Protein AF-0000000084272196 (afdb_homodimer)

Solvent-accessible surface area (backbone atoms only — not comparable to full-atom values): 36720 Å² total; per-residue (Å²): 88,77,44,85,45,53,55,100,91,38,63,22,42,35,35,32,88,46,53,64,65,66,55,50,67,72,52,80,64,87,84,36,38,35,39,37,38,25,25,45,67,52,43,74,71,39,43,71,60,48,50,60,57,58,35,90,78,45,56,69,47,79,44,74,41,64,87,42,75,72,42,20,20,54,70,48,47,51,55,51,42,62,59,55,63,73,52,61,48,75,48,52,30,38,35,34,17,36,25,53,48,13,35,40,13,40,42,31,34,44,58,63,24,34,75,49,46,61,46,41,34,37,32,28,58,42,54,62,16,38,51,46,50,69,63,19,43,8,43,32,23,52,96,90,32,79,43,35,34,42,81,34,66,38,52,28,36,40,40,33,72,81,77,38,74,89,51,88,64,48,58,61,58,33,47,47,59,56,49,45,42,11,49,43,62,25,44,68,57,34,50,50,46,51,70,69,46,59,32,40,68,45,49,72,69,52,77,63,70,84,52,45,62,61,50,52,52,50,42,51,71,44,38,64,64,49,65,51,56,20,42,60,53,23,53,15,36,75,70,25,72,58,28,82,77,47,52,73,65,46,33,48,52,50,9,35,51,50,47,50,51,42,16,33,69,74,57,62,44,94,68,67,57,69,61,52,50,50,45,42,46,51,49,62,53,80,79,74,78,62,82,76,40,51,66,69,54,38,49,50,34,33,52,52,42,34,72,38,70,39,63,48,71,30,38,55,37,71,19,32,70,48,61,66,42,78,88,48,73,67,61,49,51,50,41,54,50,49,52,52,50,51,54,52,32,51,75,71,74,96,89,78,42,85,45,54,56,98,92,40,63,24,43,35,36,32,87,46,52,60,66,65,56,49,67,71,51,83,63,85,84,36,38,35,40,37,35,27,25,44,67,52,43,74,70,40,43,70,60,48,50,60,58,57,35,92,77,44,56,70,45,80,45,73,41,63,86,42,71,72,42,19,21,53,70,50,47,53,53,50,42,63,58,54,62,73,53,62,48,75,49,53,32,38,36,34,17,37,25,53,47,13,35,40,14,38,42,32,35,43,57,64,22,37,75,48,47,60,45,41,33,35,32,28,59,42,54,62,16,38,52,46,50,69,64,20,42,7,43,32,21,50,95,89,32,81,44,36,33,42,82,35,68,40,53,28,36,39,39,32,72,81,78,39,75,92,51,86,66,48,60,60,57,34,48,46,59,56,49,44,42,10,50,43,62,26,44,68,56,35,50,50,46,50,70,68,44,59,31,41,68,44,51,72,69,52,77,64,69,86,52,45,64,60,51,53,52,50,42,52,72,44,37,64,63,49,65,51,56,21,41,61,53,23,53,15,36,74,70,25,71,59,26,83,76,46,51,74,65,46,33,47,51,50,8,34,52,50,46,49,52,43,15,34,71,73,57,62,44,91,69,66,59,67,62,52,51,51,46,40,47,51,48,63,53,81,78,72,77,62,83,75,40,52,66,69,54,38,49,51,33,32,51,52,42,35,73,37,71,40,65,47,72,29,39,53,35,70,19,31,69,47,60,66,43,79,87,48,70,67,62,50,51,50,41,56,50,48,51,53,50,51,54,52,32,51,74,72,72,96

Organism: NCBI:txid1834193

pLDDT: mean 91.61, std 6.77, range [55.56, 98.44]

Sequence (700 aa):
MEFVYEKDDHQSQVIYGETVASLLKNEPFGGRHVLLITNQRYYDLFSDKLIQLFNERQNLDWYICKNDVHCNNFSELEALLSFITTFPEKENYLLIGLGNEGVMHLSAFIDHTTILETELWLMPLSLQSLSESLAGTGLIELQHKTALSVTTLADRIIYDQTMIRKEGDRQLIDFLVFIQCGLVCSHDFLRDLYKNFNDQQRLNQQSFNGLMNPLLRYYQKDEELIRSFGRLFEQAFYRVDGGHLLSVYMKHLLGSLLQLLWSQQKMGFSFHIKNFLIWLIRLGYPIEFPDQIFVSDYVQELLNCAEEYGKAMVLQDIGVPGEAECFDAEELLQTVDEYKKMIENIKRGLMEFVYEKDDHQSQVIYGETVASLLKNEPFGGRHVLLITNQRYYDLFSDKLIQLFNERQNLDWYICKNDVHCNNFSELEALLSFITTFPEKENYLLIGLGNEGVMHLSAFIDHTTILETELWLMPLSLQSLSESLAGTGLIELQHKTALSVTTLADRIIYDQTMIRKEGDRQLIDFLVFIQCGLVCSHDFLRDLYKNFNDQQRLNQQSFNGLMNPLLRYYQKDEELIRSFGRLFEQAFYRVDGGHLLSVYMKHLLGSLLQLLWSQQKMGFSFHIKNFLIWLIRLGYPIEFPDQIFVSDYVQELLNCAEEYGKAMVLQDIGVPGEAECFDAEELLQTVDEYKKMIENIKRGL

Secondary structure (DSSP, 8-state):
-EEEEEETTEEEEEEESS-HHHHHHT---TTPEEEEEEEHHHHHHHHHHHHHHSTTTS-EEEEEE-S-TT--BHHHHHHHHHHHTTS-TTSE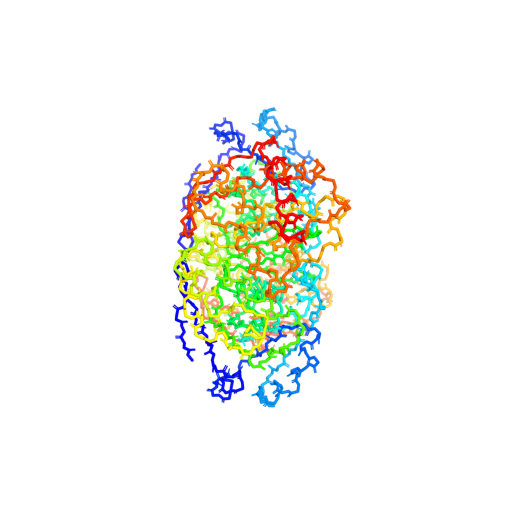EEEEEEESHHHHHHHHHHHHH-SSEEEEEEEESSHHHHHHHHHTEEEEEETTEEEEEEE---SEEEE-GGGS---TTHHHHHHHHHHHHHHHH-HHHHHHHHHH--SHHHHHHS-SHHHHHHHHHHHHHHHHHHHHTTHHHHHHHHHSTTGGGS-HHHHHHHHHHHHHHHHHHHH-----HHHHHHHHHHHT---PPPTTS-HHHHHHHHHHHHHHH--EEEEEETTEEEEEE---HHHHHHHHHHHHHHHHHHHTT-/-EEEEEETTEEEEEEESS-HHHHHHT---TTPEEEEEEEHHHHHHHHHHHHHHSTTTS-EEEEEE-S-TT--BHHHHHHHHHHHTTS-TTSEEEEEEEESHHHHHHHHHHHHH-SSEEEEEEEESSHHHHHHHHHTEEEEEETTEEEEEEE---SEEEE-GGGS---TTHHHHHHHHHHHHHHHH-HHHHHHHHHH--SHHHHHHS-SHHHHHHHHHHHHHHHHHHHHTTHHHHHHHHHSTTGGGS-HHHHHHHHHHHHHHHHHHHH-----HHHHHHHHHHHT---PPPTTS-HHHHHHHHHHHHHHH--EEEEEETTEEEEEE---HHHHHHHHHHHHHHHHHHHTT-

Foldseek 3Di:
DWDWFDDPRDTAIEAEPDDPLVVLQPDDCVAAAEEEEEEPVLCVVCVVVVPVSPPPPHNYDYDYFYPDLQSLAPVNLVVVCVVVVPDDQVGEYEYEQEYHLSSLQSSLVCCVPPSHHYAYEYEYQALNNVLSQSQQKRFYDDPNHTDDIDGHHHRYYYYYPVSHDLDDCRLVLRVVLQCLLQQAAHVVSNVVCCVQPQAQVSSSPDDCVVVVVVSSVSCSVPSPLSVQQLVLLLVLLVVFPPSVVDDSSLSSLQSNLLLQLLLCVVQVDDDDSLVVVVSSVRNPDPNADDPVTDQLRSLVSSLVSCVVVNFGWHANGGNRIHDTDHDDSVSSSVSVVVSNVSVVCVVVVD/DWDWFDDPHDTAIEAEPDDPLVVLQPDDCVAAAEEEEEEPVLCVVCVVVVPVSPPPPHNYDYDYFYPDLQSLAPVNLVVVCVVVVVDDQVGEYEYEQEYHLSSLQSSLVCCVPPSHHYAYEYEYQALNNVLSQSQQKRFYDDPNHTDDIDGGHHRYYYYYPVSHDLDDCRLVLRVVLQCLLQQAAHVVSNVVCCVQPQAQVSSSPDDCVVVVVVSSVSCSVPSPLSVQQLVLLLVLLVVFPPSVVDDSSLSSVQSNLLLQLLLCVVQVDDDDSLVVVVSSVRNPDPNADDPVTDQLRSLVSSLVSCVVVNFGWHANGGNRIHDTDHDDSVSSSVSVVVSNVSVVCVVVVD

Nearest PDB structures (foldseek):
  1xai-assembly2_B  TM=8.555E-01  e=6.212E-16  Staphylococcus aureus
  3okf-assembly1_B  TM=8.378E-01  e=2.612E-16  Vibrio cholerae O1 biovar El Tor str. N16961
  5eks-assembly3_B-2  TM=8.289E-01  e=1.647E-15  Acinetobacter baumannii
  3okf-assembly1_A  TM=8.272E-01  e=2.159E-15  Vibrio cholerae O1 biovar El Tor str. N16961
  3qbe-assembly1_A  TM=8.203E-01  e=1.437E-14  Mycobacterium tuberculosis H37Rv

Structure (mmCIF, N/CA/C/O backbone):
data_AF-0000000084272196-model_v1
#
loop_
_entity.id
_entity.type
_entity.pdbx_description
1 polymer '3-dehydroquinate synthase domain-containing protein'
#
loop_
_atom_site.group_PDB
_atom_site.id
_atom_site.type_symbol
_atom_site.label_atom_id
_atom_site.label_alt_id
_atom_site.label_comp_id
_atom_site.label_asym_id
_atom_site.label_entity_id
_atom_site.label_seq_id
_atom_site.pdbx_PDB_ins_code
_atom_site.Cartn_x
_atom_site.Cartn_y
_atom_site.Cartn_z
_atom_site.occupancy
_atom_site.B_iso_or_equiv
_atom_site.auth_seq_id
_atom_site.auth_comp_id
_atom_site.auth_asym_id
_atom_site.auth_atom_id
_atom_site.pdbx_PDB_model_num
ATOM 1 N N . MET A 1 1 ? 20.797 15.219 20.422 1 85.94 1 MET A N 1
ATOM 2 C CA . MET A 1 1 ? 19.734 14.711 21.297 1 85.94 1 MET A CA 1
ATOM 3 C C . MET A 1 1 ? 18.938 13.625 20.594 1 85.94 1 MET A C 1
ATOM 5 O O . MET A 1 1 ? 18.812 13.625 19.359 1 85.94 1 MET A O 1
ATOM 9 N N . GLU A 1 2 ? 18.578 12.664 21.406 1 90.56 2 GLU A N 1
ATOM 10 C CA . GLU A 1 2 ? 17.844 11.523 20.875 1 90.56 2 GLU A CA 1
ATOM 11 C C . GLU A 1 2 ? 16.578 11.266 21.672 1 90.56 2 GLU A C 1
ATOM 13 O O . GLU A 1 2 ? 16.531 11.477 22.891 1 90.56 2 GLU A O 1
ATOM 18 N N . PHE A 1 3 ? 15.531 11 20.922 1 94.25 3 PHE A N 1
ATOM 19 C CA . PHE A 1 3 ? 14.234 10.672 21.484 1 94.25 3 PHE A CA 1
ATOM 20 C C . PHE A 1 3 ? 13.695 9.375 20.906 1 94.25 3 PHE A C 1
ATOM 22 O O . PHE A 1 3 ? 13.609 9.227 19.672 1 94.25 3 PHE A O 1
ATOM 29 N N . VAL A 1 4 ? 13.391 8.367 21.797 1 95.94 4 VAL A N 1
ATOM 30 C CA . VAL A 1 4 ? 12.773 7.133 21.328 1 95.94 4 VAL A CA 1
ATOM 31 C C . VAL A 1 4 ? 11.266 7.32 21.203 1 95.94 4 VAL A C 1
ATOM 33 O O . VAL A 1 4 ? 10.555 7.383 22.203 1 95.94 4 VAL A O 1
ATOM 36 N N . TYR A 1 5 ? 10.82 7.441 20 1 96.06 5 TYR A N 1
ATOM 37 C CA . TYR A 1 5 ? 9.414 7.668 19.672 1 96.06 5 TYR A CA 1
ATOM 38 C C . TYR A 1 5 ? 8.672 6.348 19.5 1 96.06 5 TYR A C 1
ATOM 40 O O . TYR A 1 5 ? 9.07 5.508 18.688 1 96.06 5 TYR A O 1
ATOM 48 N N . GLU A 1 6 ? 7.625 6.164 20.266 1 94.12 6 GLU A N 1
ATOM 49 C CA . GLU A 1 6 ? 6.879 4.91 20.234 1 94.12 6 GLU A CA 1
ATOM 50 C C . GLU A 1 6 ? 5.453 5.137 19.734 1 94.12 6 GLU A C 1
ATOM 52 O O . GLU A 1 6 ? 4.789 6.086 20.141 1 94.12 6 GLU A O 1
ATOM 57 N N . LYS A 1 7 ? 5.047 4.324 18.734 1 90.25 7 LYS A N 1
ATOM 58 C CA . LYS A 1 7 ? 3.688 4.352 18.203 1 90.25 7 LYS A CA 1
ATOM 59 C C . LYS A 1 7 ? 3.211 2.947 17.844 1 90.25 7 LYS A C 1
ATOM 61 O O . LYS A 1 7 ? 3.846 2.256 17.047 1 90.25 7 LYS A O 1
ATOM 66 N N . ASP A 1 8 ? 1.979 2.443 18.25 1 82.75 8 ASP A N 1
ATOM 67 C CA . ASP A 1 8 ? 1.341 1.17 17.938 1 82.75 8 ASP A CA 1
ATOM 68 C C . ASP A 1 8 ? 2.344 0.021 18.016 1 82.75 8 ASP A C 1
ATOM 70 O O . ASP A 1 8 ? 2.457 -0.77 17.078 1 82.75 8 ASP A O 1
ATOM 74 N N . ASP A 1 9 ? 3.186 -0.051 18.812 1 84.06 9 ASP A N 1
ATOM 75 C CA . ASP A 1 9 ? 4.137 -1.12 19.094 1 84.06 9 ASP A CA 1
ATOM 76 C C . ASP A 1 9 ? 5.379 -1 18.219 1 84.06 9 ASP A C 1
ATOM 78 O O . ASP A 1 9 ? 6.129 -1.966 18.047 1 84.06 9 ASP A O 1
ATOM 82 N N . HIS A 1 10 ? 5.488 0.075 17.547 1 90.44 10 HIS A N 1
ATOM 83 C CA . HIS A 1 10 ? 6.688 0.367 16.781 1 90.44 10 HIS A CA 1
ATOM 84 C C . HIS A 1 10 ? 7.492 1.496 17.406 1 90.44 10 HIS A C 1
ATOM 86 O O . HIS A 1 10 ? 6.945 2.307 18.156 1 90.44 10 HIS A O 1
ATOM 92 N N . GLN A 1 11 ? 8.719 1.425 17.141 1 94.69 11 GLN A N 1
ATOM 93 C CA . GLN A 1 11 ? 9.602 2.439 17.719 1 94.69 11 GLN A CA 1
ATOM 94 C C . GLN A 1 11 ? 10.461 3.094 16.641 1 94.69 11 GLN A C 1
ATOM 96 O O . GLN A 1 11 ? 10.82 2.455 15.648 1 94.69 11 GLN A O 1
ATOM 101 N N . SER A 1 12 ? 10.703 4.305 16.766 1 96.5 12 SER A N 1
ATOM 102 C CA . SER A 1 12 ? 11.594 5.078 15.914 1 96.5 12 SER A CA 1
ATOM 103 C C . SER A 1 12 ? 12.586 5.891 16.734 1 96.5 12 SER A C 1
ATOM 105 O O . SER A 1 12 ? 12.242 6.398 17.812 1 96.5 12 SER A O 1
ATOM 107 N N . GLN A 1 13 ? 13.781 5.965 16.297 1 96.25 13 GLN A N 1
ATOM 108 C CA . GLN A 1 13 ? 14.766 6.852 16.906 1 96.25 13 GLN A CA 1
ATOM 109 C C . GLN A 1 13 ? 14.719 8.242 16.266 1 96.25 13 GLN A C 1
ATOM 111 O O . GLN A 1 13 ? 15.086 8.398 15.094 1 96.25 13 GLN A O 1
ATOM 116 N N . VAL A 1 14 ? 14.32 9.188 17.016 1 96 14 VAL A N 1
ATOM 117 C CA . VAL A 1 14 ? 14.273 10.562 16.516 1 96 14 VAL A CA 1
ATOM 118 C C . VAL A 1 14 ? 15.523 11.32 16.969 1 96 14 VAL A C 1
ATOM 120 O O . VAL A 1 14 ? 15.773 11.445 18.172 1 96 14 VAL A O 1
ATOM 123 N N . ILE A 1 15 ? 16.281 11.766 16.047 1 94.19 15 ILE A N 1
ATOM 124 C CA . ILE A 1 15 ? 17.516 12.5 16.328 1 94.19 15 ILE A CA 1
ATOM 125 C C . ILE A 1 15 ? 17.344 13.969 15.938 1 94.19 15 ILE A C 1
ATOM 127 O O . ILE A 1 15 ? 16.938 14.273 14.82 1 94.19 15 ILE A O 1
ATOM 131 N N . TYR A 1 16 ? 17.609 14.805 16.875 1 91 16 TYR A N 1
ATOM 132 C CA . TYR A 1 16 ? 17.531 16.234 16.609 1 91 16 TYR A CA 1
ATOM 133 C C . TYR A 1 16 ? 18.656 16.984 17.312 1 91 16 TYR A C 1
ATOM 135 O O . TYR A 1 16 ? 19.281 16.453 18.234 1 91 16 TYR A O 1
ATOM 143 N N . GLY A 1 17 ? 19.031 18.125 16.891 1 82.5 17 GLY A N 1
ATOM 144 C CA . GLY A 1 17 ? 20.078 18.922 17.516 1 82.5 17 GLY A CA 1
ATOM 145 C C . GLY A 1 17 ? 21.469 18.578 16.984 1 82.5 17 GLY A C 1
ATOM 146 O O . GLY A 1 17 ? 22.453 19.219 17.375 1 82.5 17 GLY A O 1
ATOM 147 N N . GLU A 1 18 ? 21.578 17.531 16.281 1 82.12 18 GLU A N 1
ATOM 148 C CA . GLU A 1 18 ? 22.828 17.172 15.617 1 82.12 18 GLU A CA 1
ATOM 149 C C . GLU A 1 18 ? 22.734 17.375 14.109 1 82.12 18 GLU A C 1
ATOM 151 O O . GLU A 1 18 ? 21.656 17.297 13.531 1 82.12 18 GLU A O 1
ATOM 156 N N . THR A 1 19 ? 23.859 17.656 13.633 1 84 19 THR A N 1
ATOM 157 C CA . THR A 1 19 ? 23.859 17.828 12.188 1 84 19 THR A CA 1
ATOM 158 C C . THR A 1 19 ? 23.844 16.484 11.469 1 84 19 THR A C 1
ATOM 160 O O . THR A 1 19 ? 24.422 15.508 11.961 1 84 19 THR A O 1
ATOM 163 N N . VAL A 1 20 ? 23.219 16.469 10.32 1 83.75 20 VAL A N 1
ATOM 164 C CA . VAL A 1 20 ? 23.172 15.273 9.492 1 83.75 20 VAL A CA 1
ATOM 165 C C . VAL A 1 20 ? 24.594 14.812 9.156 1 83.75 20 VAL A C 1
ATOM 167 O O . VAL A 1 20 ? 24.875 13.617 9.141 1 83.75 20 VAL A O 1
ATOM 170 N N . ALA A 1 21 ? 25.469 15.695 8.938 1 82.69 21 ALA A N 1
ATOM 171 C CA . ALA A 1 21 ? 26.859 15.391 8.609 1 82.69 21 ALA A CA 1
ATOM 172 C C . ALA A 1 21 ? 27.531 14.602 9.727 1 82.69 21 ALA A C 1
ATOM 174 O O . ALA A 1 21 ? 28.203 13.602 9.477 1 82.69 21 ALA A O 1
ATOM 175 N N . SER A 1 22 ? 27.328 15.07 10.844 1 83.81 22 SER A N 1
ATOM 176 C CA . SER A 1 22 ? 27.938 14.414 11.992 1 83.81 22 SER A CA 1
ATOM 177 C C . SER A 1 22 ? 27.375 13.008 12.188 1 83.81 22 SER A C 1
ATOM 179 O O . SER A 1 22 ? 28.109 12.086 12.539 1 83.81 22 SER A O 1
ATOM 181 N N . LEU A 1 23 ? 26.125 12.938 12.008 1 83.12 23 LEU A N 1
ATOM 182 C CA . LEU A 1 23 ? 25.453 11.656 12.188 1 83.12 23 LEU A CA 1
ATOM 183 C C . LEU A 1 23 ? 25.891 10.656 11.133 1 83.12 23 LEU A C 1
ATOM 185 O O . LEU A 1 23 ? 26.141 9.492 11.445 1 83.12 23 LEU A O 1
ATOM 189 N N . LEU A 1 24 ? 25.953 11.078 9.906 1 82.94 24 LEU A N 1
ATOM 190 C CA . LEU A 1 24 ? 26.266 10.195 8.789 1 82.94 24 LEU A CA 1
ATOM 191 C C . LEU A 1 24 ? 27.734 9.805 8.805 1 82.94 24 LEU A C 1
ATOM 193 O O . LEU A 1 24 ? 28.094 8.711 8.359 1 82.94 24 LEU A O 1
ATOM 197 N N . LYS A 1 25 ? 28.562 10.648 9.266 1 79.19 25 LYS A N 1
ATOM 198 C CA . LYS A 1 25 ? 30 10.383 9.312 1 79.19 25 LYS A CA 1
ATOM 199 C C . LYS A 1 25 ? 30.297 9.156 10.172 1 79.19 25 LYS A C 1
ATOM 201 O O . LYS A 1 25 ? 31.219 8.383 9.859 1 79.19 25 LYS A O 1
ATOM 206 N N . ASN A 1 26 ? 29.531 8.922 11.125 1 77.88 26 ASN A N 1
ATOM 207 C CA . ASN A 1 26 ? 29.812 7.848 12.078 1 77.88 26 ASN A CA 1
ATOM 208 C C . ASN A 1 26 ? 28.953 6.613 11.789 1 77.88 26 ASN A C 1
ATOM 210 O O . ASN A 1 26 ? 29.062 5.605 12.492 1 77.88 26 ASN A O 1
ATOM 214 N N . GLU A 1 27 ? 28.172 6.691 10.797 1 81 27 GLU A N 1
ATOM 215 C CA . GLU A 1 27 ? 27.25 5.594 10.523 1 81 27 GLU A CA 1
ATOM 216 C C . GLU A 1 27 ? 27.891 4.539 9.625 1 81 27 GLU A C 1
ATOM 218 O O . GLU A 1 27 ? 28.422 4.863 8.562 1 81 27 GLU A O 1
ATOM 223 N N . PRO A 1 28 ? 27.906 3.342 10.148 1 77.94 28 PRO A N 1
ATOM 224 C CA . PRO A 1 28 ? 28.359 2.266 9.266 1 77.94 28 PRO A CA 1
ATOM 225 C C . PRO A 1 28 ? 27.297 1.826 8.266 1 77.94 28 PRO A C 1
ATOM 227 O O . PRO A 1 28 ? 26.219 1.402 8.656 1 77.94 28 PRO A O 1
ATOM 230 N N . PHE A 1 29 ? 27.422 2.01 7.02 1 78.94 29 PHE A N 1
ATOM 231 C CA . PHE A 1 29 ? 26.422 1.644 6.016 1 78.94 29 PHE A CA 1
ATOM 232 C C . PHE A 1 29 ? 26.672 0.224 5.512 1 78.94 29 PHE A C 1
ATOM 234 O O . PHE A 1 29 ? 25.75 -0.413 4.98 1 78.94 29 PHE A O 1
ATOM 241 N N . GLY A 1 30 ? 27.641 -0.439 6.109 1 68 30 GLY A N 1
ATOM 242 C CA . GLY A 1 30 ? 27.938 -1.858 5.98 1 68 30 GLY A CA 1
ATOM 243 C C . GLY A 1 30 ? 27.562 -2.42 4.617 1 68 30 GLY A C 1
ATOM 244 O O . GLY A 1 30 ? 27.016 -3.523 4.523 1 68 30 GLY A O 1
ATOM 245 N N . GLY A 1 31 ? 27.781 -1.703 3.441 1 77.5 31 GLY A N 1
ATOM 246 C CA . GLY A 1 31 ? 27.547 -2.266 2.121 1 77.5 31 GLY A CA 1
ATOM 247 C C . GLY A 1 31 ? 26.094 -2.154 1.677 1 77.5 31 GLY A C 1
ATOM 248 O O . GLY A 1 31 ? 25.656 -2.893 0.794 1 77.5 31 GLY A O 1
ATOM 249 N N . ARG A 1 32 ? 25.406 -1.444 2.248 1 87.31 32 ARG A N 1
ATOM 250 C CA . ARG A 1 32 ? 24.016 -1.23 1.849 1 87.31 32 ARG A CA 1
ATOM 251 C C . ARG A 1 32 ? 23.922 -0.304 0.64 1 87.31 32 ARG A C 1
ATOM 253 O O . ARG A 1 32 ? 24.734 0.61 0.494 1 87.31 32 ARG A O 1
ATOM 260 N N . HIS A 1 33 ? 22.984 -0.621 -0.186 1 91.94 33 HIS A N 1
ATOM 261 C CA . HIS A 1 33 ? 22.625 0.262 -1.289 1 91.94 33 HIS A CA 1
ATOM 262 C C . HIS A 1 33 ? 21.688 1.371 -0.823 1 91.94 33 HIS A C 1
ATOM 264 O O . HIS A 1 33 ? 20.578 1.096 -0.342 1 91.94 33 HIS A O 1
ATOM 270 N N . VAL A 1 34 ? 22.156 2.666 -0.919 1 93.31 34 VAL A N 1
ATOM 271 C CA . VAL A 1 34 ? 21.391 3.795 -0.409 1 93.31 34 VAL A CA 1
ATOM 272 C C . VAL A 1 34 ? 20.5 4.352 -1.516 1 93.31 34 VAL A C 1
ATOM 274 O O . VAL A 1 34 ? 20.984 4.707 -2.594 1 93.31 34 VAL A O 1
ATOM 277 N N . LEU A 1 35 ? 19.266 4.316 -1.276 1 95.12 35 LEU A N 1
ATOM 278 C CA . LEU A 1 35 ? 18.281 4.965 -2.141 1 95.12 35 LEU A CA 1
ATOM 279 C C . LEU A 1 35 ? 17.75 6.246 -1.502 1 95.12 35 LEU A C 1
ATOM 281 O O . LEU A 1 35 ? 17.094 6.199 -0.457 1 95.12 35 LEU A O 1
ATOM 285 N N . LEU A 1 36 ? 18.016 7.387 -2.107 1 95.94 36 LEU A N 1
ATOM 286 C CA . LEU A 1 36 ? 17.625 8.672 -1.542 1 95.94 36 LEU A CA 1
ATOM 287 C C . LEU A 1 36 ? 16.516 9.312 -2.369 1 95.94 36 LEU A C 1
ATOM 289 O O . LEU A 1 36 ? 16.656 9.477 -3.582 1 95.94 36 LEU A O 1
ATOM 293 N N . ILE A 1 37 ? 15.398 9.578 -1.732 1 97.81 37 ILE A N 1
ATOM 294 C CA . ILE A 1 37 ? 14.266 10.266 -2.344 1 97.81 37 ILE A CA 1
ATOM 295 C C . ILE A 1 37 ? 14.219 11.711 -1.849 1 97.81 37 ILE A C 1
ATOM 297 O O . ILE A 1 37 ? 14.164 11.961 -0.641 1 97.81 37 ILE A O 1
ATOM 301 N N . THR A 1 38 ? 14.266 12.648 -2.725 1 97 38 THR A N 1
ATOM 302 C CA . THR A 1 38 ? 14.289 14.047 -2.316 1 97 38 THR A CA 1
ATOM 303 C C . THR A 1 38 ? 13.609 14.922 -3.359 1 97 38 THR A C 1
ATOM 305 O O . THR A 1 38 ? 13.258 14.453 -4.445 1 97 38 THR A O 1
ATOM 308 N N . ASN A 1 39 ? 13.25 16.203 -2.961 1 96.25 39 ASN A N 1
ATOM 309 C CA . ASN A 1 39 ? 12.758 17.188 -3.918 1 96.25 39 ASN A CA 1
ATOM 310 C C . ASN A 1 39 ? 13.898 17.812 -4.719 1 96.25 39 ASN A C 1
ATOM 312 O O . ASN A 1 39 ? 15.023 17.891 -4.238 1 96.25 39 ASN A O 1
ATOM 316 N N . GLN A 1 40 ? 13.562 18.219 -5.914 1 95.5 40 GLN A N 1
ATOM 317 C CA . GLN A 1 40 ? 14.547 18.844 -6.793 1 95.5 40 GLN A CA 1
ATOM 318 C C . GLN A 1 40 ? 15.281 19.984 -6.078 1 95.5 40 GLN A C 1
ATOM 320 O O . GLN A 1 40 ? 16.5 20.078 -6.16 1 95.5 40 GLN A O 1
ATOM 325 N N . ARG A 1 41 ? 14.594 20.781 -5.422 1 91.94 41 ARG A N 1
ATOM 326 C CA . ARG A 1 41 ? 15.164 21.906 -4.699 1 91.94 41 ARG A CA 1
ATOM 327 C C . ARG A 1 41 ? 16.25 21.453 -3.73 1 91.94 41 ARG A C 1
ATOM 329 O O . ARG A 1 41 ? 17.344 22.016 -3.697 1 91.94 41 ARG A O 1
ATOM 336 N N . TYR A 1 42 ? 15.984 20.484 -3.01 1 92.19 42 TYR A N 1
ATOM 337 C CA . TYR A 1 42 ? 16.906 20.047 -1.967 1 92.19 42 TYR A CA 1
ATOM 338 C C . TYR A 1 42 ? 18.047 19.25 -2.557 1 92.19 42 TYR A C 1
ATOM 340 O O . TYR A 1 42 ? 19.156 19.234 -2.018 1 92.19 42 TYR A O 1
ATOM 348 N N . TYR A 1 43 ? 17.75 18.531 -3.594 1 93.81 43 TYR A N 1
ATOM 349 C CA . TYR A 1 43 ? 18.859 17.906 -4.32 1 93.81 43 TYR A CA 1
ATOM 350 C C . TYR A 1 43 ? 19.891 18.953 -4.738 1 93.81 43 TYR A C 1
ATOM 352 O O . TYR A 1 43 ? 21.094 18.75 -4.551 1 93.81 43 TYR A O 1
ATOM 360 N N . ASP A 1 44 ? 19.406 20.016 -5.293 1 93.06 44 ASP A N 1
ATOM 361 C CA . ASP A 1 44 ? 20.297 21.078 -5.762 1 93.06 44 ASP A CA 1
ATOM 362 C C . ASP A 1 44 ? 21.094 21.672 -4.605 1 93.06 44 ASP A C 1
ATOM 364 O O . ASP A 1 44 ? 22.266 22.047 -4.773 1 93.06 44 ASP A O 1
ATOM 368 N N . LEU A 1 45 ? 20.562 21.672 -3.5 1 89.06 45 LEU A N 1
ATOM 369 C CA . LEU A 1 45 ? 21.172 22.328 -2.352 1 89.06 45 LEU A CA 1
ATOM 370 C C . LEU A 1 45 ? 22.141 21.391 -1.644 1 89.06 45 LEU A C 1
ATOM 372 O O . LEU A 1 45 ? 23.203 21.812 -1.168 1 89.06 45 LEU A O 1
ATOM 376 N N . PHE A 1 46 ? 21.719 20.109 -1.608 1 88.94 46 PHE A N 1
ATOM 377 C CA . PHE A 1 46 ? 22.422 19.281 -0.635 1 88.94 46 PHE A CA 1
ATOM 378 C C . PHE A 1 46 ? 23.141 18.125 -1.325 1 88.94 46 PHE A C 1
ATOM 380 O O . PHE A 1 46 ? 23.891 17.391 -0.688 1 88.94 46 PHE A O 1
ATOM 387 N N . SER A 1 47 ? 22.922 17.906 -2.572 1 88.94 47 SER A N 1
ATOM 388 C CA . SER A 1 47 ? 23.438 16.719 -3.242 1 88.94 47 SER A CA 1
ATOM 389 C C . SER A 1 47 ? 24.953 16.625 -3.094 1 88.94 47 SER A C 1
ATOM 391 O O . SER A 1 47 ? 25.484 15.562 -2.75 1 88.94 47 SER A O 1
ATOM 393 N N . ASP A 1 48 ? 25.688 17.688 -3.295 1 87.94 48 ASP A N 1
ATOM 394 C CA . ASP A 1 48 ? 27.141 17.672 -3.223 1 87.94 48 ASP A CA 1
ATOM 395 C C . ASP A 1 48 ? 27.625 17.281 -1.829 1 87.94 48 ASP A C 1
ATOM 397 O O . ASP A 1 48 ? 28.516 16.438 -1.69 1 87.94 48 ASP A O 1
ATOM 401 N N . LYS A 1 49 ? 27.047 17.875 -0.91 1 84.69 49 LYS A N 1
ATOM 402 C CA . LYS A 1 49 ? 27.422 17.594 0.473 1 84.69 49 LYS A CA 1
ATOM 403 C C . LYS A 1 49 ? 27.109 16.141 0.838 1 84.69 49 LYS A C 1
ATOM 405 O O . LYS A 1 49 ? 27.906 15.477 1.499 1 84.69 49 LYS A O 1
ATOM 410 N N . LEU A 1 50 ? 25.969 15.695 0.474 1 86.06 50 LEU A N 1
ATOM 411 C CA . LEU A 1 50 ? 25.531 14.344 0.826 1 86.06 50 LEU A CA 1
ATOM 412 C C . LEU A 1 50 ? 26.359 13.297 0.08 1 86.06 50 LEU A C 1
ATOM 414 O O . LEU A 1 50 ? 26.656 12.234 0.625 1 86.06 50 LEU A O 1
ATOM 418 N N . ILE A 1 51 ? 26.672 13.547 -1.136 1 86.19 51 ILE A N 1
ATOM 419 C CA . ILE A 1 51 ? 27.516 12.648 -1.905 1 86.19 51 ILE A CA 1
ATOM 420 C C . ILE A 1 51 ? 28.875 12.484 -1.21 1 86.19 51 ILE A C 1
ATOM 422 O O . ILE A 1 51 ? 29.406 11.383 -1.129 1 86.19 51 ILE A O 1
ATOM 426 N N . GLN A 1 52 ? 29.328 13.531 -0.705 1 83.69 52 GLN A N 1
ATOM 427 C CA . GLN A 1 52 ? 30.609 13.508 0.004 1 83.69 52 GLN A CA 1
ATOM 428 C C . GLN A 1 52 ? 30.5 12.711 1.303 1 83.69 52 GLN A C 1
ATOM 430 O O . GLN A 1 52 ? 31.422 12 1.681 1 83.69 52 GLN A O 1
ATOM 435 N N . LEU A 1 53 ? 29.422 12.945 1.906 1 82.31 53 LEU A N 1
ATOM 436 C CA . LEU A 1 53 ? 29.203 12.266 3.182 1 82.31 53 LEU A CA 1
ATOM 437 C C . LEU A 1 53 ? 29.031 10.766 2.98 1 82.31 53 LEU A C 1
ATOM 439 O O . LEU A 1 53 ? 29.484 9.969 3.799 1 82.31 53 LEU A O 1
ATOM 443 N N . PHE A 1 54 ? 28.141 10.375 1.937 1 80.56 54 PHE A N 1
ATOM 444 C CA . PHE A 1 54 ? 27.922 8.953 1.662 1 80.56 54 PHE A CA 1
ATOM 445 C C . PHE A 1 54 ? 29.125 8.359 0.953 1 80.56 54 PHE A C 1
ATOM 447 O O . PHE A 1 54 ? 29.297 7.137 0.918 1 80.56 54 PHE A O 1
ATOM 454 N N . ASN A 1 55 ? 30.141 8.836 1.269 1 66.62 55 ASN A N 1
ATOM 455 C CA . ASN A 1 55 ? 31.438 8.477 0.707 1 66.62 55 ASN A CA 1
ATOM 456 C C . ASN A 1 55 ? 31.297 7.816 -0.663 1 66.62 55 ASN A C 1
ATOM 458 O O . ASN A 1 55 ? 30.234 7.277 -0.987 1 66.62 55 ASN A O 1
ATOM 462 N N . GLU A 1 56 ? 32.25 7.973 -1.466 1 57.72 56 GLU A N 1
ATOM 463 C CA . GLU A 1 56 ? 32.438 7.523 -2.842 1 57.72 56 GLU A CA 1
ATOM 464 C C . GLU A 1 56 ? 32.219 6.016 -2.961 1 57.72 56 GLU A C 1
ATOM 466 O O . GLU A 1 56 ? 32.062 5.488 -4.062 1 57.72 56 GLU A O 1
ATOM 471 N N . ARG A 1 57 ? 32.031 5.508 -1.851 1 55.56 57 ARG A N 1
ATOM 472 C CA . ARG A 1 57 ? 32.125 4.059 -2.014 1 55.56 57 ARG A CA 1
ATOM 473 C C . ARG A 1 57 ? 30.75 3.422 -1.986 1 55.56 57 ARG A C 1
ATOM 475 O O . ARG A 1 57 ? 30.594 2.223 -2.23 1 55.56 57 ARG A O 1
ATOM 482 N N . GLN A 1 58 ? 29.828 4.242 -1.604 1 64.19 58 GLN A N 1
ATOM 483 C CA . GLN A 1 58 ? 28.531 3.576 -1.478 1 64.19 58 GLN A CA 1
ATOM 484 C C . GLN A 1 58 ? 27.703 3.758 -2.738 1 64.19 58 GLN A C 1
ATOM 486 O O . GLN A 1 58 ? 27.859 4.746 -3.461 1 64.19 58 GLN A O 1
ATOM 491 N N . ASN A 1 59 ? 27.156 2.592 -3.055 1 82.31 59 ASN A N 1
ATOM 492 C CA . ASN A 1 59 ? 26.172 2.664 -4.137 1 82.31 59 ASN A CA 1
ATOM 493 C C . ASN A 1 59 ? 24.984 3.551 -3.762 1 82.31 59 ASN A C 1
ATOM 495 O O . ASN A 1 59 ? 24.25 3.236 -2.834 1 82.31 59 ASN A O 1
ATOM 499 N N . LEU A 1 60 ? 25.078 4.848 -4.188 1 90.25 60 LEU A N 1
ATOM 500 C CA . LEU A 1 60 ? 24.047 5.836 -3.912 1 90.25 60 LEU A CA 1
ATOM 501 C C . LEU A 1 60 ? 23.266 6.172 -5.18 1 90.25 60 LEU A C 1
ATOM 503 O O . LEU A 1 60 ? 23.859 6.516 -6.203 1 90.25 60 LEU A O 1
ATOM 507 N N . ASP A 1 61 ? 21.984 5.906 -5.109 1 93.31 61 ASP A N 1
ATOM 508 C CA . ASP A 1 61 ? 21.109 6.301 -6.207 1 93.31 61 ASP A CA 1
ATOM 509 C C . ASP A 1 61 ? 20.047 7.297 -5.734 1 93.31 61 ASP A C 1
ATOM 511 O O . ASP A 1 61 ? 19.5 7.16 -4.637 1 93.31 61 ASP A O 1
ATOM 515 N N . TRP A 1 62 ? 19.828 8.312 -6.586 1 93.88 62 TRP A N 1
ATOM 516 C CA . TRP A 1 62 ? 18.922 9.391 -6.242 1 93.88 62 TRP A CA 1
ATOM 517 C C . TRP A 1 62 ? 17.641 9.297 -7.059 1 93.88 62 TRP A C 1
ATOM 519 O O . TRP A 1 62 ? 17.672 9.023 -8.258 1 93.88 62 TRP A O 1
ATOM 529 N N . TYR A 1 63 ? 16.562 9.391 -6.375 1 97.31 63 TYR A N 1
ATOM 530 C CA . TYR A 1 63 ? 15.312 9.719 -7.059 1 97.31 63 TYR A CA 1
ATOM 531 C C . TYR A 1 63 ? 14.852 11.133 -6.719 1 97.31 63 TYR A C 1
ATOM 533 O O . TYR A 1 63 ? 14.664 11.461 -5.543 1 97.31 63 TYR A O 1
ATOM 541 N N . ILE A 1 64 ? 14.664 11.938 -7.699 1 97.5 64 ILE A N 1
ATOM 542 C CA . ILE A 1 64 ? 14.367 13.344 -7.492 1 97.5 64 ILE A CA 1
ATOM 543 C C . ILE A 1 64 ? 12.906 13.617 -7.82 1 97.5 64 ILE A C 1
ATOM 545 O O . ILE A 1 64 ? 12.492 13.531 -8.984 1 97.5 64 ILE A O 1
ATOM 549 N N . CYS A 1 65 ? 12.148 13.953 -6.785 1 96.69 65 CYS A N 1
ATOM 550 C CA . CYS A 1 65 ? 10.742 14.312 -6.934 1 96.69 65 CYS A CA 1
ATOM 551 C C . CYS A 1 65 ? 10.594 15.766 -7.359 1 96.69 65 CYS A C 1
ATOM 553 O O . CYS A 1 65 ? 11.516 16.578 -7.176 1 96.69 65 CYS A O 1
ATOM 555 N N . LYS A 1 66 ? 9.445 16.141 -7.902 1 93.38 66 LYS A N 1
ATOM 556 C CA . LYS A 1 66 ? 9.094 17.531 -8.164 1 93.38 66 LYS A CA 1
ATOM 557 C C . LYS A 1 66 ? 8.977 18.312 -6.867 1 93.38 66 LYS A C 1
ATOM 559 O O . LYS A 1 66 ? 8.773 17.734 -5.797 1 93.38 66 LYS A O 1
ATOM 564 N N . ASN A 1 67 ? 9.086 19.656 -7.035 1 90 67 ASN A N 1
ATOM 565 C CA . ASN A 1 67 ? 8.953 20.531 -5.867 1 90 67 ASN A CA 1
ATOM 566 C C . ASN A 1 67 ? 7.488 20.766 -5.516 1 90 67 ASN A C 1
ATOM 568 O O . ASN A 1 67 ? 6.965 21.859 -5.73 1 90 67 ASN A O 1
ATOM 572 N N . ASP A 1 68 ? 6.707 19.828 -5.41 1 88 68 ASP A N 1
ATOM 573 C CA . ASP A 1 68 ? 5.285 19.906 -5.09 1 88 68 ASP A CA 1
ATOM 574 C C . ASP A 1 68 ? 5 19.312 -3.709 1 88 68 ASP A C 1
ATOM 576 O O . ASP A 1 68 ? 5.523 18.25 -3.361 1 88 68 ASP A O 1
ATOM 580 N N . VAL A 1 69 ? 4.258 20.125 -2.947 1 83.56 69 VAL A N 1
ATOM 581 C CA . VAL A 1 69 ? 3.896 19.641 -1.615 1 83.56 69 VAL A CA 1
ATOM 582 C C . VAL 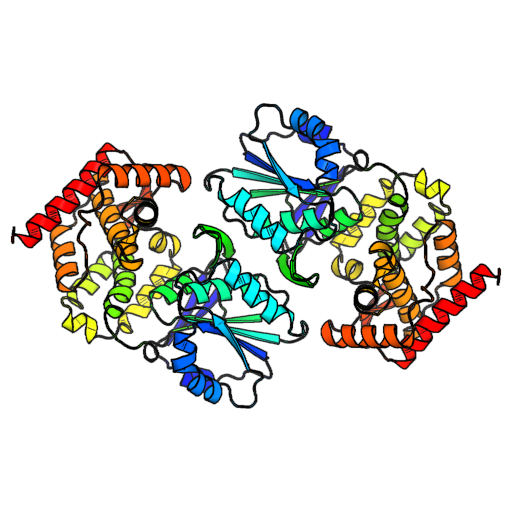A 1 69 ? 3.127 18.328 -1.723 1 83.56 69 VAL A C 1
ATOM 584 O O . VAL A 1 69 ? 3.242 17.469 -0.854 1 83.56 69 VAL A O 1
ATOM 587 N N . HIS A 1 70 ? 2.426 18.188 -2.818 1 86.25 70 HIS A N 1
ATOM 588 C CA . HIS A 1 70 ? 1.616 17 -3.051 1 86.25 70 HIS A CA 1
ATOM 589 C C . HIS A 1 70 ? 2.316 16.031 -4.004 1 86.25 70 HIS A C 1
ATOM 591 O O . HIS A 1 70 ? 1.681 15.461 -4.891 1 86.25 70 HIS A O 1
ATOM 597 N N . CYS A 1 71 ? 3.643 15.977 -3.77 1 94.25 71 CYS A N 1
ATOM 598 C CA . CYS A 1 71 ? 4.375 15.094 -4.672 1 94.25 71 CYS A CA 1
ATOM 599 C C . CYS A 1 71 ? 4.094 13.633 -4.348 1 94.25 71 CYS A C 1
ATOM 601 O O . CYS A 1 71 ? 4.465 12.742 -5.113 1 94.25 71 CYS A O 1
ATOM 603 N N . ASN A 1 72 ? 3.467 13.352 -3.23 1 96.5 72 ASN A N 1
ATOM 604 C CA . ASN A 1 72 ? 3.045 11.984 -2.916 1 96.5 72 ASN A CA 1
ATOM 605 C C . ASN A 1 72 ? 1.78 11.602 -3.676 1 96.5 72 ASN A C 1
ATOM 607 O O . ASN A 1 72 ? 0.815 11.117 -3.082 1 96.5 72 ASN A O 1
ATOM 611 N N . ASN A 1 73 ? 1.759 11.758 -4.93 1 94.81 73 ASN A N 1
ATOM 612 C CA . ASN A 1 73 ? 0.623 11.414 -5.777 1 94.81 73 ASN A CA 1
ATOM 613 C C . ASN A 1 73 ? 0.901 10.164 -6.602 1 94.81 73 ASN A C 1
ATOM 615 O O . ASN A 1 73 ? 2.035 9.68 -6.648 1 94.81 73 ASN A O 1
ATOM 619 N N . PHE A 1 74 ? -0.121 9.719 -7.258 1 94.5 74 PHE A N 1
ATOM 620 C CA . PHE A 1 74 ? -0.06 8.43 -7.938 1 94.5 74 PHE A CA 1
ATOM 621 C C . PHE A 1 74 ? 0.944 8.469 -9.086 1 94.5 74 PHE A C 1
ATOM 623 O O . PHE A 1 74 ? 1.651 7.492 -9.328 1 94.5 74 PHE A O 1
ATOM 630 N N . SER A 1 75 ? 0.973 9.57 -9.797 1 93.81 75 SER A N 1
ATOM 631 C CA . SER A 1 75 ? 1.905 9.703 -10.914 1 93.81 75 SER A CA 1
ATOM 632 C C . SER A 1 75 ? 3.352 9.625 -10.438 1 93.81 75 SER A C 1
ATOM 634 O O . SER A 1 75 ? 4.18 8.945 -11.047 1 93.81 75 SER A O 1
ATOM 636 N N . GLU A 1 76 ? 3.67 10.383 -9.383 1 96.38 76 GLU A N 1
ATOM 637 C CA . GLU A 1 76 ? 5.008 10.344 -8.805 1 96.38 76 GLU A CA 1
ATOM 638 C C . GLU A 1 76 ? 5.348 8.953 -8.289 1 96.38 76 GLU A C 1
ATOM 640 O O . GLU A 1 76 ? 6.484 8.492 -8.43 1 96.38 76 GLU A O 1
ATOM 645 N N . LEU A 1 77 ? 4.402 8.297 -7.723 1 97 77 LEU A N 1
ATOM 646 C CA . LEU A 1 77 ? 4.59 6.93 -7.238 1 97 77 LEU A CA 1
ATOM 647 C C . LEU A 1 77 ? 4.961 5.996 -8.391 1 97 77 LEU A C 1
ATOM 649 O O . LEU A 1 77 ? 5.863 5.168 -8.25 1 97 77 LEU A O 1
ATOM 653 N N . GLU A 1 78 ? 4.23 6.09 -9.461 1 95.19 78 GLU A N 1
ATOM 654 C CA . GLU A 1 78 ? 4.5 5.25 -10.625 1 95.19 78 GLU A CA 1
ATOM 655 C C . GLU A 1 78 ? 5.938 5.422 -11.102 1 95.19 78 GLU A C 1
ATOM 657 O O . GLU A 1 78 ? 6.621 4.441 -11.398 1 95.19 78 GLU A O 1
ATOM 662 N N . ALA A 1 79 ? 6.34 6.684 -11.227 1 95.62 79 ALA A N 1
ATOM 663 C CA . ALA A 1 79 ? 7.699 6.984 -11.672 1 95.62 79 ALA A CA 1
ATOM 664 C C . ALA A 1 79 ? 8.727 6.43 -10.688 1 95.62 79 ALA A C 1
ATOM 666 O O . ALA A 1 79 ? 9.75 5.871 -11.094 1 95.62 79 ALA A O 1
ATOM 667 N N . LEU A 1 80 ? 8.523 6.609 -9.461 1 96.81 80 LEU A N 1
ATOM 668 C CA . LEU A 1 80 ? 9.414 6.113 -8.422 1 96.81 80 LEU A CA 1
ATOM 669 C C . LEU A 1 80 ? 9.516 4.59 -8.469 1 96.81 80 LEU A C 1
ATOM 671 O O . LEU A 1 80 ? 10.602 4.027 -8.336 1 96.81 80 LEU A O 1
ATOM 675 N N . LEU A 1 81 ? 8.391 3.916 -8.672 1 95 81 LEU A N 1
ATOM 676 C CA . LEU A 1 81 ? 8.367 2.459 -8.742 1 95 81 LEU A CA 1
ATOM 677 C C . LEU A 1 81 ? 9.133 1.96 -9.961 1 95 81 LEU A C 1
ATOM 679 O O . LEU A 1 81 ? 9.828 0.943 -9.891 1 95 81 LEU A O 1
ATOM 683 N N . SER A 1 82 ? 8.953 2.67 -11.078 1 93.19 82 SER A N 1
ATOM 684 C CA . SER A 1 82 ? 9.719 2.322 -12.273 1 93.19 82 SER A CA 1
ATOM 685 C C . SER A 1 82 ? 11.219 2.393 -12.008 1 93.19 82 SER A C 1
ATOM 687 O O . SER A 1 82 ? 11.992 1.619 -12.57 1 93.19 82 SER A O 1
ATOM 689 N N . PHE A 1 83 ? 11.594 3.342 -11.195 1 94.06 83 PHE A N 1
ATOM 690 C CA . PHE A 1 83 ? 12.977 3.523 -10.789 1 94.06 83 PHE A CA 1
ATOM 691 C C . PHE A 1 83 ? 13.422 2.395 -9.859 1 94.06 83 PHE A C 1
ATOM 693 O O . PHE A 1 83 ? 14.461 1.769 -10.094 1 94.06 83 PHE A O 1
ATOM 700 N N . ILE A 1 84 ? 12.641 1.998 -8.883 1 92.19 84 ILE A N 1
ATOM 701 C CA . ILE A 1 84 ? 12.984 1.066 -7.816 1 92.19 84 ILE A CA 1
ATOM 702 C C . ILE A 1 84 ? 12.992 -0.361 -8.359 1 92.19 84 ILE A C 1
ATOM 704 O O . ILE A 1 84 ? 13.812 -1.186 -7.949 1 92.19 84 ILE A O 1
ATOM 708 N N . THR A 1 85 ? 12.094 -0.672 -9.266 1 86.56 85 THR A N 1
ATOM 709 C CA . THR A 1 85 ? 11.922 -2.033 -9.758 1 86.56 85 THR A CA 1
ATOM 710 C C . THR A 1 85 ? 13.141 -2.471 -10.562 1 86.56 85 THR A C 1
ATOM 712 O O . THR A 1 85 ? 13.305 -3.654 -10.867 1 86.56 85 THR A O 1
ATOM 715 N N . THR A 1 86 ? 14.023 -1.532 -10.93 1 84.88 86 THR A N 1
ATOM 716 C CA . THR A 1 86 ? 15.227 -1.846 -11.688 1 84.88 86 THR A CA 1
ATOM 717 C C . THR A 1 86 ? 16.328 -2.398 -10.781 1 84.88 86 THR A C 1
ATOM 719 O O . THR A 1 86 ? 17.312 -2.955 -11.25 1 84.88 86 THR A O 1
ATOM 722 N N . PHE A 1 87 ? 16.188 -2.316 -9.5 1 88.62 87 PHE A N 1
ATOM 723 C CA . PHE A 1 87 ? 17.234 -2.721 -8.562 1 88.62 87 PHE A CA 1
ATOM 724 C C . PHE A 1 87 ? 17.031 -4.164 -8.117 1 88.62 87 PHE A C 1
ATOM 726 O O . PHE A 1 87 ? 15.906 -4.641 -8.023 1 88.62 87 PHE A O 1
ATOM 733 N N . PRO A 1 88 ? 18.125 -4.871 -7.879 1 84.75 88 PRO A N 1
ATOM 734 C CA . PRO A 1 88 ? 18.031 -6.266 -7.445 1 84.75 88 PRO A CA 1
ATOM 735 C C . PRO A 1 88 ? 17.312 -6.418 -6.105 1 84.75 88 PRO A C 1
ATOM 737 O O . PRO A 1 88 ? 17.531 -5.621 -5.188 1 84.75 88 PRO A O 1
ATOM 740 N N . GLU A 1 89 ? 16.516 -7.469 -5.969 1 85.12 89 GLU A N 1
ATOM 741 C CA . GLU A 1 89 ? 15.703 -7.703 -4.773 1 85.12 89 GLU A CA 1
ATOM 742 C C . GLU A 1 89 ? 16.547 -8.266 -3.637 1 85.12 89 GLU A C 1
ATOM 744 O O . GLU A 1 89 ? 16.203 -8.109 -2.463 1 85.12 89 GLU A O 1
ATOM 749 N N . LYS A 1 90 ? 17.547 -8.867 -3.877 1 80.44 90 LYS A N 1
ATOM 750 C CA . LYS A 1 90 ? 18.312 -9.617 -2.889 1 80.44 90 LYS A CA 1
ATOM 751 C C . LYS A 1 90 ? 19.219 -8.688 -2.082 1 80.44 90 LYS A C 1
ATOM 753 O O . LYS A 1 90 ? 19.797 -9.102 -1.071 1 80.44 90 LYS A O 1
ATOM 758 N N . GLU A 1 91 ? 19.312 -7.438 -2.422 1 85.31 91 GLU A N 1
ATOM 759 C CA . GLU A 1 91 ? 20.188 -6.492 -1.726 1 85.31 91 GLU A CA 1
ATOM 760 C C . GLU A 1 91 ? 19.453 -5.812 -0.575 1 85.31 91 GLU A C 1
ATOM 762 O O . GLU A 1 91 ? 18.219 -5.824 -0.527 1 85.31 91 GLU A O 1
ATOM 767 N N . ASN A 1 92 ? 20.281 -5.414 0.327 1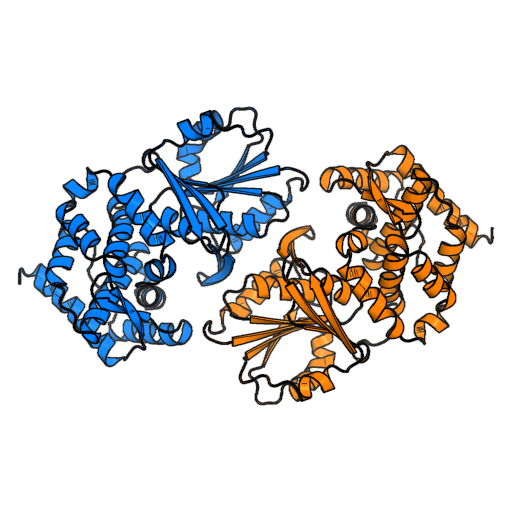 89.06 92 ASN A N 1
ATOM 768 C CA . ASN A 1 92 ? 19.75 -4.609 1.421 1 89.06 92 ASN A CA 1
ATOM 769 C C . ASN A 1 92 ? 19.797 -3.119 1.097 1 89.06 92 ASN A C 1
ATOM 771 O O . ASN A 1 92 ? 20.828 -2.613 0.64 1 89.06 92 ASN A O 1
ATOM 775 N N . TYR A 1 93 ? 18.719 -2.49 1.308 1 93.94 93 TYR A N 1
ATOM 776 C CA . TYR A 1 93 ? 18.625 -1.09 0.906 1 93.94 93 TYR A CA 1
ATOM 777 C C . TYR A 1 93 ? 18.375 -0.191 2.111 1 93.94 93 TYR A C 1
ATOM 779 O O . TYR A 1 93 ? 17.656 -0.564 3.031 1 93.94 93 TYR A O 1
ATOM 787 N N . LEU A 1 94 ? 19.062 0.89 2.197 1 95.19 94 LEU A N 1
ATOM 788 C CA . LEU A 1 94 ? 18.703 2.002 3.074 1 95.19 94 LEU A CA 1
ATOM 789 C C . LEU A 1 94 ? 17.922 3.062 2.314 1 95.19 94 LEU A C 1
ATOM 791 O O . LEU A 1 94 ? 18.453 3.715 1.416 1 95.19 94 LEU A O 1
ATOM 795 N N . LEU A 1 95 ? 16.688 3.146 2.641 1 97 95 LEU A N 1
ATOM 796 C CA . LEU A 1 95 ? 15.82 4.141 2.02 1 97 95 LEU A CA 1
ATOM 797 C C . LEU A 1 95 ? 15.805 5.43 2.832 1 97 95 LEU A C 1
ATOM 799 O O . LEU A 1 95 ? 15.453 5.422 4.012 1 97 95 LEU A O 1
ATOM 803 N N . ILE A 1 96 ? 16.203 6.535 2.232 1 96.38 96 ILE A N 1
ATOM 804 C CA . ILE A 1 96 ? 16.25 7.816 2.924 1 96.38 96 ILE A CA 1
ATOM 805 C C . ILE A 1 96 ? 15.297 8.805 2.244 1 96.38 96 ILE A C 1
ATOM 807 O O . ILE A 1 96 ? 15.453 9.109 1.061 1 96.38 96 ILE A O 1
ATOM 811 N N . GLY A 1 97 ? 14.281 9.203 2.939 1 97.62 97 GLY A N 1
ATOM 812 C CA . GLY A 1 97 ? 13.453 10.305 2.482 1 97.62 97 GLY A CA 1
ATOM 813 C C . GLY A 1 97 ? 13.898 11.648 3.031 1 97.62 97 GLY A C 1
ATOM 814 O O . GLY A 1 97 ? 13.898 11.859 4.246 1 97.62 97 GLY A O 1
ATOM 815 N N . LEU A 1 98 ? 14.312 12.531 2.182 1 96.44 98 LEU A N 1
ATOM 816 C CA . LEU A 1 98 ? 14.789 13.859 2.561 1 96.44 98 LEU A CA 1
ATOM 817 C C . LEU A 1 98 ? 13.992 14.945 1.844 1 96.44 98 LEU A C 1
ATOM 819 O O . LEU A 1 98 ? 14.102 15.102 0.626 1 96.44 98 LEU A O 1
ATOM 823 N N . GLY A 1 99 ? 13.172 15.594 2.559 1 94.81 99 GLY A N 1
ATOM 824 C CA . GLY A 1 99 ? 12.438 16.641 1.85 1 94.81 99 GLY A CA 1
ATOM 825 C C . GLY A 1 99 ? 11.172 17.062 2.561 1 94.81 99 GLY A C 1
ATOM 826 O O . GLY A 1 99 ? 11.148 17.188 3.787 1 94.81 99 GLY A O 1
ATOM 827 N N . ASN A 1 100 ? 10.203 17.469 1.765 1 93.44 100 ASN A N 1
ATOM 828 C CA . ASN A 1 100 ? 8.961 18.016 2.287 1 93.44 100 ASN A CA 1
ATOM 829 C C . ASN A 1 100 ? 8 16.906 2.717 1 93.44 100 ASN A C 1
ATOM 831 O O . ASN A 1 100 ? 8.398 15.75 2.844 1 93.44 100 ASN A O 1
ATOM 835 N N . GLU A 1 101 ? 6.773 17.266 3.012 1 94 101 GLU A N 1
ATOM 836 C CA . GLU A 1 101 ? 5.766 16.344 3.506 1 94 101 GLU A CA 1
ATOM 837 C C . GLU A 1 101 ? 5.5 15.227 2.496 1 94 101 GLU A C 1
ATOM 839 O O . GLU A 1 101 ? 5.395 14.055 2.867 1 94 101 GLU A O 1
ATOM 844 N N . GLY A 1 102 ? 5.414 15.641 1.281 1 96 102 GLY A N 1
ATOM 845 C CA . GLY A 1 102 ? 5.16 14.664 0.237 1 96 102 GLY A CA 1
ATOM 846 C C . GLY A 1 102 ? 6.227 13.586 0.16 1 96 102 GLY A C 1
ATOM 847 O O . GLY A 1 102 ? 5.91 12.406 0.002 1 96 102 GLY A O 1
ATOM 848 N N . VAL A 1 103 ? 7.43 13.969 0.285 1 97.81 103 VAL A N 1
ATOM 849 C CA . VAL A 1 103 ? 8.547 13.031 0.226 1 97.81 103 VAL A CA 1
ATOM 850 C C . VAL A 1 103 ? 8.492 12.086 1.427 1 97.81 103 VAL A C 1
ATOM 852 O O . VAL A 1 103 ? 8.797 10.898 1.306 1 97.81 103 VAL A O 1
ATOM 855 N N . MET A 1 104 ? 8.094 12.602 2.58 1 98.19 104 MET A N 1
ATOM 856 C CA . MET A 1 104 ? 7.957 11.758 3.764 1 98.19 104 MET A CA 1
ATOM 857 C C . MET A 1 104 ? 6.926 10.656 3.531 1 98.19 104 MET A C 1
ATOM 859 O O . MET A 1 104 ? 7.184 9.492 3.816 1 98.19 104 MET A O 1
ATOM 863 N N . HIS A 1 105 ? 5.824 11.062 2.977 1 97.81 105 HIS A N 1
ATOM 864 C CA . HIS A 1 105 ? 4.754 10.109 2.715 1 97.81 105 HIS A CA 1
ATOM 865 C C . HIS A 1 105 ? 5.168 9.086 1.658 1 97.81 105 HIS A C 1
ATOM 867 O O . HIS A 1 105 ? 4.969 7.883 1.837 1 97.81 105 HIS A O 1
ATOM 873 N N . LEU A 1 106 ? 5.734 9.555 0.605 1 98.06 106 LEU A N 1
ATOM 874 C CA . LEU A 1 106 ? 6.156 8.68 -0.48 1 98.06 106 LEU A CA 1
ATOM 875 C C . LEU A 1 106 ? 7.164 7.648 0.018 1 98.06 106 LEU A C 1
ATOM 877 O O . LEU A 1 106 ? 7.043 6.461 -0.291 1 98.06 106 LEU A O 1
ATOM 881 N N . SER A 1 107 ? 8.141 8.125 0.762 1 98.44 107 SER A N 1
ATOM 882 C CA . SER A 1 107 ? 9.188 7.238 1.275 1 98.44 107 SER A CA 1
ATOM 883 C C . SER A 1 107 ? 8.609 6.203 2.232 1 98.44 107 SER A C 1
ATOM 885 O O . SER A 1 107 ? 8.977 5.027 2.182 1 98.44 107 SER A O 1
ATOM 887 N N . ALA A 1 108 ? 7.746 6.656 3.082 1 98.19 108 ALA A N 1
ATOM 888 C CA . ALA A 1 108 ? 7.113 5.746 4.035 1 98.19 108 ALA A CA 1
ATOM 889 C C . ALA A 1 108 ? 6.273 4.695 3.316 1 98.19 108 ALA A C 1
ATOM 891 O O . ALA A 1 108 ? 6.305 3.516 3.674 1 98.19 108 ALA A O 1
ATOM 892 N N . PHE A 1 109 ? 5.492 5.16 2.316 1 98.31 109 PHE A N 1
ATOM 893 C CA . PHE A 1 109 ? 4.652 4.242 1.559 1 98.31 109 PHE A CA 1
ATOM 894 C C . PHE A 1 109 ? 5.496 3.186 0.855 1 98.31 109 PHE A C 1
ATOM 896 O O . PHE A 1 109 ? 5.16 2 0.876 1 98.31 109 PHE A O 1
ATOM 903 N N . ILE A 1 110 ? 6.566 3.6 0.217 1 97.81 110 ILE A N 1
ATOM 904 C CA . ILE A 1 110 ? 7.453 2.697 -0.51 1 97.81 110 ILE A CA 1
ATOM 905 C C . ILE A 1 110 ? 8.102 1.713 0.462 1 97.81 110 ILE A C 1
ATOM 907 O O . ILE A 1 110 ? 8.18 0.515 0.18 1 97.81 110 ILE A O 1
ATOM 911 N N . ASP A 1 111 ? 8.562 2.166 1.538 1 97.44 111 ASP A N 1
ATOM 912 C CA . ASP A 1 111 ? 9.188 1.301 2.537 1 97.44 111 ASP A CA 1
ATOM 913 C C . ASP A 1 111 ? 8.258 0.157 2.93 1 97.44 111 ASP A C 1
ATOM 915 O O . ASP A 1 111 ? 8.695 -0.984 3.086 1 97.44 111 ASP A O 1
ATOM 919 N N . HIS A 1 112 ? 7.012 0.523 3.113 1 97.19 112 HIS A N 1
ATOM 920 C CA . HIS A 1 112 ? 6.027 -0.436 3.6 1 97.19 112 HIS A CA 1
ATOM 921 C C . HIS A 1 112 ? 5.602 -1.399 2.496 1 97.19 112 HIS A C 1
ATOM 923 O O . HIS A 1 112 ? 5.242 -2.547 2.771 1 97.19 112 HIS A O 1
ATOM 929 N N . THR A 1 113 ? 5.652 -0.986 1.228 1 97.12 113 THR A N 1
ATOM 930 C CA . THR A 1 113 ? 4.961 -1.744 0.191 1 97.12 113 THR A CA 1
ATOM 931 C C . THR A 1 113 ? 5.949 -2.27 -0.846 1 97.12 113 THR A C 1
ATOM 933 O O . THR A 1 113 ? 5.59 -3.09 -1.693 1 97.12 113 THR A O 1
ATOM 936 N N . THR A 1 114 ? 7.18 -1.805 -0.869 1 93.62 114 THR A N 1
ATOM 937 C CA . THR A 1 114 ? 8.148 -2.26 -1.857 1 93.62 114 THR A CA 1
ATOM 938 C C . THR A 1 114 ? 8.508 -3.725 -1.628 1 93.62 114 THR A C 1
ATOM 940 O O . THR A 1 114 ? 8.336 -4.246 -0.525 1 93.62 114 THR A O 1
ATOM 943 N N . ILE A 1 115 ? 8.938 -4.375 -2.689 1 89.62 115 ILE A N 1
ATOM 944 C CA . ILE A 1 115 ? 9.367 -5.766 -2.602 1 89.62 115 ILE A CA 1
ATOM 945 C C . ILE A 1 115 ? 10.789 -5.832 -2.055 1 89.62 115 ILE A C 1
ATOM 947 O O . ILE A 1 115 ? 11.266 -6.902 -1.671 1 89.62 115 ILE A O 1
ATOM 951 N N . LEU A 1 116 ? 11.469 -4.668 -2.035 1 92.38 116 LEU A N 1
ATOM 952 C CA . LEU A 1 116 ? 12.844 -4.602 -1.555 1 92.38 116 LEU A CA 1
ATOM 953 C C . LEU A 1 116 ? 12.891 -4.629 -0.031 1 92.38 116 LEU A C 1
ATOM 955 O O . LEU A 1 116 ? 11.961 -4.164 0.63 1 92.38 116 LEU A O 1
ATOM 959 N N . GLU A 1 117 ? 13.906 -5.246 0.392 1 92.19 117 GLU A N 1
ATOM 960 C CA . GLU A 1 117 ? 14.164 -5.145 1.824 1 92.19 117 GLU A CA 1
ATOM 961 C C . GLU A 1 117 ? 14.789 -3.795 2.176 1 92.19 117 GLU A C 1
ATOM 963 O O . GLU A 1 117 ? 15.922 -3.514 1.79 1 92.19 117 GLU A O 1
ATOM 968 N N . THR A 1 118 ? 14.023 -3.039 2.984 1 95.19 118 THR A N 1
ATOM 969 C CA . THR A 1 118 ? 14.5 -1.681 3.207 1 95.19 118 THR A CA 1
ATOM 970 C C . THR A 1 118 ? 14.516 -1.348 4.695 1 95.19 118 THR A C 1
ATOM 972 O O . THR A 1 118 ? 13.742 -1.914 5.469 1 95.19 118 THR A O 1
ATOM 975 N N . GLU A 1 119 ? 15.5 -0.563 5.074 1 96.19 119 GLU A N 1
ATOM 976 C CA . GLU A 1 119 ? 15.477 0.225 6.305 1 96.19 119 GLU A CA 1
ATOM 977 C C . GLU A 1 119 ? 15.148 1.687 6.016 1 96.19 119 GLU A C 1
ATOM 979 O O . GLU A 1 119 ? 15.75 2.307 5.141 1 96.19 119 GLU A O 1
ATOM 984 N N . LEU A 1 120 ? 14.234 2.297 6.758 1 97.94 120 LEU A N 1
ATOM 985 C CA . LEU A 1 120 ? 13.711 3.611 6.398 1 97.94 120 LEU A CA 1
ATOM 986 C C . LEU A 1 120 ? 14.266 4.688 7.324 1 97.94 120 LEU A C 1
ATOM 988 O O . LEU A 1 120 ? 14.133 4.586 8.547 1 97.94 120 LEU A O 1
ATOM 992 N N . TRP A 1 121 ? 14.906 5.664 6.75 1 97.06 121 TRP A N 1
ATOM 993 C CA . TRP A 1 121 ? 15.273 6.91 7.414 1 97.06 121 TRP A CA 1
ATOM 994 C C . TRP A 1 121 ? 14.508 8.086 6.824 1 97.06 121 TRP A C 1
ATOM 996 O O . TRP A 1 121 ? 14.445 8.25 5.602 1 97.06 121 TRP A O 1
ATOM 1006 N N . LEU A 1 122 ? 13.93 8.859 7.676 1 98.06 122 LEU A N 1
ATOM 1007 C CA . LEU A 1 122 ? 13.297 10.086 7.219 1 98.06 122 LEU A CA 1
ATOM 1008 C C . LEU A 1 122 ? 14.047 11.312 7.734 1 98.06 122 LEU A C 1
ATOM 1010 O O . LEU A 1 122 ? 14.445 11.352 8.898 1 98.06 122 LEU A O 1
ATOM 1014 N N . MET A 1 123 ? 14.297 12.211 6.848 1 96 123 MET A N 1
ATOM 1015 C CA . MET A 1 123 ? 14.969 13.469 7.168 1 96 123 MET A CA 1
ATOM 1016 C C . MET A 1 123 ? 14.094 14.656 6.785 1 96 123 MET A C 1
ATOM 1018 O O . MET A 1 123 ? 14.359 15.336 5.789 1 96 123 MET A O 1
ATOM 1022 N N . PRO A 1 124 ? 13.164 14.961 7.652 1 95.69 124 PRO A N 1
ATOM 1023 C CA . PRO A 1 124 ? 12.289 16.109 7.375 1 95.69 124 PRO A CA 1
ATOM 1024 C C . PRO A 1 124 ? 13.031 17.438 7.414 1 95.69 124 PRO A C 1
ATOM 1026 O O . PRO A 1 124 ? 13.898 17.641 8.273 1 95.69 124 PRO A O 1
ATOM 1029 N N . LEU A 1 125 ? 12.656 18.312 6.52 1 91.94 125 LEU A N 1
ATOM 1030 C CA . LEU A 1 125 ? 13.344 19.594 6.418 1 91.94 125 LEU A CA 1
ATOM 1031 C C . LEU A 1 125 ? 12.453 20.734 6.898 1 91.94 125 LEU A C 1
ATOM 1033 O O . LEU A 1 125 ? 12.75 21.906 6.641 1 91.94 125 LEU A O 1
ATOM 1037 N N . SER A 1 126 ? 11.422 20.484 7.516 1 90.38 126 SER A N 1
ATOM 1038 C CA . SER A 1 126 ? 10.516 21.422 8.188 1 90.38 126 SER A CA 1
ATOM 1039 C C . SER A 1 126 ? 9.789 20.734 9.344 1 90.38 126 SER A C 1
ATOM 1041 O O . SER A 1 126 ? 9.781 19.5 9.445 1 90.38 126 SER A O 1
ATOM 1043 N N . LEU A 1 127 ? 9.266 21.531 10.203 1 92.19 127 LEU A N 1
ATOM 1044 C CA . LEU A 1 127 ? 8.508 20.953 11.312 1 92.19 127 LEU A CA 1
ATOM 1045 C C . LEU A 1 127 ? 7.223 20.297 10.805 1 92.19 127 LEU A C 1
ATOM 1047 O O . LEU A 1 127 ? 6.75 19.328 11.383 1 92.19 127 LEU A O 1
ATOM 1051 N N . GLN A 1 128 ? 6.715 20.844 9.719 1 90.12 128 GLN A N 1
ATOM 1052 C CA . GLN A 1 128 ? 5.559 20.219 9.094 1 90.12 128 GLN A CA 1
ATOM 1053 C C . GLN A 1 128 ? 5.895 18.812 8.602 1 90.12 128 GLN A C 1
ATOM 1055 O O . GLN A 1 128 ? 5.133 17.875 8.836 1 90.12 128 GLN A O 1
ATOM 1060 N N . SER A 1 129 ? 6.996 18.766 7.941 1 93.31 129 SER A N 1
ATOM 1061 C CA . SER A 1 129 ? 7.445 17.453 7.453 1 93.31 129 SER A CA 1
ATOM 1062 C C . SER A 1 129 ? 7.762 16.516 8.609 1 93.31 129 SER A C 1
ATOM 1064 O O . SER A 1 129 ? 7.535 15.305 8.516 1 93.31 129 SER A O 1
ATOM 1066 N N . LEU A 1 130 ? 8.32 17.109 9.656 1 95.25 130 LEU A N 1
ATOM 1067 C CA . LEU A 1 130 ? 8.586 16.312 10.844 1 95.25 130 LEU A CA 1
ATOM 1068 C C . LEU A 1 130 ? 7.285 15.758 11.43 1 95.25 130 LEU A C 1
ATOM 1070 O O . LEU A 1 130 ? 7.215 14.586 11.797 1 95.25 130 LEU A O 1
ATOM 1074 N N . SER A 1 131 ? 6.336 16.609 11.523 1 93.69 131 SER A N 1
ATOM 1075 C CA . SER A 1 131 ? 5.031 16.188 12.031 1 93.69 131 SER A CA 1
ATOM 1076 C C . SER A 1 131 ? 4.477 15.016 11.234 1 93.69 131 SER A C 1
ATOM 1078 O O . SER A 1 131 ? 3.936 14.07 11.82 1 93.69 131 SER A O 1
ATOM 1080 N N . GLU A 1 132 ? 4.602 15.07 9.953 1 93.5 132 GLU A N 1
ATOM 1081 C CA . GLU A 1 132 ? 4.117 13.992 9.094 1 93.5 132 GLU A CA 1
ATOM 1082 C C . GLU A 1 132 ? 4.902 12.703 9.328 1 93.5 132 GLU A C 1
ATOM 1084 O O . GLU A 1 132 ? 4.34 11.609 9.297 1 93.5 132 GLU A O 1
ATOM 1089 N N . SER A 1 133 ? 6.148 12.852 9.5 1 96.81 133 SER A N 1
ATOM 1090 C CA . SER A 1 133 ? 6.996 11.695 9.758 1 96.81 133 SER A CA 1
ATOM 1091 C C . SER A 1 133 ? 6.605 11 11.062 1 96.81 133 SER A C 1
ATOM 1093 O O . SER A 1 133 ? 6.621 9.773 11.141 1 96.81 133 SER A O 1
ATOM 1095 N N . LEU A 1 134 ? 6.246 11.812 12 1 96.25 134 LEU A N 1
ATOM 1096 C CA . LEU A 1 134 ? 5.891 11.289 13.312 1 96.25 134 LEU A CA 1
ATOM 1097 C C . LEU A 1 134 ? 4.527 10.609 13.273 1 96.25 134 LEU A C 1
ATOM 1099 O O . LEU A 1 134 ? 4.234 9.742 14.102 1 96.25 134 LEU A O 1
ATOM 1103 N N . ALA A 1 135 ? 3.678 11.07 12.391 1 93.81 135 ALA A N 1
ATOM 1104 C CA . ALA A 1 135 ? 2.359 10.461 12.242 1 93.81 135 ALA A CA 1
ATOM 1105 C C . ALA A 1 135 ? 2.477 8.992 11.867 1 93.81 135 ALA A C 1
ATOM 1107 O O . ALA A 1 135 ? 1.577 8.195 12.156 1 93.81 135 ALA A O 1
ATOM 1108 N N . GLY A 1 136 ? 3.549 8.586 11.234 1 94.31 136 GLY A N 1
ATOM 1109 C CA . GLY A 1 136 ? 3.789 7.191 10.898 1 94.31 136 GLY A CA 1
ATOM 1110 C C . GLY A 1 136 ? 2.842 6.668 9.836 1 94.31 136 GLY A C 1
ATOM 1111 O O . GLY A 1 136 ? 2.287 5.574 9.969 1 94.31 136 GLY A O 1
ATOM 1112 N N . THR A 1 137 ? 2.551 7.469 8.891 1 94.5 137 THR A N 1
ATOM 1113 C CA . THR A 1 137 ? 1.661 7.062 7.805 1 94.5 137 THR A CA 1
ATOM 1114 C C . THR A 1 137 ? 2.266 7.418 6.449 1 94.5 137 THR A C 1
ATOM 1116 O O . THR A 1 137 ? 2.967 8.422 6.32 1 94.5 137 THR A O 1
ATOM 1119 N N . GLY A 1 138 ? 2.219 6.547 5.535 1 96.81 138 GLY A N 1
ATOM 1120 C CA . GLY A 1 138 ? 2.467 6.824 4.129 1 96.81 138 GLY A CA 1
ATOM 1121 C C . GLY A 1 138 ? 1.195 6.98 3.318 1 96.81 138 GLY A C 1
ATOM 1122 O O . GLY A 1 138 ? 0.376 6.062 3.254 1 96.81 138 GLY A O 1
ATOM 1123 N N . LEU A 1 139 ? 1.047 8.188 2.73 1 96.69 139 LEU A N 1
ATOM 1124 C CA . LEU A 1 139 ? -0.168 8.492 1.982 1 96.69 139 LEU A CA 1
ATOM 1125 C C . LEU A 1 139 ? 0.145 8.727 0.508 1 96.69 139 LEU A C 1
ATOM 1127 O O . LEU A 1 139 ? 1.164 9.336 0.174 1 96.69 139 LEU A O 1
ATOM 1131 N N . ILE A 1 140 ? -0.685 8.219 -0.347 1 97.44 140 ILE A N 1
ATOM 1132 C CA . ILE A 1 140 ? -0.632 8.5 -1.776 1 97.44 140 ILE A CA 1
ATOM 1133 C C . ILE A 1 140 ? -1.935 9.164 -2.221 1 97.44 140 ILE A C 1
ATOM 1135 O O . ILE A 1 140 ? -3.023 8.688 -1.884 1 97.44 140 ILE A O 1
ATOM 1139 N N . GLU A 1 141 ? -1.762 10.227 -2.93 1 93.12 141 GLU A N 1
ATOM 1140 C CA . GLU A 1 141 ? -2.934 10.977 -3.365 1 93.12 141 GLU A CA 1
ATOM 1141 C C . GLU A 1 141 ? -3.266 10.688 -4.828 1 93.12 141 GLU A C 1
ATOM 1143 O O . GLU A 1 141 ? -2.377 10.367 -5.621 1 93.12 141 GLU A O 1
ATOM 1148 N N . LEU A 1 142 ? -4.508 10.641 -5.105 1 90.94 142 LEU A N 1
ATOM 1149 C CA . LEU A 1 142 ? -5.047 10.617 -6.465 1 90.94 142 LEU A CA 1
ATOM 1150 C C . LEU A 1 142 ? -6.031 11.758 -6.68 1 90.94 142 LEU A C 1
ATOM 1152 O O . LEU A 1 142 ? -7.02 11.883 -5.957 1 90.94 142 LEU A O 1
ATOM 1156 N N . GLN A 1 143 ? -5.812 12.68 -7.578 1 80.75 143 GLN A N 1
ATOM 1157 C CA . GLN A 1 143 ? -6.637 13.859 -7.832 1 80.75 143 GLN A CA 1
ATOM 1158 C C . GLN A 1 143 ? -6.832 14.68 -6.562 1 80.75 143 GLN A C 1
ATOM 1160 O O . GLN A 1 143 ? -7.961 15.016 -6.199 1 80.75 143 GLN A O 1
ATOM 1165 N N . HIS A 1 144 ? -5.707 14.789 -5.816 1 76.62 144 HIS A N 1
ATOM 1166 C CA . HIS A 1 144 ? -5.609 15.648 -4.641 1 76.62 144 HIS A CA 1
ATOM 1167 C C . HIS A 1 144 ? -6.418 15.078 -3.477 1 76.62 144 HIS A C 1
ATOM 1169 O O . HIS A 1 144 ? -6.758 15.797 -2.537 1 76.62 144 HIS A O 1
ATOM 1175 N N . LYS A 1 145 ? -6.785 13.859 -3.586 1 83.06 145 LYS A N 1
ATOM 1176 C CA . LYS A 1 145 ? -7.426 13.133 -2.49 1 83.06 145 LYS A CA 1
ATOM 1177 C C . LYS A 1 145 ? -6.598 11.922 -2.072 1 83.06 145 LYS A C 1
ATOM 1179 O O . LYS A 1 145 ? -6 11.25 -2.916 1 83.06 145 LYS A O 1
ATOM 1184 N N . THR A 1 146 ? -6.629 11.766 -0.781 1 89.81 146 THR A N 1
ATOM 1185 C CA . THR A 1 146 ? -5.922 10.586 -0.305 1 89.81 146 THR A CA 1
ATOM 1186 C C . THR A 1 146 ? -6.539 9.312 -0.881 1 89.81 146 THR A C 1
ATOM 1188 O O . THR A 1 146 ? -7.75 9.094 -0.762 1 89.81 146 THR A O 1
ATOM 1191 N N . ALA A 1 147 ? -5.762 8.516 -1.501 1 93.38 147 ALA A N 1
ATOM 1192 C CA . ALA A 1 147 ? -6.258 7.309 -2.16 1 93.38 147 ALA A CA 1
ATOM 1193 C C . ALA A 1 147 ? -5.715 6.051 -1.487 1 93.38 147 ALA A C 1
ATOM 1195 O O . ALA A 1 147 ? -6.414 5.039 -1.391 1 93.38 147 ALA A O 1
ATOM 1196 N N . LEU A 1 148 ? -4.496 6.039 -1.136 1 96.81 148 LEU A N 1
ATOM 1197 C CA . LEU A 1 148 ? -3.844 4.922 -0.456 1 96.81 148 LEU A CA 1
ATOM 1198 C C . LEU A 1 148 ? -3.236 5.371 0.868 1 96.81 148 LEU A C 1
ATOM 1200 O O . LEU A 1 148 ? -2.756 6.504 0.983 1 96.81 148 LEU A O 1
ATOM 1204 N N . SER A 1 149 ? -3.244 4.566 1.819 1 96.25 149 SER A N 1
ATOM 1205 C CA . SER A 1 149 ? -2.689 4.867 3.137 1 96.25 149 SER A CA 1
ATOM 1206 C C . SER A 1 149 ? -2.092 3.619 3.779 1 96.25 149 SER A C 1
ATOM 1208 O O . SER A 1 149 ? -2.686 2.541 3.727 1 96.25 149 SER A O 1
ATOM 1210 N N . VAL A 1 150 ? -0.934 3.684 4.293 1 96.56 150 VAL A N 1
ATOM 1211 C CA . VAL A 1 150 ? -0.302 2.602 5.039 1 96.56 150 VAL A CA 1
ATOM 1212 C C . VAL A 1 150 ? 0.258 3.139 6.355 1 96.56 150 VAL A C 1
ATOM 1214 O O . VAL A 1 150 ? 0.576 4.324 6.465 1 96.56 150 VAL A O 1
ATOM 1217 N N . THR A 1 151 ? 0.325 2.336 7.34 1 94.19 151 THR A N 1
ATOM 1218 C CA . THR A 1 151 ? 0.94 2.693 8.617 1 94.19 151 THR A CA 1
ATOM 1219 C C . THR A 1 151 ? 2.369 2.162 8.695 1 94.19 151 THR A C 1
ATOM 1221 O O . THR A 1 151 ? 2.594 0.954 8.609 1 94.19 151 THR A O 1
ATOM 1224 N N . THR A 1 152 ? 3.283 3.074 8.727 1 93.69 152 THR A N 1
ATOM 1225 C CA . THR A 1 152 ? 4.695 2.709 8.781 1 93.69 152 THR A CA 1
ATOM 1226 C C . THR A 1 152 ? 5.5 3.771 9.523 1 93.69 152 THR A C 1
ATOM 1228 O O . THR A 1 152 ? 5.414 4.957 9.203 1 93.69 152 THR A O 1
ATOM 1231 N N . LEU A 1 153 ? 6.238 3.387 10.539 1 96 153 LEU A N 1
ATOM 1232 C CA . LEU A 1 153 ? 7.117 4.293 11.266 1 96 153 LEU A CA 1
ATOM 1233 C C . LEU A 1 153 ? 8.57 4.086 10.852 1 96 153 LEU A C 1
ATOM 1235 O O . LEU A 1 153 ? 9.047 2.951 10.781 1 96 153 LEU A O 1
ATOM 1239 N N . ALA A 1 154 ? 9.266 5.172 10.547 1 97.69 154 ALA A N 1
ATOM 1240 C CA . ALA A 1 154 ? 10.664 5.086 10.117 1 97.69 154 ALA A CA 1
ATOM 1241 C C . ALA A 1 154 ? 11.539 4.551 11.242 1 97.69 154 ALA A C 1
ATOM 1243 O O . ALA A 1 154 ? 11.234 4.734 12.422 1 97.69 154 ALA A O 1
ATOM 1244 N N . ASP A 1 155 ? 12.602 3.883 10.852 1 96.75 155 ASP A N 1
ATOM 1245 C CA . ASP A 1 155 ? 13.562 3.408 11.836 1 96.75 155 ASP A CA 1
ATOM 1246 C C . ASP A 1 155 ? 14.258 4.574 12.531 1 96.75 155 ASP A C 1
ATOM 1248 O O . ASP A 1 155 ? 14.516 4.527 13.734 1 96.75 155 ASP A O 1
ATOM 1252 N N . ARG A 1 156 ? 14.531 5.578 11.734 1 96.19 156 ARG A N 1
ATOM 1253 C CA . ARG A 1 156 ? 15.156 6.801 12.242 1 96.19 156 ARG A CA 1
ATOM 1254 C C . ARG A 1 156 ? 14.539 8.039 11.602 1 96.19 156 ARG A C 1
ATOM 1256 O O . ARG A 1 156 ? 14.242 8.039 10.406 1 96.19 156 ARG A O 1
ATOM 1263 N N . ILE A 1 157 ? 14.305 8.969 12.383 1 97.19 157 ILE A N 1
ATOM 1264 C CA . ILE A 1 157 ? 13.883 10.289 11.93 1 97.19 157 ILE A CA 1
ATOM 1265 C C . ILE A 1 157 ? 14.914 11.336 12.352 1 97.19 157 ILE A C 1
ATOM 1267 O O . ILE A 1 157 ? 15.141 11.539 13.539 1 97.19 157 ILE A O 1
ATOM 1271 N N . ILE A 1 158 ? 15.508 11.922 11.383 1 95.19 158 ILE A N 1
ATOM 1272 C CA . ILE A 1 158 ? 16.578 12.867 11.648 1 95.19 158 ILE A CA 1
ATOM 1273 C C . ILE A 1 158 ? 16.125 14.281 11.289 1 95.19 158 ILE A C 1
ATOM 1275 O O . ILE A 1 158 ? 15.836 14.57 10.125 1 95.19 158 ILE A O 1
ATOM 1279 N N . TYR A 1 159 ? 16.062 15.086 12.219 1 94.12 159 TYR A N 1
ATOM 1280 C CA . TYR A 1 159 ? 15.664 16.484 12.008 1 94.12 159 TYR A CA 1
ATOM 1281 C C . TYR A 1 159 ? 16.812 17.422 12.305 1 94.12 159 TYR A C 1
ATOM 1283 O O . TYR A 1 159 ? 17.141 17.672 13.469 1 94.12 159 TYR A O 1
ATOM 1291 N N . ASP A 1 160 ? 17.391 17.891 11.25 1 88.75 160 ASP A N 1
ATOM 1292 C CA . ASP A 1 160 ? 18.516 18.828 11.336 1 88.75 160 ASP A CA 1
ATOM 1293 C C . ASP A 1 160 ? 18.047 20.25 11.031 1 88.75 160 ASP A C 1
ATOM 1295 O O . ASP A 1 160 ? 17.891 20.609 9.867 1 88.75 160 ASP A O 1
ATOM 1299 N N . GLN A 1 161 ? 18 21.109 11.977 1 80.56 161 GLN A N 1
ATOM 1300 C CA . GLN A 1 161 ? 17.5 22.469 11.852 1 80.56 161 GLN A CA 1
ATOM 1301 C C . GLN A 1 161 ? 18.469 23.344 11.07 1 80.56 161 GLN A C 1
ATOM 1303 O O . GLN A 1 161 ? 18.078 24.391 10.547 1 80.56 161 GLN A O 1
ATOM 1308 N N . THR A 1 162 ? 19.656 22.859 10.992 1 78.5 162 THR A N 1
ATOM 1309 C CA . THR A 1 162 ? 20.656 23.672 10.328 1 78.5 162 THR A CA 1
ATOM 1310 C C . THR A 1 162 ? 20.531 23.578 8.812 1 78.5 162 THR A C 1
ATOM 1312 O O . THR A 1 162 ? 21.031 24.422 8.078 1 78.5 162 THR A O 1
ATOM 1315 N N . MET A 1 163 ? 19.922 22.531 8.398 1 78.38 163 MET A N 1
ATOM 1316 C CA . MET A 1 163 ? 19.75 22.312 6.961 1 78.38 163 MET A CA 1
ATOM 1317 C C . MET A 1 163 ? 18.672 23.25 6.398 1 78.38 163 MET A C 1
ATOM 1319 O O . MET A 1 163 ? 18.578 23.422 5.184 1 78.38 163 MET A O 1
ATOM 1323 N N . ILE A 1 164 ? 17.875 23.75 7.23 1 70.31 164 ILE A N 1
ATOM 1324 C CA . ILE A 1 164 ? 16.703 24.547 6.875 1 70.31 164 ILE A CA 1
ATOM 1325 C C . ILE A 1 164 ? 17.062 26.031 6.871 1 70.31 164 ILE A C 1
ATOM 1327 O O . ILE A 1 164 ? 17.594 26.547 7.852 1 70.31 164 ILE A O 1
ATOM 1331 N N . ARG A 1 165 ? 17.109 26.688 5.719 1 66.94 165 ARG A N 1
ATOM 1332 C CA . ARG A 1 165 ? 17.344 28.125 5.742 1 66.94 165 ARG A CA 1
ATOM 1333 C C . ARG A 1 165 ? 16.172 28.859 6.375 1 66.94 165 ARG A C 1
ATOM 1335 O O . ARG A 1 165 ? 15.016 28.547 6.102 1 66.94 165 ARG A O 1
ATOM 1342 N N . LYS A 1 166 ? 16.578 29.641 7.258 1 66.12 166 LYS A N 1
ATOM 1343 C CA . LYS A 1 166 ? 15.594 30.5 7.891 1 66.12 166 LYS A CA 1
ATOM 1344 C C . LYS A 1 166 ? 15.156 31.625 6.953 1 66.12 166 LYS A C 1
ATOM 1346 O O . LYS A 1 166 ? 15.758 32.688 6.945 1 66.12 166 LYS A O 1
ATOM 1351 N N . GLU A 1 167 ? 14.57 31.234 5.898 1 65.62 167 GLU A N 1
ATOM 1352 C CA . GLU A 1 167 ? 14.141 32.281 4.969 1 65.62 167 GLU A CA 1
ATOM 1353 C C . GLU A 1 167 ? 12.625 32.406 4.934 1 65.62 167 GLU A C 1
ATOM 1355 O O . GLU A 1 167 ? 11.914 31.391 4.961 1 65.62 167 GLU A O 1
ATOM 1360 N N . GLY A 1 168 ? 12.242 33.719 4.922 1 68.06 168 GLY A N 1
ATOM 1361 C CA . GLY A 1 168 ? 10.852 34.031 4.645 1 68.06 168 GLY A CA 1
ATOM 1362 C C . GLY A 1 168 ? 9.906 33.594 5.738 1 68.06 168 GLY A C 1
ATOM 1363 O O . GLY A 1 168 ? 10.148 33.844 6.922 1 68.06 168 GLY A O 1
ATOM 1364 N N . ASP A 1 169 ? 8.766 32.969 5.316 1 80.06 169 ASP A N 1
ATOM 1365 C CA . ASP A 1 169 ? 7.652 32.594 6.18 1 80.06 169 ASP A CA 1
ATOM 1366 C C . ASP A 1 169 ? 7.848 31.203 6.766 1 80.06 169 ASP A C 1
ATOM 1368 O O . ASP A 1 169 ? 6.969 30.672 7.453 1 80.06 169 ASP A O 1
ATOM 1372 N N . ARG A 1 170 ? 8.977 30.672 6.684 1 82.94 170 ARG A N 1
ATOM 1373 C CA . ARG A 1 170 ? 9.203 29.281 7.098 1 82.94 170 ARG A CA 1
ATOM 1374 C C . ARG A 1 170 ? 9.125 29.156 8.617 1 82.94 170 ARG A C 1
ATOM 1376 O O . ARG A 1 170 ? 8.539 28.203 9.133 1 82.94 170 ARG A O 1
ATOM 1383 N N . GLN A 1 171 ? 9.727 30.125 9.258 1 86 171 GLN A N 1
ATOM 1384 C CA . GLN A 1 171 ? 9.703 30.078 10.711 1 86 171 GLN A CA 1
ATOM 1385 C C . GLN A 1 171 ? 8.281 30.188 11.242 1 86 171 GLN A C 1
ATOM 1387 O O . GLN A 1 171 ? 7.922 29.531 12.219 1 86 171 GLN A O 1
ATOM 1392 N N . LEU A 1 172 ? 7.594 31.016 10.516 1 89.12 172 LEU A N 1
ATOM 1393 C CA . LEU A 1 172 ? 6.199 31.203 10.898 1 89.12 172 LEU A CA 1
ATOM 1394 C C . LEU A 1 172 ? 5.406 29.922 10.727 1 89.12 172 LEU A C 1
ATOM 1396 O O . LEU A 1 172 ? 4.625 29.531 11.602 1 89.12 172 LEU A O 1
ATOM 1400 N N . ILE A 1 173 ? 5.633 29.297 9.688 1 89.56 173 ILE A N 1
ATOM 1401 C CA . ILE A 1 173 ? 4.918 28.078 9.344 1 89.56 173 ILE A CA 1
ATOM 1402 C C . ILE A 1 173 ? 5.297 26.969 10.32 1 89.56 173 ILE A C 1
ATOM 1404 O O . ILE A 1 173 ? 4.426 26.25 10.82 1 89.56 173 ILE A O 1
ATOM 1408 N N . ASP A 1 174 ? 6.496 26.859 10.602 1 90.69 174 ASP A N 1
ATOM 1409 C CA . ASP A 1 174 ? 6.973 25.828 11.531 1 90.69 174 ASP A CA 1
ATOM 1410 C C . ASP A 1 174 ? 6.438 26.078 12.945 1 90.69 174 ASP A C 1
ATOM 1412 O O . ASP A 1 174 ? 6.09 25.125 13.648 1 90.69 174 ASP A O 1
ATOM 1416 N N . PHE A 1 175 ? 6.414 27.344 13.273 1 93.62 175 PHE A N 1
ATOM 1417 C CA . PHE A 1 175 ? 5.98 27.703 14.617 1 93.62 175 PHE A CA 1
ATOM 1418 C C . PHE A 1 175 ? 4.52 27.328 14.836 1 93.62 175 PHE A C 1
ATOM 1420 O O . PHE A 1 175 ? 4.102 27.047 15.953 1 93.62 175 PHE A O 1
ATOM 1427 N N . LEU A 1 176 ? 3.775 27.281 13.789 1 94.12 176 LEU A N 1
ATOM 1428 C CA . LEU A 1 176 ? 2.365 26.922 13.867 1 94.12 176 LEU A CA 1
ATOM 1429 C C . LEU A 1 176 ? 2.193 25.516 14.438 1 94.12 176 LEU A C 1
ATOM 1431 O O . LEU A 1 176 ? 1.22 25.25 15.148 1 94.12 176 LEU A O 1
ATOM 1435 N N . VAL A 1 177 ? 3.121 24.641 14.195 1 94.69 177 VAL A N 1
ATOM 1436 C CA . VAL A 1 177 ? 3.068 23.266 14.688 1 94.69 177 VAL A CA 1
ATOM 1437 C C . VAL A 1 177 ? 3.068 23.266 16.219 1 94.69 177 VAL A C 1
ATOM 1439 O O . VAL A 1 177 ? 2.318 22.516 16.844 1 94.69 177 VAL A O 1
ATOM 1442 N N . PHE A 1 178 ? 3.875 24.141 16.797 1 96.19 178 PHE A N 1
ATOM 1443 C CA . PHE A 1 178 ? 3.932 24.25 18.25 1 96.19 178 PHE A CA 1
ATOM 1444 C C . PHE A 1 178 ? 2.635 24.828 18.797 1 96.19 178 PHE A C 1
ATOM 1446 O O . PHE A 1 178 ? 2.143 24.391 19.828 1 96.19 178 PHE A O 1
ATOM 1453 N N . ILE A 1 179 ? 2.15 25.797 18.078 1 96.38 179 ILE A N 1
ATOM 1454 C CA . ILE A 1 179 ? 0.907 26.438 18.5 1 96.38 179 ILE A CA 1
ATOM 1455 C C . ILE A 1 179 ? -0.214 25.391 18.531 1 96.38 179 ILE A C 1
ATOM 1457 O O . ILE A 1 179 ? -1.007 25.359 19.469 1 96.38 179 ILE A O 1
ATOM 1461 N N . GLN A 1 180 ? -0.256 24.594 17.547 1 95.94 180 GLN A N 1
ATOM 1462 C CA . GLN A 1 180 ? -1.274 23.562 17.469 1 95.94 180 GLN A CA 1
ATOM 1463 C C . GLN A 1 180 ? -1.165 22.594 18.641 1 95.94 180 GLN A C 1
ATOM 1465 O O . GLN A 1 180 ? -2.18 22.172 19.203 1 95.94 180 GLN A O 1
ATOM 1470 N N . CYS A 1 181 ? 0.008 22.25 18.984 1 96.38 181 CYS A N 1
ATOM 1471 C CA . CYS A 1 181 ? 0.225 21.406 20.156 1 96.38 181 CYS A CA 1
ATOM 1472 C C . CYS A 1 181 ? -0.31 22.078 21.422 1 96.38 181 CYS A C 1
ATOM 1474 O O . CYS A 1 181 ? -0.948 21.438 22.25 1 96.38 181 CYS A O 1
ATOM 1476 N N . GLY A 1 182 ? -0.006 23.328 21.531 1 96.81 182 GLY A N 1
ATOM 1477 C CA . GLY A 1 182 ? -0.486 24.078 22.688 1 96.81 182 GLY A CA 1
ATOM 1478 C C . GLY A 1 182 ? -1.999 24.141 22.766 1 96.81 182 GLY A C 1
ATOM 1479 O O . GLY A 1 182 ? -2.576 23.938 23.844 1 96.81 182 GLY A O 1
ATOM 1480 N N . LEU A 1 183 ? -2.615 24.375 21.641 1 96.88 183 LEU A N 1
ATOM 1481 C CA . LEU A 1 183 ? -4.066 24.5 21.578 1 96.88 183 LEU A CA 1
ATOM 1482 C C . LEU A 1 183 ? -4.742 23.188 21.969 1 96.88 183 LEU A C 1
ATOM 1484 O O . LEU A 1 183 ? -5.742 23.188 22.688 1 96.88 183 LEU A O 1
ATOM 1488 N N . VAL A 1 184 ? -4.172 22.078 21.547 1 96.88 184 VAL A N 1
ATOM 1489 C CA . VAL A 1 184 ? -4.863 20.797 21.641 1 96.88 184 VAL A CA 1
ATOM 1490 C C . VAL A 1 184 ? -4.406 20.047 22.891 1 96.88 184 VAL A C 1
ATOM 1492 O O . VAL A 1 184 ? -5.203 19.344 23.531 1 96.88 184 VAL A O 1
ATOM 1495 N N . CYS A 1 185 ? -3.152 20.25 23.328 1 96.5 185 CYS A N 1
ATOM 1496 C CA . CYS A 1 185 ? -2.602 19.328 24.297 1 96.5 185 CYS A CA 1
ATOM 1497 C C . CYS A 1 185 ? -2.32 20.031 25.625 1 96.5 185 CYS A C 1
ATOM 1499 O O . CYS A 1 185 ? -2.271 19.375 26.672 1 96.5 185 CYS A O 1
ATOM 1501 N N . SER A 1 186 ? -1.97 21.312 25.578 1 96.56 186 SER A N 1
ATOM 1502 C CA . SER A 1 186 ? -1.511 21.922 26.828 1 96.56 186 SER A CA 1
ATOM 1503 C C . SER A 1 186 ? -1.636 23.438 26.797 1 96.56 186 SER A C 1
ATOM 1505 O O . SER A 1 186 ? -0.896 24.109 26.078 1 96.56 186 SER A O 1
ATOM 1507 N N . HIS A 1 187 ? -2.406 23.938 27.609 1 96.5 187 HIS A N 1
ATOM 1508 C CA . HIS A 1 187 ? -2.523 25.375 27.766 1 96.5 187 HIS A CA 1
ATOM 1509 C C . HIS A 1 187 ? -1.226 25.984 28.281 1 96.5 187 HIS A C 1
ATOM 1511 O O . HIS A 1 187 ? -0.832 27.078 27.859 1 96.5 187 HIS A O 1
ATOM 1517 N N . ASP A 1 188 ? -0.613 25.266 29.219 1 96.81 188 ASP A N 1
ATOM 1518 C CA . ASP A 1 188 ? 0.646 25.734 29.781 1 96.81 188 ASP A CA 1
ATOM 1519 C C . ASP A 1 188 ? 1.71 25.891 28.688 1 96.81 188 ASP A C 1
ATOM 1521 O O . ASP A 1 188 ? 2.473 26.859 28.688 1 96.81 188 ASP A O 1
ATOM 1525 N N . PHE A 1 189 ? 1.737 24.922 27.875 1 97.25 189 PHE A N 1
ATOM 1526 C CA . PHE A 1 189 ? 2.689 24.984 26.781 1 97.25 189 PHE A CA 1
ATOM 1527 C C . PHE A 1 189 ? 2.408 26.188 25.891 1 97.25 189 PHE A C 1
ATOM 1529 O O . PHE A 1 189 ? 3.334 26.891 25.484 1 97.25 189 PHE A O 1
ATOM 1536 N N . LEU A 1 190 ? 1.191 26.469 25.578 1 97.25 190 LEU A N 1
ATOM 1537 C CA . LEU A 1 190 ? 0.799 27.609 24.75 1 97.25 190 LEU A CA 1
ATOM 1538 C C . LEU A 1 190 ? 1.205 28.922 25.422 1 97.25 190 LEU A C 1
ATOM 1540 O O . LEU A 1 190 ? 1.678 29.844 24.75 1 97.25 190 LEU A O 1
ATOM 1544 N N . ARG A 1 191 ? 0.97 28.953 26.625 1 96.25 191 ARG A N 1
ATOM 1545 C CA . ARG A 1 191 ? 1.354 30.141 27.391 1 96.25 191 ARG A CA 1
ATOM 1546 C C . ARG A 1 191 ? 2.859 30.375 27.312 1 96.25 191 ARG A C 1
ATOM 1548 O O . ARG A 1 191 ? 3.305 31.516 27.172 1 96.25 191 ARG A O 1
ATOM 1555 N N . ASP A 1 192 ? 3.539 29.312 27.453 1 96.19 192 ASP A N 1
ATOM 1556 C CA . ASP A 1 192 ? 4.992 29.406 27.359 1 96.19 192 ASP A CA 1
ATOM 1557 C C . ASP A 1 192 ? 5.414 29.938 25.984 1 96.19 192 ASP A C 1
ATOM 1559 O O . ASP A 1 192 ? 6.363 30.719 25.875 1 96.19 192 ASP A O 1
ATOM 1563 N N . LEU A 1 193 ? 4.793 29.453 24.953 1 96.88 193 LEU A N 1
ATOM 1564 C CA . LEU A 1 193 ? 5.078 29.953 23.609 1 96.88 193 LEU A CA 1
ATOM 1565 C C . LEU A 1 193 ? 4.812 31.438 23.516 1 96.88 193 LEU A C 1
ATOM 1567 O O . LEU A 1 193 ? 5.621 32.188 22.953 1 96.88 193 LEU A O 1
ATOM 1571 N N . TYR A 1 194 ? 3.682 31.844 24.031 1 95.88 194 TYR A N 1
ATOM 1572 C CA . TYR A 1 194 ? 3.277 33.25 24.016 1 95.88 194 TYR A CA 1
ATOM 1573 C C . TYR A 1 194 ? 4.309 34.125 24.719 1 95.88 194 TYR A C 1
ATOM 1575 O O . TYR A 1 194 ? 4.66 35.188 24.219 1 95.88 194 TYR A O 1
ATOM 1583 N N . LYS A 1 195 ? 4.793 33.625 25.797 1 94.88 195 LYS A N 1
ATOM 1584 C CA . LYS A 1 195 ? 5.73 34.375 26.609 1 94.88 195 LYS A CA 1
ATOM 1585 C C . LYS A 1 195 ? 7.098 34.469 25.938 1 94.88 195 LYS A C 1
ATOM 1587 O O . LYS A 1 195 ? 7.75 35.531 25.953 1 94.88 195 LYS A O 1
ATOM 1592 N N . ASN A 1 196 ? 7.488 33.438 25.328 1 94.25 196 ASN A N 1
ATOM 1593 C CA . ASN A 1 196 ? 8.852 33.344 24.812 1 94.25 196 ASN A CA 1
ATOM 1594 C C . ASN A 1 196 ? 8.93 33.844 23.375 1 94.25 196 ASN A C 1
ATOM 1596 O O . ASN A 1 196 ? 10 34.25 22.906 1 94.25 196 ASN A O 1
ATOM 1600 N N . PHE A 1 197 ? 7.91 33.719 22.672 1 94.94 197 PHE A N 1
ATOM 1601 C CA . PHE A 1 197 ? 7.848 34.188 21.297 1 94.94 197 PHE A CA 1
ATOM 1602 C C . PHE A 1 197 ? 6.758 35.219 21.109 1 94.94 197 PHE A C 1
ATOM 1604 O O . PHE A 1 197 ? 5.73 34.969 20.484 1 94.94 197 PHE A O 1
ATOM 1611 N N . ASN A 1 198 ? 7.027 36.406 21.516 1 91.81 198 ASN A N 1
ATOM 1612 C CA . ASN A 1 198 ? 5.973 37.406 21.625 1 91.81 198 ASN A CA 1
ATOM 1613 C C . ASN A 1 198 ? 5.949 38.312 20.406 1 91.81 198 ASN A C 1
ATOM 1615 O O . ASN A 1 198 ? 4.969 39.031 20.188 1 91.81 198 ASN A O 1
ATOM 1619 N N . ASP A 1 199 ? 7.051 38.312 19.594 1 91.19 199 ASP A N 1
ATOM 1620 C CA . ASP A 1 199 ? 7.059 39.094 18.375 1 91.19 199 ASP A CA 1
ATOM 1621 C C . ASP A 1 199 ? 7.852 38.406 17.266 1 91.19 199 ASP A C 1
ATOM 1623 O O . ASP A 1 199 ? 8.414 37.344 17.484 1 91.19 199 ASP A O 1
ATOM 1627 N N . GLN A 1 200 ? 7.785 39.062 16.156 1 90.5 200 GLN A N 1
ATOM 1628 C CA . GLN A 1 200 ? 8.391 38.5 14.969 1 90.5 200 GLN A CA 1
ATOM 1629 C C . GLN A 1 200 ? 9.906 38.375 15.109 1 90.5 200 GLN A C 1
ATOM 1631 O O . GLN A 1 200 ? 10.516 37.438 14.625 1 90.5 200 GLN A O 1
ATOM 1636 N N . GLN A 1 201 ? 10.484 39.344 15.727 1 89.5 201 GLN A N 1
ATOM 1637 C CA . GLN A 1 201 ? 11.93 39.344 15.914 1 89.5 201 GLN A CA 1
ATOM 1638 C C . GLN A 1 201 ? 12.383 38.156 16.766 1 89.5 201 GLN A C 1
ATOM 1640 O O . GLN A 1 201 ? 13.344 37.469 16.438 1 89.5 201 GLN A O 1
ATOM 1645 N N . ARG A 1 202 ? 11.688 37.938 17.828 1 89.25 202 ARG A N 1
ATOM 1646 C CA . ARG A 1 202 ? 12.016 36.812 18.703 1 89.25 202 ARG A CA 1
ATOM 1647 C C . ARG A 1 202 ? 11.789 35.5 17.984 1 89.25 202 ARG A C 1
ATOM 1649 O O . ARG A 1 202 ? 12.547 34.531 18.188 1 89.25 202 ARG A O 1
ATOM 1656 N N . LEU A 1 203 ? 10.773 35.438 17.25 1 90.06 203 LEU A N 1
ATOM 1657 C CA . LEU A 1 203 ? 10.477 34.25 16.5 1 90.06 203 LEU A CA 1
ATOM 1658 C C . LEU A 1 203 ? 11.602 33.906 15.539 1 90.06 203 LEU A C 1
ATOM 1660 O O . LEU A 1 203 ? 11.953 32.719 15.375 1 90.06 203 LEU A O 1
ATOM 1664 N N . ASN A 1 204 ? 12.164 34.844 14.93 1 86.44 204 ASN A N 1
ATOM 1665 C CA . ASN A 1 204 ? 13.188 34.625 13.906 1 86.44 204 ASN A CA 1
ATOM 1666 C C . ASN A 1 204 ? 14.562 34.375 14.531 1 86.44 204 ASN A C 1
ATOM 1668 O O . ASN A 1 204 ? 15.422 33.75 13.914 1 86.44 204 ASN A O 1
ATOM 1672 N N . GLN A 1 205 ? 14.781 34.75 15.688 1 84.19 205 GLN A N 1
ATOM 1673 C CA . GLN A 1 205 ? 16.094 34.719 16.297 1 84.19 205 GLN A CA 1
ATOM 1674 C C . GLN A 1 205 ? 16.234 33.5 17.219 1 84.19 205 GLN A C 1
ATOM 1676 O O . GLN A 1 205 ? 17.328 32.969 17.406 1 84.19 205 GLN A O 1
ATOM 1681 N N . GLN A 1 206 ? 15.188 33.125 17.719 1 84.12 206 GLN A N 1
ATOM 1682 C CA . GLN A 1 206 ? 15.242 32.062 18.719 1 84.12 206 GLN A CA 1
ATOM 1683 C C . GLN A 1 206 ? 15.172 30.703 18.047 1 84.12 206 GLN A C 1
ATOM 1685 O O . GLN A 1 206 ? 14.445 30.516 17.078 1 84.12 206 GLN A O 1
ATOM 1690 N N . SER A 1 207 ? 15.93 29.781 18.672 1 83.38 207 SER A N 1
ATOM 1691 C CA . SER A 1 207 ? 15.93 28.391 18.219 1 83.38 207 SER A CA 1
ATOM 1692 C C . SER A 1 207 ? 14.75 27.625 18.781 1 83.38 207 SER A C 1
ATOM 1694 O O . SER A 1 207 ? 14.273 27.922 19.875 1 83.38 207 SER A O 1
ATOM 1696 N N . PHE A 1 208 ? 14.297 26.641 18.031 1 88.94 208 PHE A N 1
ATOM 1697 C CA . PHE A 1 208 ? 13.188 25.812 18.484 1 88.94 208 PHE A CA 1
ATOM 1698 C C . PHE A 1 208 ? 13.688 24.578 19.219 1 88.94 208 PHE A C 1
ATOM 1700 O O . PHE A 1 208 ? 12.898 23.719 19.594 1 88.94 208 PHE A O 1
ATOM 1707 N N . ASN A 1 209 ? 14.914 24.422 19.453 1 84.94 209 ASN A N 1
ATOM 1708 C CA . ASN A 1 209 ? 15.523 23.219 20.031 1 84.94 209 ASN A CA 1
ATOM 1709 C C . ASN A 1 209 ? 14.891 22.859 21.375 1 84.94 209 ASN A C 1
ATOM 1711 O O . ASN A 1 209 ? 14.641 21.688 21.656 1 84.94 209 ASN A O 1
ATOM 1715 N N . GLY A 1 210 ? 14.703 23.906 22.172 1 87.38 210 GLY A N 1
ATOM 1716 C CA . GLY A 1 210 ? 14.133 23.672 23.484 1 87.38 210 GLY A CA 1
ATOM 1717 C C . GLY A 1 210 ? 12.68 23.219 23.438 1 87.38 210 GLY A C 1
ATOM 1718 O O . GLY A 1 210 ? 12.148 22.719 24.422 1 87.38 210 GLY A O 1
ATOM 1719 N N . LEU A 1 211 ? 12.039 23.375 22.297 1 93.62 211 LEU A N 1
ATOM 1720 C CA . LEU A 1 211 ? 10.625 23.047 22.141 1 93.62 211 LEU A CA 1
ATOM 1721 C C . LEU A 1 211 ? 10.445 21.656 21.562 1 93.62 211 LEU A C 1
ATOM 1723 O O . LEU A 1 211 ? 9.336 21.109 21.547 1 93.62 211 LEU A O 1
ATOM 1727 N N . MET A 1 212 ? 11.531 20.969 21.172 1 93.12 212 MET A N 1
ATOM 1728 C CA . MET A 1 212 ? 11.453 19.703 20.438 1 93.12 212 MET A CA 1
ATOM 1729 C C . MET A 1 212 ? 11.023 18.578 21.359 1 93.12 212 MET A C 1
ATOM 1731 O O . MET A 1 212 ? 10.172 17.766 20.984 1 93.12 212 MET A O 1
ATOM 1735 N N . ASN A 1 213 ? 11.562 18.531 22.484 1 94.31 213 ASN A N 1
ATOM 1736 C CA . ASN A 1 213 ? 11.234 17.438 23.391 1 94.31 213 ASN A CA 1
ATOM 1737 C C . ASN A 1 213 ? 9.75 17.438 23.766 1 94.31 213 ASN A C 1
ATOM 1739 O O . ASN A 1 213 ? 9.086 16.406 23.656 1 94.31 213 ASN A O 1
ATOM 1743 N N . PRO A 1 214 ? 9.25 18.625 24.203 1 95.31 214 PRO A N 1
ATOM 1744 C CA . PRO A 1 214 ? 7.809 18.641 24.453 1 95.31 214 PRO A CA 1
ATOM 1745 C C . PRO A 1 214 ? 6.992 18.266 23.219 1 95.31 214 PRO A C 1
ATOM 1747 O O . PRO A 1 214 ? 5.988 17.562 23.328 1 95.31 214 PRO A O 1
ATOM 1750 N N . LEU A 1 215 ? 7.355 18.781 22.094 1 95.69 215 LEU A N 1
ATOM 1751 C CA . LEU A 1 215 ? 6.648 18.469 20.859 1 95.69 215 LEU A CA 1
ATOM 1752 C C . LEU A 1 215 ? 6.574 16.969 20.625 1 95.69 215 LEU A C 1
ATOM 1754 O O . LEU A 1 215 ? 5.5 16.438 20.344 1 95.69 215 LEU A O 1
ATOM 1758 N N . LEU A 1 216 ? 7.699 16.281 20.734 1 96.38 216 LEU A N 1
ATOM 1759 C CA . LEU A 1 216 ? 7.77 14.844 20.5 1 96.38 216 LEU A CA 1
ATOM 1760 C C . LEU A 1 216 ? 6.914 14.078 21.5 1 96.38 216 LEU A C 1
ATOM 1762 O O . LEU A 1 216 ? 6.273 13.086 21.156 1 96.38 216 LEU A O 1
ATOM 1766 N N . ARG A 1 217 ? 6.895 14.539 22.672 1 96 217 ARG A N 1
ATOM 1767 C CA . ARG A 1 217 ? 6.086 13.898 23.703 1 96 217 ARG A CA 1
ATOM 1768 C C . ARG A 1 217 ? 4.598 14.047 23.406 1 96 217 ARG A C 1
ATOM 1770 O O . ARG A 1 217 ? 3.824 13.109 23.609 1 96 217 ARG A O 1
ATOM 1777 N N . TYR A 1 218 ? 4.238 15.25 23.016 1 96.38 218 TYR A N 1
ATOM 1778 C CA . TYR A 1 218 ? 2.84 15.484 22.672 1 96.38 218 TYR A CA 1
ATOM 1779 C C . TYR A 1 218 ? 2.416 14.602 21.5 1 96.38 218 TYR A C 1
ATOM 1781 O O . TYR A 1 218 ? 1.34 14 21.516 1 96.38 218 TYR A O 1
ATOM 1789 N N . TYR A 1 219 ? 3.234 14.516 20.5 1 95.94 219 TYR A N 1
ATOM 1790 C CA . TYR A 1 219 ? 2.908 13.719 19.328 1 95.94 219 TYR A CA 1
ATOM 1791 C C . TYR A 1 219 ? 2.854 12.234 19.672 1 95.94 219 TYR A C 1
ATOM 1793 O O . TYR A 1 219 ? 2.021 11.5 19.141 1 95.94 219 TYR A O 1
ATOM 1801 N N . GLN A 1 220 ? 3.742 11.82 20.516 1 95 220 GLN A N 1
ATOM 1802 C CA . GLN A 1 220 ? 3.729 10.422 20.938 1 95 220 GLN A CA 1
ATOM 1803 C C . GLN A 1 220 ? 2.438 10.078 21.672 1 95 220 GLN A C 1
ATOM 1805 O O . GLN A 1 220 ? 1.912 8.977 21.531 1 95 220 GLN A O 1
ATOM 1810 N N . LYS A 1 221 ? 1.99 10.984 22.406 1 92.5 221 LYS A N 1
ATOM 1811 C CA . LYS A 1 221 ? 0.774 10.766 23.172 1 92.5 221 LYS A CA 1
ATOM 1812 C C . LYS A 1 221 ? -0.457 10.734 22.281 1 92.5 221 LYS A C 1
ATOM 1814 O O . LYS A 1 221 ? -1.282 9.828 22.375 1 92.5 221 LYS A O 1
ATOM 1819 N N . ASP A 1 222 ? -0.613 11.789 21.406 1 90.12 222 ASP A N 1
ATOM 1820 C CA . ASP A 1 222 ? -1.814 11.82 20.578 1 90.12 222 ASP A CA 1
ATOM 1821 C C . ASP A 1 222 ? -1.574 12.609 19.297 1 90.12 222 ASP A C 1
ATOM 1823 O O . ASP A 1 222 ? -2.182 13.664 19.094 1 90.12 222 ASP A O 1
ATOM 1827 N N . GLU A 1 223 ? -0.894 12.062 18.438 1 92.31 223 GLU A N 1
ATOM 1828 C CA . GLU A 1 223 ? -0.573 12.734 17.188 1 92.31 223 GLU A CA 1
ATOM 1829 C C . GLU A 1 223 ? -1.823 12.938 16.328 1 92.31 223 GLU A C 1
ATOM 1831 O O . GLU A 1 223 ? -1.956 13.961 15.648 1 92.31 223 GLU A O 1
ATOM 1836 N N . GLU A 1 224 ? -2.766 12.008 16.391 1 90.19 224 GLU A N 1
ATOM 1837 C CA . GLU A 1 224 ? -3.971 12.078 15.57 1 90.19 224 GLU A CA 1
ATOM 1838 C C . GLU A 1 224 ? -4.836 13.273 15.961 1 90.19 224 GLU A C 1
ATOM 1840 O O . GLU A 1 224 ? -5.379 13.961 15.094 1 90.19 224 GLU A O 1
ATOM 1845 N N . LEU A 1 225 ? -4.977 13.5 17.188 1 92.69 225 LEU A N 1
ATOM 1846 C CA . LEU A 1 225 ? -5.777 14.617 17.672 1 92.69 225 LEU A CA 1
ATOM 1847 C C . LEU A 1 225 ? -5.168 15.953 17.234 1 92.69 225 LEU A C 1
ATOM 1849 O O . LEU A 1 225 ? -5.887 16.875 16.844 1 92.69 225 LEU A O 1
ATOM 1853 N N . ILE A 1 226 ? -3.861 16.016 17.344 1 94.44 226 ILE A N 1
ATOM 1854 C CA . ILE A 1 226 ? -3.162 17.234 16.984 1 94.44 226 ILE A CA 1
ATOM 1855 C C . ILE A 1 226 ? -3.326 17.5 15.492 1 94.44 226 ILE A C 1
ATOM 1857 O O . ILE A 1 226 ? -3.678 18.625 15.086 1 94.44 226 ILE A O 1
ATOM 1861 N N . ARG A 1 227 ? -3.174 16.516 14.75 1 90.44 227 ARG A N 1
ATOM 1862 C CA . ARG A 1 227 ? -3.17 16.656 13.297 1 90.44 227 ARG A CA 1
ATOM 1863 C C . ARG A 1 227 ? -4.586 16.828 12.758 1 90.44 227 ARG A C 1
ATOM 1865 O O . ARG A 1 227 ? -4.789 17.453 11.711 1 90.44 227 ARG A O 1
ATOM 1872 N N . SER A 1 228 ? -5.523 16.312 13.43 1 90.56 228 SER A N 1
ATOM 1873 C CA . SER A 1 228 ? -6.902 16.375 12.953 1 90.56 228 SER A CA 1
ATOM 1874 C C . SER A 1 228 ? -7.543 17.719 13.297 1 90.56 228 SER A C 1
ATOM 1876 O O . SER A 1 228 ? -8.586 18.062 12.742 1 90.56 228 SER A O 1
ATOM 1878 N N . PHE A 1 229 ? -6.902 18.406 14.203 1 94.88 229 PHE A N 1
ATOM 1879 C CA . PHE A 1 229 ? -7.477 19.688 14.625 1 94.88 229 PHE A CA 1
ATOM 1880 C C . PHE A 1 229 ? -7.461 20.688 13.477 1 94.88 229 PHE A C 1
ATOM 1882 O O . PHE A 1 229 ? -6.398 21 12.93 1 94.88 229 PHE A O 1
ATOM 1889 N N . GLY A 1 230 ? -8.562 21.125 13.031 1 95.12 230 GLY A N 1
ATOM 1890 C CA . GLY A 1 230 ? -8.703 22.109 11.969 1 95.12 230 GLY A CA 1
ATOM 1891 C C . GLY A 1 230 ? -8.828 21.5 10.594 1 95.12 230 GLY A C 1
ATOM 1892 O O . GLY A 1 230 ? -9.016 22.203 9.602 1 95.12 230 GLY A O 1
ATOM 1893 N N . ARG A 1 231 ? -8.789 20.219 10.531 1 91.62 231 ARG A N 1
ATOM 1894 C CA . ARG A 1 231 ? -8.703 19.531 9.25 1 91.62 231 ARG A CA 1
ATOM 1895 C C . ARG A 1 231 ? -9.984 19.719 8.438 1 91.62 231 ARG A C 1
ATOM 1897 O O . ARG A 1 231 ? -9.93 20 7.242 1 91.62 231 ARG A O 1
ATOM 1904 N N . LEU A 1 232 ? -11.133 19.484 9.023 1 93.25 232 LEU A N 1
ATOM 1905 C CA . LEU A 1 232 ? -12.398 19.641 8.312 1 93.25 232 LEU A CA 1
ATOM 1906 C C . LEU A 1 232 ? -12.562 21.062 7.801 1 93.25 232 LEU A C 1
ATOM 1908 O O . LEU A 1 232 ? -12.984 21.281 6.66 1 93.25 232 LEU A O 1
ATOM 1912 N N . PHE A 1 233 ? -12.203 22 8.656 1 96.31 233 PHE A N 1
ATOM 1913 C CA . PHE A 1 233 ? -12.289 23.406 8.289 1 96.31 233 PHE A CA 1
ATOM 1914 C C . PHE A 1 233 ? -11.32 23.719 7.152 1 96.31 233 PHE A C 1
ATOM 1916 O O . PHE A 1 233 ? -11.625 24.547 6.285 1 96.31 233 PHE A O 1
ATOM 1923 N N . GLU A 1 234 ? -10.188 23.141 7.234 1 94.69 234 GLU A N 1
ATOM 1924 C CA . GLU A 1 234 ? -9.188 23.312 6.184 1 94.69 234 GLU A CA 1
ATOM 1925 C C . GLU A 1 234 ? -9.68 22.734 4.855 1 94.69 234 GLU A C 1
ATOM 1927 O O . GLU A 1 234 ? -9.531 23.375 3.811 1 94.69 234 GLU A O 1
ATOM 1932 N N . GLN A 1 235 ? -10.289 21.547 4.863 1 90.75 235 GLN A N 1
ATOM 1933 C CA . GLN A 1 235 ? -10.75 20.875 3.662 1 90.75 235 GLN A CA 1
ATOM 1934 C C . GLN A 1 235 ? -11.812 21.688 2.938 1 90.75 235 GLN A C 1
ATOM 1936 O O . GLN A 1 235 ? -11.883 21.672 1.707 1 90.75 235 GLN A O 1
ATOM 1941 N N . ALA A 1 236 ? -12.609 22.344 3.641 1 94.75 236 ALA A N 1
ATOM 1942 C CA . ALA A 1 236 ? -13.656 23.172 3.045 1 94.75 236 ALA A CA 1
ATOM 1943 C C . ALA A 1 236 ? -13.062 24.266 2.164 1 94.75 236 ALA A C 1
ATOM 1945 O O . ALA A 1 236 ? -13.656 24.656 1.153 1 94.75 236 ALA A O 1
ATOM 1946 N N . PHE A 1 237 ? -11.883 24.719 2.52 1 94.62 237 PHE A N 1
ATOM 1947 C CA . PHE A 1 237 ? -11.242 25.781 1.751 1 94.62 237 PHE A CA 1
ATOM 1948 C C . PHE A 1 237 ? -10.766 25.266 0.399 1 94.62 237 PHE A C 1
ATOM 1950 O O . PHE A 1 237 ? -10.594 26.031 -0.544 1 94.62 237 PHE A O 1
ATOM 1957 N N . TYR A 1 238 ? -10.531 24.016 0.316 1 89.31 238 TYR A N 1
ATOM 1958 C CA . TYR A 1 238 ? -10.094 23.438 -0.953 1 89.31 238 TYR A CA 1
ATOM 1959 C C . TYR A 1 238 ? -11.266 23.281 -1.916 1 89.31 238 TYR A C 1
ATOM 1961 O O . TYR A 1 238 ? -11.078 23.25 -3.133 1 89.31 238 TYR A O 1
ATOM 1969 N N . ARG A 1 239 ? -12.406 23.266 -1.434 1 90.75 239 ARG A N 1
ATOM 1970 C CA . ARG A 1 239 ? -13.586 22.969 -2.244 1 90.75 239 ARG A CA 1
ATOM 1971 C C . ARG A 1 239 ? -14.352 24.25 -2.578 1 90.75 239 ARG A C 1
ATOM 1973 O O . ARG A 1 239 ? -15.062 24.312 -3.578 1 90.75 239 ARG A O 1
ATOM 1980 N N . VAL A 1 240 ? -14.234 25.203 -1.769 1 94.38 240 VAL A N 1
ATOM 1981 C CA . VAL A 1 240 ? -15.023 26.422 -1.928 1 94.38 240 VAL A CA 1
ATOM 1982 C C . VAL A 1 240 ? -14.422 27.281 -3.039 1 94.38 240 VAL A C 1
ATOM 1984 O O . VAL A 1 240 ? -13.211 27.281 -3.248 1 94.38 240 VAL A O 1
ATOM 1987 N N . ASP A 1 241 ? -15.305 27.969 -3.689 1 92 241 ASP A N 1
ATOM 1988 C CA . ASP A 1 241 ? -14.852 28.938 -4.691 1 92 241 ASP A CA 1
ATOM 1989 C C . ASP A 1 241 ? -14.039 30.047 -4.051 1 92 241 ASP A C 1
ATOM 1991 O O . ASP A 1 241 ? -14.477 30.656 -3.068 1 92 241 ASP A O 1
ATOM 1995 N N . GLY A 1 242 ? -12.898 30.297 -4.574 1 90.56 242 GLY A N 1
ATOM 1996 C CA . GLY A 1 242 ? -12.008 31.312 -4.016 1 90.56 242 GLY A CA 1
ATOM 1997 C C . GLY A 1 242 ? -10.938 30.719 -3.107 1 90.56 242 GLY A C 1
ATOM 1998 O O . GLY A 1 242 ? -9.992 31.422 -2.73 1 90.56 242 GLY A O 1
ATOM 1999 N N . GLY A 1 243 ? -11.141 29.5 -2.799 1 90.06 243 GLY A N 1
ATOM 2000 C CA . GLY A 1 243 ? -10.18 28.844 -1.937 1 90.06 243 GLY A CA 1
ATOM 2001 C C . GLY A 1 243 ? -8.781 28.797 -2.523 1 90.06 243 GLY A C 1
ATOM 2002 O O . GLY A 1 243 ? -7.793 28.75 -1.787 1 90.06 243 GLY A O 1
ATOM 2003 N N . HIS A 1 244 ? -8.648 28.844 -3.836 1 87.25 244 HIS A N 1
ATOM 2004 C CA . HIS A 1 244 ? -7.363 28.766 -4.516 1 87.25 244 HIS A CA 1
ATOM 2005 C C . HIS A 1 244 ? -6.496 29.984 -4.219 1 87.25 244 HIS A C 1
ATOM 2007 O O . HIS A 1 244 ? -5.289 29.953 -4.453 1 87.25 244 HIS A O 1
ATOM 2013 N N . LEU A 1 245 ? -7.098 31.016 -3.652 1 89.81 245 LEU A N 1
ATOM 2014 C CA . LEU A 1 245 ? -6.367 32.219 -3.303 1 89.81 245 LEU A CA 1
ATOM 2015 C C . LEU A 1 245 ? -5.543 32.031 -2.035 1 89.81 245 LEU A C 1
ATOM 2017 O O . LEU A 1 245 ? -4.609 32.781 -1.769 1 89.81 245 LEU A O 1
ATOM 2021 N N . LEU A 1 246 ? -5.934 31.078 -1.301 1 91.75 246 LEU A N 1
ATOM 2022 C CA . LEU A 1 246 ? -5.223 30.766 -0.064 1 91.75 246 LEU A CA 1
ATOM 2023 C C . LEU A 1 246 ? -4.117 29.75 -0.31 1 91.75 246 LEU A C 1
ATOM 2025 O O . LEU A 1 246 ? -4.312 28.781 -1.055 1 91.75 246 LEU A O 1
ATOM 2029 N N . SER A 1 247 ? -2.982 30.078 0.201 1 87.94 247 SER A N 1
ATOM 2030 C CA . SER A 1 247 ? -1.926 29.062 0.175 1 87.94 247 SER A CA 1
ATOM 2031 C C . SER A 1 247 ? -2.271 27.875 1.068 1 87.94 247 SER A C 1
ATOM 2033 O O . SER A 1 247 ? -3.213 27.938 1.859 1 87.94 247 SER A O 1
ATOM 2035 N N . VAL A 1 248 ? -1.569 26.812 0.978 1 85 248 VAL A N 1
ATOM 2036 C CA . VAL A 1 248 ? -1.79 25.609 1.754 1 85 248 VAL A CA 1
ATOM 2037 C C . VAL A 1 248 ? -1.66 25.906 3.244 1 85 248 VAL A C 1
ATOM 2039 O O . VAL A 1 248 ? -2.49 25.484 4.047 1 85 248 VAL A O 1
ATOM 2042 N N . TYR A 1 249 ? -0.667 26.703 3.531 1 87 249 TYR A N 1
ATOM 2043 C CA . TYR A 1 249 ? -0.443 27 4.945 1 87 249 TYR A CA 1
ATOM 2044 C C . TYR A 1 249 ? -1.531 27.906 5.492 1 87 249 TYR A C 1
ATOM 2046 O O . TYR A 1 249 ? -1.949 27.766 6.645 1 87 249 TYR A O 1
ATOM 2054 N N . MET A 1 250 ? -1.998 28.797 4.652 1 92.56 250 MET A N 1
ATOM 2055 C CA . MET A 1 250 ? -3.074 29.688 5.078 1 92.56 250 MET A CA 1
ATOM 2056 C C . MET A 1 250 ? -4.352 28.906 5.352 1 92.56 250 MET A C 1
ATOM 2058 O O . MET A 1 250 ? -5.066 29.188 6.312 1 92.56 250 MET A O 1
ATOM 2062 N N . LYS A 1 251 ? -4.629 27.953 4.504 1 93.94 251 LYS A N 1
ATOM 2063 C CA . LYS A 1 251 ? -5.797 27.094 4.715 1 93.94 251 LYS A CA 1
ATOM 2064 C C . LYS A 1 251 ? -5.703 26.359 6.047 1 93.94 251 LYS A C 1
ATOM 2066 O O . LYS A 1 251 ? -6.684 26.281 6.789 1 93.94 251 LYS A O 1
ATOM 2071 N N . HIS A 1 252 ? -4.527 25.906 6.312 1 92.75 252 HIS A N 1
ATOM 2072 C CA . HIS A 1 252 ? -4.293 25.188 7.555 1 92.75 252 HIS A CA 1
ATOM 2073 C C . HIS A 1 252 ? -4.453 26.094 8.766 1 92.75 252 HIS A C 1
ATOM 2075 O O . HIS A 1 252 ? -5.098 25.719 9.75 1 92.75 252 HIS A O 1
ATOM 2081 N N . LEU A 1 253 ? -3.871 27.219 8.664 1 95.69 253 LEU A N 1
ATOM 2082 C CA . LEU A 1 253 ? -3.949 28.203 9.742 1 95.69 253 LEU A CA 1
ATOM 2083 C C . LEU A 1 253 ? -5.398 28.594 10.023 1 95.69 253 LEU A C 1
ATOM 2085 O O . LEU A 1 253 ? -5.867 28.484 11.156 1 95.69 253 LEU A O 1
ATOM 2089 N N . LEU A 1 254 ? -6.09 29 9.008 1 96.88 254 LEU A N 1
ATOM 2090 C CA . LEU A 1 254 ? -7.465 29.453 9.164 1 96.88 254 LEU A CA 1
ATOM 2091 C C . LEU A 1 254 ? -8.375 28.328 9.641 1 96.88 254 LEU A C 1
ATOM 2093 O O . LEU A 1 254 ? -9.297 28.562 10.422 1 96.88 254 LEU A O 1
ATOM 2097 N N . GLY A 1 255 ? -8.102 27.156 9.141 1 97 255 GLY A N 1
ATOM 2098 C CA . GLY A 1 255 ? -8.859 26 9.609 1 97 255 GLY A CA 1
ATOM 2099 C C . GLY A 1 255 ? -8.75 25.781 11.109 1 97 255 GLY A C 1
ATOM 2100 O O . GLY A 1 255 ? -9.758 25.562 11.781 1 97 255 GLY A O 1
ATOM 2101 N N . SER A 1 256 ? -7.605 25.906 11.602 1 97 256 SER A N 1
ATOM 2102 C CA . SER A 1 256 ? -7.367 25.719 13.023 1 97 256 SER A CA 1
ATOM 2103 C C . SER A 1 256 ? -8.008 26.828 13.844 1 97 256 SER A C 1
ATOM 2105 O O . SER A 1 256 ? -8.586 26.578 14.898 1 97 256 SER A O 1
ATOM 2107 N N . LEU A 1 257 ? -7.926 28.047 13.344 1 97.81 257 LEU A N 1
ATOM 2108 C CA . LEU A 1 257 ? -8.461 29.188 14.07 1 97.81 257 LEU A CA 1
ATOM 2109 C C . LEU A 1 257 ? -9.984 29.125 14.117 1 97.81 257 LEU A C 1
ATOM 2111 O O . LEU A 1 257 ? -10.586 29.422 15.156 1 97.81 257 LEU A O 1
ATOM 2115 N N . LEU A 1 258 ? -10.555 28.75 13.039 1 97.75 258 LEU A N 1
ATOM 2116 C CA . LEU A 1 258 ? -12.008 28.688 12.984 1 97.75 258 LEU A CA 1
ATOM 2117 C C . LEU A 1 258 ? -12.531 27.547 13.875 1 97.75 258 LEU A C 1
ATOM 2119 O O . LEU A 1 258 ? -13.562 27.703 14.539 1 97.75 258 LEU A O 1
ATOM 2123 N N . GLN A 1 259 ? -11.82 26.453 13.828 1 97.31 259 GLN A N 1
ATOM 2124 C CA . GLN A 1 259 ? -12.234 25.375 14.719 1 97.31 259 GLN A CA 1
ATOM 2125 C C . GLN A 1 259 ? -12.086 25.781 16.188 1 97.31 259 GLN A C 1
ATOM 2127 O O . GLN A 1 259 ? -12.875 25.359 17.031 1 97.31 259 GLN A O 1
ATOM 2132 N N . LEU A 1 260 ? -11.023 26.516 16.484 1 97.69 260 LEU A N 1
ATOM 2133 C CA . LEU A 1 260 ? -10.82 27.031 17.828 1 97.69 260 LEU A CA 1
ATOM 2134 C C . LEU A 1 260 ? -12 27.891 18.266 1 97.69 260 LEU A C 1
ATOM 2136 O O . LEU A 1 260 ? -12.555 27.688 19.344 1 97.69 260 LEU A O 1
ATOM 2140 N N . LEU A 1 261 ? -12.367 28.844 17.438 1 97.69 261 LEU A N 1
ATOM 2141 C CA . LEU A 1 261 ? -13.477 29.734 17.75 1 97.69 261 LEU A CA 1
ATOM 2142 C C . LEU A 1 261 ? -14.781 28.953 17.875 1 97.69 261 LEU A C 1
ATOM 2144 O O . LEU A 1 261 ? -15.57 29.203 18.797 1 97.69 261 LEU A O 1
ATOM 2148 N N . TRP A 1 262 ? -14.992 28.078 16.938 1 97.25 262 TRP A N 1
ATOM 2149 C CA . TRP A 1 262 ? -16.188 27.234 16.969 1 97.25 262 TRP A CA 1
ATOM 2150 C C . TRP A 1 262 ? -16.25 26.438 18.266 1 97.25 262 TRP A C 1
ATOM 2152 O O . TRP A 1 262 ? -17.312 26.344 18.891 1 97.25 262 TRP A O 1
ATOM 2162 N N . SER A 1 263 ? -15.164 25.891 18.688 1 96.81 263 SER A N 1
ATOM 2163 C CA . SER A 1 263 ? -15.102 25.109 19.922 1 96.81 263 SER A CA 1
ATOM 2164 C C . SER A 1 263 ? -15.445 25.984 21.125 1 96.81 263 SER A C 1
ATOM 2166 O O . SER A 1 263 ? -16.156 25.531 22.031 1 96.81 263 SER A O 1
ATOM 2168 N N . GLN A 1 264 ? -14.852 27.141 21.109 1 96.5 264 GLN A N 1
ATOM 2169 C CA . GLN A 1 264 ? -15.109 28.031 22.234 1 96.5 264 GLN A CA 1
ATOM 2170 C C . GLN A 1 264 ? -16.594 28.406 22.297 1 96.5 264 GLN A C 1
ATOM 2172 O O . GLN A 1 264 ? -17.156 28.469 23.391 1 96.5 264 GLN A O 1
ATOM 2177 N N . GLN A 1 265 ? -17.203 28.688 21.234 1 95.12 265 GLN A N 1
ATOM 2178 C CA . GLN A 1 265 ? -18.609 29.047 21.188 1 95.12 265 GLN A CA 1
ATOM 2179 C C . GLN A 1 265 ? -19.5 27.891 21.625 1 95.12 265 GLN A C 1
ATOM 2181 O O . GLN A 1 265 ? -20.516 28.094 22.297 1 95.12 265 GLN A O 1
ATOM 2186 N N . LYS A 1 266 ? -19.156 26.75 21.219 1 93.56 266 LYS A N 1
ATOM 2187 C CA . LYS A 1 266 ? -19.969 25.562 21.516 1 93.56 266 LYS A CA 1
ATOM 2188 C C . LYS A 1 266 ? -19.828 25.141 22.969 1 93.56 266 LYS A C 1
ATOM 2190 O O . LYS A 1 266 ? -20.797 24.75 23.609 1 93.56 266 LYS A O 1
ATOM 2195 N N . MET A 1 267 ? -18.641 25.203 23.516 1 93.94 267 MET A N 1
ATOM 2196 C CA . MET A 1 267 ? -18.375 24.672 24.859 1 93.94 267 MET A CA 1
ATOM 2197 C C . MET A 1 267 ? -18.375 25.797 25.891 1 93.94 267 MET A C 1
ATOM 2199 O O . MET A 1 267 ? -18.5 25.547 27.078 1 93.94 267 MET A O 1
ATOM 2203 N N . GLY A 1 268 ? -18.109 26.984 25.484 1 93.12 268 GLY A N 1
ATOM 2204 C CA . GLY A 1 268 ? -18.188 28.141 26.344 1 93.12 268 GLY A CA 1
ATOM 2205 C C . GLY A 1 268 ? -17.016 28.25 27.297 1 93.12 268 GLY A C 1
ATOM 2206 O O . GLY A 1 268 ? -17.172 28.703 28.438 1 93.12 268 GLY A O 1
ATOM 2207 N N . PHE A 1 269 ? -15.883 27.75 26.891 1 93.38 269 PHE A N 1
ATOM 2208 C CA . PHE A 1 269 ? -14.734 27.859 27.781 1 93.38 269 PHE A CA 1
ATOM 2209 C C . PHE A 1 269 ? -14.133 29.25 27.703 1 93.38 269 PHE A C 1
ATOM 2211 O O . PHE A 1 269 ? -14.336 29.984 26.734 1 93.38 269 PHE A O 1
ATOM 2218 N N . SER A 1 270 ? -13.422 29.625 28.766 1 92.38 270 SER A N 1
ATOM 2219 C CA . SER A 1 270 ? -12.867 30.969 28.875 1 92.38 270 SER A CA 1
ATOM 2220 C C . SER A 1 270 ? -11.484 31.047 28.25 1 92.38 270 SER A C 1
ATOM 2222 O O . SER A 1 270 ? -10.562 30.344 28.656 1 92.38 270 SER A O 1
ATOM 2224 N N . PHE A 1 271 ? -11.273 31.641 27.188 1 94.56 271 PHE A N 1
ATOM 2225 C CA . PHE A 1 271 ? -10.031 31.906 26.469 1 94.56 271 PHE A CA 1
ATOM 2226 C C . PHE A 1 271 ? -10.109 33.219 25.719 1 94.56 271 PHE A C 1
ATOM 2228 O O . PHE A 1 271 ? -11.125 33.531 25.078 1 94.56 271 PHE A O 1
ATOM 2235 N N . HIS A 1 272 ? -9.18 34.031 25.922 1 94.38 272 HIS A N 1
ATOM 2236 C CA . HIS A 1 272 ? -9.164 35.344 25.234 1 94.38 272 HIS A CA 1
ATOM 2237 C C . HIS A 1 272 ? -8.688 35.188 23.797 1 94.38 272 HIS A C 1
ATOM 2239 O O . HIS A 1 272 ? -7.539 35.5 23.484 1 94.38 272 HIS A O 1
ATOM 2245 N N . ILE A 1 273 ? -9.594 34.875 22.969 1 95.75 273 ILE A N 1
ATOM 2246 C CA . ILE A 1 273 ? -9.266 34.594 21.578 1 95.75 273 ILE A CA 1
ATOM 2247 C C . ILE A 1 273 ? -8.75 35.875 20.906 1 95.75 273 ILE A C 1
ATOM 2249 O O . ILE A 1 273 ? -7.875 35.812 20.031 1 95.75 273 ILE A O 1
ATOM 2253 N N . LYS A 1 274 ? -9.289 37.031 21.25 1 95 274 LYS A N 1
ATOM 2254 C CA . LYS A 1 274 ? -8.859 38.281 20.641 1 95 274 LYS A CA 1
ATOM 2255 C C . LYS A 1 274 ? -7.371 38.531 20.891 1 95 274 LYS A C 1
ATOM 2257 O O . LYS A 1 274 ? -6.637 38.906 19.969 1 95 274 LYS A O 1
ATOM 2262 N N . ASN A 1 275 ? -6.961 38.344 22.156 1 95.38 275 ASN A N 1
ATOM 2263 C CA . ASN A 1 275 ? -5.551 38.5 22.5 1 95.38 275 ASN A CA 1
ATOM 2264 C C . ASN A 1 275 ? -4.684 37.5 21.734 1 95.38 275 ASN A C 1
ATOM 2266 O O . ASN A 1 275 ? -3.559 37.812 21.344 1 95.38 275 ASN A O 1
ATOM 2270 N N . PHE A 1 276 ? -5.215 36.344 21.672 1 97.19 276 PHE A N 1
ATOM 2271 C CA . PHE A 1 276 ? -4.516 35.312 20.938 1 97.19 276 PHE A CA 1
ATOM 2272 C C . PHE A 1 276 ? -4.316 35.719 19.484 1 97.19 276 PHE A C 1
ATOM 2274 O O . PHE A 1 276 ? -3.221 35.562 18.938 1 97.19 276 PHE A O 1
ATOM 2281 N N . LEU A 1 277 ? -5.34 36.25 18.812 1 97.06 277 LEU A N 1
ATOM 2282 C CA . LEU A 1 277 ? -5.27 36.688 17.422 1 97.06 277 LEU A CA 1
ATOM 2283 C C . LEU A 1 277 ? -4.305 37.875 17.266 1 97.06 277 LEU A C 1
ATOM 2285 O O . LEU A 1 277 ? -3.576 37.938 16.281 1 97.06 277 LEU A O 1
ATOM 2289 N N . ILE A 1 278 ? -4.324 38.719 18.188 1 96.19 278 ILE A N 1
ATOM 2290 C CA . ILE A 1 278 ? -3.406 39.844 18.172 1 96.19 278 ILE A CA 1
ATOM 2291 C C . ILE A 1 278 ? -1.966 39.344 18.219 1 96.19 278 ILE A C 1
ATOM 2293 O O . ILE A 1 278 ? -1.097 39.875 17.516 1 96.19 278 ILE A O 1
ATOM 2297 N N . TRP A 1 279 ? -1.774 38.406 19.109 1 96.81 279 TRP A N 1
ATOM 2298 C CA . TRP A 1 279 ? -0.454 37.781 19.203 1 96.81 279 TRP A CA 1
ATOM 2299 C C . TRP A 1 279 ? -0.033 37.219 17.859 1 96.81 279 TRP A C 1
ATOM 2301 O O . TRP A 1 279 ? 1.104 37.406 17.422 1 96.81 279 TRP A O 1
ATOM 2311 N N . LEU A 1 280 ? -0.909 36.5 17.172 1 96.44 280 LEU A N 1
ATOM 2312 C CA . LEU A 1 280 ? -0.607 35.906 15.867 1 96.44 280 LEU A CA 1
ATOM 2313 C C . LEU A 1 280 ? -0.278 36.969 14.844 1 96.44 280 LEU A C 1
ATOM 2315 O O . LEU A 1 280 ? 0.625 36.812 14.023 1 96.44 280 LEU A O 1
ATOM 2319 N N . ILE A 1 281 ? -1.001 38.062 14.867 1 94.88 281 ILE A N 1
ATOM 2320 C CA . ILE A 1 281 ? -0.747 39.188 13.961 1 94.88 281 ILE A CA 1
ATOM 2321 C C . ILE A 1 281 ? 0.643 39.781 14.234 1 94.88 281 ILE A C 1
ATOM 2323 O O . ILE A 1 281 ? 1.388 40.062 13.297 1 94.88 281 ILE A O 1
ATOM 2327 N N . ARG A 1 282 ? 0.954 39.906 15.492 1 94.25 282 ARG A N 1
ATOM 2328 C CA . ARG A 1 282 ? 2.258 40.438 15.875 1 94.25 282 ARG A CA 1
ATOM 2329 C C . ARG A 1 282 ? 3.385 39.531 15.367 1 94.25 282 ARG A C 1
ATOM 2331 O O . ARG A 1 282 ? 4.461 40.031 15.016 1 94.25 282 ARG A O 1
ATOM 2338 N N . LEU A 1 283 ? 3.158 38.281 15.391 1 94.56 283 LEU A N 1
ATOM 2339 C CA . LEU A 1 283 ? 4.148 37.344 14.898 1 94.56 283 LEU A CA 1
ATOM 2340 C C . LEU A 1 283 ? 4.246 37.406 13.375 1 94.56 283 LEU A C 1
ATOM 2342 O O . LEU A 1 283 ? 5.25 36.969 12.797 1 94.56 283 LEU A O 1
ATOM 2346 N N . GLY A 1 284 ? 3.156 37.844 12.711 1 92.62 284 GLY A N 1
ATOM 2347 C CA . GLY A 1 284 ? 3.186 38.031 11.266 1 92.62 284 GLY A CA 1
ATOM 2348 C C . GLY A 1 284 ? 2.283 37.062 10.531 1 92.62 284 GLY A C 1
ATOM 2349 O O . GLY A 1 284 ? 2.383 36.906 9.312 1 92.62 284 GLY A O 1
ATOM 2350 N N . TYR A 1 285 ? 1.378 36.312 11.203 1 95 285 TYR A N 1
ATOM 2351 C CA . TYR A 1 285 ? 0.488 35.375 10.57 1 95 285 TYR A CA 1
ATOM 2352 C C . TYR A 1 285 ? -0.615 36.062 9.789 1 95 285 TYR A C 1
ATOM 2354 O O . TYR A 1 285 ? -1.207 37.031 10.273 1 95 285 TYR A O 1
ATOM 2362 N N . PRO A 1 286 ? -0.846 35.625 8.555 1 93.5 286 PRO A N 1
ATOM 2363 C CA . PRO A 1 286 ? -1.987 36.156 7.797 1 93.5 286 PRO A CA 1
ATOM 2364 C C . PRO A 1 286 ? -3.314 35.531 8.227 1 93.5 286 PRO A C 1
ATOM 2366 O O . PRO A 1 286 ? -3.768 34.562 7.633 1 93.5 286 PRO A O 1
ATOM 2369 N N . ILE A 1 287 ? -4.051 36.125 9.125 1 95 287 ILE A N 1
ATOM 2370 C CA . ILE A 1 287 ? -5.203 35.469 9.734 1 95 287 ILE A CA 1
ATOM 2371 C C . ILE A 1 287 ? -6.492 36.031 9.133 1 95 287 ILE A C 1
ATOM 2373 O O . ILE A 1 287 ? -7.59 35.719 9.594 1 95 287 ILE A O 1
ATOM 2377 N N . GLU A 1 288 ? -6.398 36.812 8.109 1 93.75 288 GLU A N 1
ATOM 2378 C CA . GLU A 1 288 ? -7.586 37.438 7.512 1 93.75 288 GLU A CA 1
ATOM 2379 C C . GLU A 1 288 ? -8.391 36.406 6.711 1 93.75 288 GLU A C 1
ATOM 2381 O O . GLU A 1 288 ? -7.812 35.562 6.023 1 93.75 288 GLU A O 1
ATOM 2386 N N . PHE A 1 289 ? -9.68 36.438 6.902 1 94.62 289 PHE A N 1
ATOM 2387 C CA . PHE A 1 289 ? -10.578 35.656 6.055 1 94.62 289 PHE A CA 1
ATOM 2388 C C . PHE A 1 289 ? -10.781 36.344 4.711 1 94.62 289 PHE A C 1
ATOM 2390 O O . PHE A 1 289 ? -11.195 37.531 4.656 1 94.62 289 PHE A O 1
ATOM 2397 N N . PRO A 1 290 ? -10.477 35.719 3.699 1 92.56 290 PRO A N 1
ATOM 2398 C CA . PRO A 1 290 ? -10.531 36.375 2.395 1 92.56 290 PRO A CA 1
ATOM 2399 C C . PRO A 1 290 ? -11.938 36.875 2.053 1 92.56 290 PRO A C 1
ATOM 2401 O O . PRO A 1 290 ? -12.906 36.125 2.148 1 92.56 290 PRO A O 1
ATOM 2404 N N . ASP A 1 291 ? -11.977 38.031 1.498 1 90.38 291 ASP A N 1
ATOM 2405 C CA . ASP A 1 291 ? -13.25 38.656 1.148 1 90.38 291 ASP A CA 1
ATOM 2406 C C . ASP A 1 291 ? -13.859 38.031 -0.092 1 90.38 291 ASP A C 1
ATOM 2408 O O . ASP A 1 291 ? -15.07 38.094 -0.304 1 90.38 291 ASP A O 1
ATOM 2412 N N . GLN A 1 292 ? -13.078 37.406 -0.794 1 91.94 292 GLN A N 1
ATOM 2413 C CA . GLN A 1 292 ? -13.508 36.812 -2.047 1 91.94 292 GLN A CA 1
ATOM 2414 C C . GLN A 1 292 ? -14.297 35.531 -1.79 1 91.94 292 GLN A C 1
ATOM 2416 O O . GLN A 1 292 ? -14.977 35 -2.686 1 91.94 292 GLN A O 1
ATOM 2421 N N . ILE A 1 293 ? -14.234 35.031 -0.585 1 94.62 293 ILE A N 1
ATOM 2422 C CA . ILE A 1 293 ? -14.953 33.812 -0.245 1 94.62 293 ILE A CA 1
ATOM 2423 C C . ILE A 1 293 ? -16.25 34.156 0.476 1 94.62 293 ILE A C 1
ATOM 2425 O O . ILE A 1 293 ? -16.234 34.812 1.519 1 94.62 293 ILE A O 1
ATOM 2429 N N . PHE A 1 294 ? -17.328 33.688 -0.085 1 94.31 294 PHE A N 1
ATOM 2430 C CA . PHE A 1 294 ? -18.625 33.906 0.573 1 94.31 294 PHE A CA 1
ATOM 2431 C C . PHE A 1 294 ? -18.766 32.938 1.759 1 94.31 294 PHE A C 1
ATOM 2433 O O . PHE A 1 294 ? -18.547 31.734 1.629 1 94.31 294 PHE A O 1
ATOM 2440 N N . VAL A 1 295 ? -19.172 33.562 2.832 1 95.62 295 VAL A N 1
ATOM 2441 C CA . VAL A 1 295 ? -19.297 32.781 4.074 1 95.62 295 VAL A CA 1
ATOM 2442 C C . VAL A 1 295 ? -20.297 31.656 3.904 1 95.62 295 VAL A C 1
ATOM 2444 O O . VAL A 1 295 ? -20.062 30.531 4.355 1 95.62 295 VAL A O 1
ATOM 2447 N N . SER A 1 296 ? -21.375 31.922 3.234 1 95.88 296 SER A N 1
ATOM 2448 C CA . SER A 1 296 ? -22.422 30.906 3.035 1 95.88 296 SER A CA 1
ATOM 2449 C C . SER A 1 296 ? -21.906 29.734 2.229 1 95.88 296 SER A C 1
ATOM 2451 O O . SER A 1 296 ? -22.203 28.578 2.545 1 95.88 296 SER A O 1
ATOM 2453 N N . ASP A 1 297 ? -21.125 30.078 1.248 1 96.81 297 ASP A N 1
ATOM 2454 C CA . ASP A 1 297 ? -20.562 29.016 0.411 1 96.81 297 ASP A CA 1
ATOM 2455 C C . ASP A 1 297 ? -19.562 28.172 1.195 1 96.81 297 ASP A C 1
ATOM 2457 O O . ASP A 1 297 ? -19.531 26.938 1.043 1 96.81 297 ASP A O 1
ATOM 2461 N N . TYR A 1 298 ? -18.766 28.844 1.934 1 97 298 TYR A N 1
ATOM 2462 C CA . TYR A 1 298 ? -17.781 28.141 2.748 1 97 298 TYR A CA 1
ATOM 2463 C C . TYR A 1 298 ? -18.453 27.219 3.754 1 97 298 TYR A C 1
ATOM 2465 O O . TYR A 1 298 ? -18.062 26.078 3.926 1 97 298 TYR A O 1
ATOM 2473 N N . VAL A 1 299 ? -19.453 27.688 4.402 1 97.19 299 VAL A N 1
ATOM 2474 C CA . VAL A 1 299 ? -20.172 26.906 5.41 1 97.19 299 VAL A CA 1
ATOM 2475 C C . VAL A 1 299 ? -20.844 25.703 4.754 1 97.19 299 VAL A C 1
ATOM 2477 O O . VAL A 1 299 ? -20.875 24.609 5.328 1 97.19 299 VAL A O 1
ATOM 2480 N N . GLN A 1 300 ? -21.375 25.906 3.607 1 96.69 300 GLN A N 1
ATOM 2481 C CA . GLN A 1 300 ? -21.969 24.781 2.891 1 96.69 300 GLN A CA 1
ATOM 2482 C C . GLN A 1 300 ? -20.938 23.703 2.592 1 96.69 300 GLN A C 1
ATOM 2484 O O . GLN A 1 300 ? -21.219 22.516 2.752 1 96.69 300 GLN A O 1
ATOM 2489 N N . GLU A 1 301 ? -19.812 24.094 2.121 1 95.75 301 GLU A N 1
ATOM 2490 C CA . GLU A 1 301 ? -18.75 23.141 1.854 1 95.75 301 GLU A CA 1
ATOM 2491 C C . GLU A 1 301 ? -18.297 22.453 3.137 1 95.75 301 GLU A C 1
ATOM 2493 O O . GLU A 1 301 ? -17.922 21.266 3.119 1 95.75 301 GLU A O 1
ATOM 2498 N N . LEU A 1 302 ? -18.234 23.219 4.168 1 95.88 302 LEU A N 1
ATOM 2499 C CA . LEU A 1 302 ? -17.859 22.656 5.461 1 95.88 302 LEU A CA 1
ATOM 2500 C C . LEU A 1 302 ? -18.844 21.578 5.883 1 95.88 302 LEU A C 1
ATOM 2502 O O . LEU A 1 302 ? -18.438 20.516 6.379 1 95.88 302 LEU A O 1
ATOM 2506 N N . LEU A 1 303 ? -20.109 21.797 5.656 1 95.75 303 LEU A N 1
ATOM 2507 C CA . LEU A 1 303 ? -21.141 20.797 5.953 1 95.75 303 LEU A CA 1
ATOM 2508 C C . LEU A 1 303 ? -20.984 19.578 5.066 1 95.75 303 LEU A C 1
ATOM 2510 O O . LEU A 1 303 ? -21.141 18.438 5.531 1 95.75 303 LEU A O 1
ATOM 2514 N N . ASN A 1 304 ? -20.719 19.797 3.877 1 92.56 304 ASN A N 1
ATOM 2515 C CA . ASN A 1 304 ? -20.469 18.688 2.965 1 92.56 304 ASN A CA 1
ATOM 2516 C C . ASN A 1 304 ? -19.281 17.844 3.42 1 92.56 304 ASN A C 1
ATOM 2518 O O . ASN A 1 304 ? -19.312 16.625 3.336 1 92.56 304 ASN A O 1
ATOM 2522 N N . CYS A 1 305 ? -18.266 18.516 3.822 1 90.69 305 CYS A N 1
ATOM 2523 C CA . CYS A 1 305 ? -17.094 17.812 4.316 1 90.69 305 CYS A CA 1
ATOM 2524 C C . CYS A 1 305 ? -17.422 16.984 5.547 1 90.69 305 CYS A C 1
ATOM 2526 O O . CYS A 1 305 ? -16.938 15.859 5.691 1 90.69 305 CYS A O 1
ATOM 2528 N N . ALA A 1 306 ? -18.203 17.562 6.379 1 91.5 306 ALA A N 1
ATOM 2529 C CA . ALA A 1 306 ? -18.594 16.844 7.59 1 91.5 306 ALA A CA 1
ATOM 2530 C C . ALA A 1 306 ? -19.391 15.578 7.25 1 91.5 306 ALA A C 1
ATOM 2532 O O . ALA A 1 306 ? -19.281 14.562 7.941 1 91.5 306 ALA A O 1
ATOM 2533 N N . GLU A 1 307 ? -20.188 15.695 6.293 1 88.25 307 GLU A N 1
ATOM 2534 C CA . GLU A 1 307 ? -20.953 14.531 5.848 1 88.25 307 GLU A CA 1
ATOM 2535 C C . GLU A 1 307 ? -20.031 13.453 5.285 1 88.25 307 GLU A C 1
ATOM 2537 O O . GLU A 1 307 ? -20.297 12.258 5.457 1 88.25 307 GLU A O 1
ATOM 2542 N N . GLU A 1 308 ? -19.109 13.891 4.688 1 82.81 308 GLU A N 1
ATOM 2543 C CA . GLU A 1 308 ? -18.203 12.969 4 1 82.81 308 GLU A CA 1
ATOM 2544 C C . GLU A 1 308 ? -17.172 12.391 4.961 1 82.81 308 GLU A C 1
ATOM 2546 O O . GLU A 1 308 ? -16.844 11.203 4.883 1 82.81 308 GLU A O 1
ATOM 2551 N N . TYR A 1 309 ? -16.547 13.219 5.828 1 83.38 309 TYR A N 1
ATOM 2552 C CA . TYR A 1 309 ? -15.391 12.812 6.609 1 83.38 309 TYR A CA 1
ATOM 2553 C C . TYR A 1 309 ? -15.773 12.562 8.062 1 83.38 309 TYR A C 1
ATOM 2555 O O . TYR A 1 309 ? -15.016 11.93 8.805 1 83.38 309 TYR A O 1
ATOM 2563 N N . GLY A 1 310 ? -16.906 13.039 8.43 1 85.31 310 GLY A N 1
ATOM 2564 C CA . GLY A 1 310 ? -17.344 12.781 9.789 1 85.31 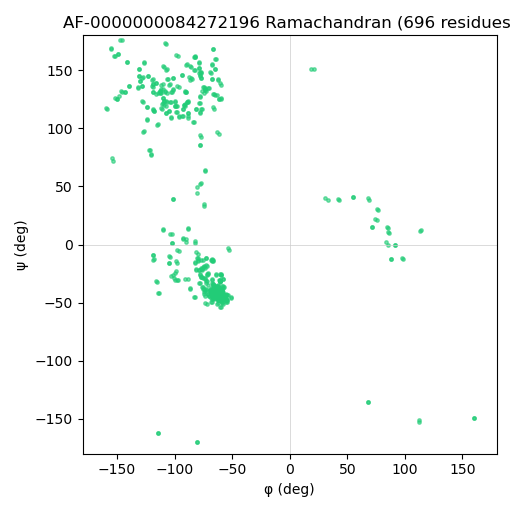310 GLY A CA 1
ATOM 2565 C C . GLY A 1 310 ? -17.391 14.031 10.641 1 85.31 310 GLY A C 1
ATOM 2566 O O . GLY A 1 310 ? -17.672 15.117 10.133 1 85.31 310 GLY A O 1
ATOM 2567 N N . LYS A 1 311 ? -17.172 13.766 11.953 1 90 311 LYS A N 1
ATOM 2568 C CA . LYS A 1 311 ? -17.344 14.852 12.914 1 90 311 LYS A CA 1
ATOM 2569 C C . LYS A 1 311 ? -16 15.477 13.273 1 90 311 LYS A C 1
ATOM 2571 O O . LYS A 1 311 ? -14.945 14.93 12.945 1 90 311 LYS A O 1
ATOM 2576 N N . ALA A 1 312 ? -16.094 16.672 13.844 1 91.94 312 ALA A N 1
ATOM 2577 C CA . ALA A 1 312 ? -14.891 17.375 14.273 1 91.94 312 ALA A CA 1
ATOM 2578 C C . ALA A 1 312 ? -14.766 17.359 15.797 1 91.94 312 ALA A C 1
ATOM 2580 O O . ALA A 1 312 ? -15.766 17.484 16.516 1 91.94 312 ALA A O 1
ATOM 2581 N N . MET A 1 313 ? -13.602 17.234 16.188 1 93.56 313 MET A N 1
ATOM 2582 C CA . MET A 1 313 ? -13.336 17.281 17.625 1 93.56 313 MET A CA 1
ATOM 2583 C C . MET A 1 313 ? -13.523 18.688 18.172 1 93.56 313 MET A C 1
ATOM 2585 O O . MET A 1 313 ? -13.078 19.656 17.547 1 93.56 313 MET A O 1
ATOM 2589 N N . VAL A 1 314 ? -14.195 18.797 19.281 1 94.88 314 VAL A N 1
ATOM 2590 C CA . VAL A 1 314 ? -14.391 20.094 19.922 1 94.88 314 VAL A CA 1
ATOM 2591 C C . VAL A 1 314 ? -13.469 20.203 21.141 1 94.88 314 VAL A C 1
ATOM 2593 O O . VAL A 1 314 ? -13.297 19.234 21.891 1 94.88 314 VAL A O 1
ATOM 2596 N N . LEU A 1 315 ? -12.891 21.359 21.266 1 96.12 315 LEU A N 1
ATOM 2597 C CA . LEU A 1 315 ? -12.102 21.594 22.469 1 96.12 315 LEU A CA 1
ATOM 2598 C C . LEU A 1 315 ? -13 21.906 23.672 1 96.12 315 LEU A C 1
ATOM 2600 O O . LEU A 1 315 ? -13.906 22.734 23.562 1 96.12 315 LEU A O 1
ATOM 2604 N N . GLN A 1 316 ? -12.812 21.188 24.734 1 95.88 316 GLN A N 1
ATOM 2605 C CA . GLN A 1 316 ? -13.508 21.547 25.969 1 95.88 316 GLN A CA 1
ATOM 2606 C C . GLN A 1 316 ? -12.883 22.781 26.625 1 95.88 316 GLN A C 1
ATOM 2608 O O . GLN A 1 316 ? -13.578 23.562 27.281 1 95.88 316 GLN A O 1
ATOM 2613 N N . ASP A 1 317 ? -11.641 22.781 26.516 1 96.62 317 ASP A N 1
ATOM 2614 C CA . ASP A 1 317 ? -10.797 23.906 26.891 1 96.62 317 ASP A CA 1
ATOM 2615 C C . ASP A 1 317 ? -9.477 23.891 26.125 1 96.62 317 ASP A C 1
ATOM 2617 O O . ASP A 1 317 ? -9.18 22.922 25.406 1 96.62 317 ASP A O 1
ATOM 2621 N N . ILE A 1 318 ? -8.758 25.031 26.266 1 96.56 318 ILE A N 1
ATOM 2622 C CA . ILE A 1 318 ? -7.434 25 25.641 1 96.56 318 ILE A CA 1
ATOM 2623 C C . ILE A 1 318 ? -6.602 23.875 26.25 1 96.56 318 ILE A C 1
ATOM 2625 O O . ILE A 1 318 ? -6.504 23.766 27.469 1 96.56 318 ILE A O 1
ATOM 2629 N N . GLY A 1 319 ? -6.121 23.047 25.422 1 95.81 319 GLY A N 1
ATOM 2630 C CA . GLY A 1 319 ? -5.289 21.938 25.875 1 95.81 319 GLY A CA 1
ATOM 2631 C C . GLY A 1 319 ? -6.09 20.734 26.297 1 95.81 319 GLY A C 1
ATOM 2632 O O . GLY A 1 319 ? -5.52 19.719 26.734 1 95.81 319 GLY A O 1
ATOM 2633 N N . VAL A 1 320 ? -7.414 20.844 26.203 1 96.19 320 VAL A N 1
ATOM 2634 C CA . VAL A 1 320 ? -8.273 19.75 26.625 1 96.19 320 VAL A CA 1
ATOM 2635 C C . VAL A 1 320 ? -9.234 19.359 25.5 1 96.19 320 VAL A C 1
ATOM 2637 O O . VAL A 1 320 ? -10.305 19.953 25.375 1 96.19 320 VAL A O 1
ATOM 2640 N N . PRO A 1 321 ? -8.844 18.344 24.797 1 95.19 321 PRO A N 1
ATOM 2641 C CA . PRO A 1 321 ? -9.719 17.922 23.703 1 95.19 321 PRO A CA 1
ATOM 2642 C C . PRO A 1 321 ? -11.023 17.312 24.219 1 95.19 321 PRO A C 1
ATOM 2644 O O . PRO A 1 321 ? -11.062 16.734 25.312 1 95.19 321 PRO A O 1
ATOM 2647 N N . GLY A 1 322 ? -12.047 17.516 23.438 1 93.62 322 GLY A N 1
ATOM 2648 C CA . GLY A 1 322 ? -13.344 16.953 23.766 1 93.62 322 GLY A CA 1
ATOM 2649 C C . GLY A 1 322 ? -13.82 15.906 22.766 1 93.62 322 GLY A C 1
ATOM 2650 O O . GLY A 1 322 ? -13 15.242 22.125 1 93.62 322 GLY A O 1
ATOM 2651 N N . GLU A 1 323 ? -15.062 15.625 22.766 1 91.69 323 GLU A N 1
ATOM 2652 C CA . GLU A 1 323 ? -15.648 14.633 21.859 1 91.69 323 GLU A CA 1
ATOM 2653 C C . GLU A 1 323 ? -15.938 15.234 20.484 1 91.69 323 GLU A C 1
ATOM 2655 O O . GLU A 1 323 ? -15.906 16.453 20.312 1 91.69 323 GLU A O 1
ATOM 2660 N N . ALA A 1 324 ? -16.109 14.375 19.578 1 91.94 324 ALA A N 1
ATOM 2661 C CA . ALA A 1 324 ? -16.5 14.812 18.234 1 91.94 324 ALA A CA 1
ATOM 2662 C C . ALA A 1 324 ? -17.953 15.258 18.188 1 91.94 324 ALA A C 1
ATOM 2664 O O . ALA A 1 324 ? -18.812 14.633 18.812 1 91.94 324 ALA A O 1
ATOM 2665 N N . GLU A 1 325 ? -18.188 16.344 17.594 1 91.88 325 GLU A N 1
ATOM 2666 C CA . GLU A 1 325 ? -19.531 16.906 17.516 1 91.88 325 GLU A CA 1
ATOM 2667 C C . GLU A 1 325 ? -19.922 17.203 16.062 1 91.88 325 GLU A C 1
ATOM 2669 O O . GLU A 1 325 ? -19.062 17.406 15.211 1 91.88 325 GLU A O 1
ATOM 2674 N N . CYS A 1 326 ? -21.219 17.25 15.898 1 90.38 326 CYS A N 1
ATOM 2675 C CA . CYS A 1 326 ? -21.75 17.562 14.586 1 90.38 326 CYS A CA 1
ATOM 2676 C C . CYS A 1 326 ? -21.859 19.078 14.398 1 90.38 326 CYS A C 1
ATOM 2678 O O . CYS A 1 326 ? -22 19.812 15.367 1 90.38 326 CYS A O 1
ATOM 2680 N N . PHE A 1 327 ? -21.797 19.438 13.164 1 91.62 327 PHE A N 1
ATOM 2681 C CA . PHE A 1 327 ? -21.906 20.844 12.82 1 91.62 327 PHE A CA 1
ATOM 2682 C C . PHE A 1 327 ? -23.375 21.25 12.664 1 91.62 327 PHE A C 1
ATOM 2684 O O . PHE A 1 327 ? -24.188 20.469 12.172 1 91.62 327 PHE A O 1
ATOM 2691 N N . ASP A 1 328 ? -23.641 22.391 13.102 1 92.56 328 ASP A N 1
ATOM 2692 C CA . ASP A 1 328 ? -24.891 23.078 12.797 1 92.56 328 ASP A CA 1
ATOM 2693 C C . ASP A 1 328 ? -24.656 24.266 11.875 1 92.56 328 ASP A C 1
ATOM 2695 O O . ASP A 1 328 ? -23.766 25.078 12.125 1 92.56 328 ASP A O 1
ATOM 2699 N N . ALA A 1 329 ? -25.453 24.375 10.891 1 94.69 329 ALA A N 1
ATOM 2700 C CA . ALA A 1 329 ? -25.25 25.391 9.875 1 94.69 329 ALA A CA 1
ATOM 2701 C C . ALA A 1 329 ? -25.281 26.797 10.484 1 94.69 329 ALA A C 1
ATOM 2703 O O . ALA A 1 329 ? -24.438 27.641 10.164 1 94.69 329 ALA A O 1
ATOM 2704 N N . GLU A 1 330 ? -26.203 27.047 11.234 1 94.69 330 GLU A N 1
ATOM 2705 C CA . GLU A 1 330 ? -26.359 28.375 11.844 1 94.69 330 GLU A CA 1
ATOM 2706 C C . GLU A 1 330 ? -25.188 28.688 12.773 1 94.69 330 GLU A C 1
ATOM 2708 O O . GLU A 1 330 ? -24.688 29.812 12.789 1 94.69 330 GLU A O 1
ATOM 2713 N N . GLU A 1 331 ? -24.844 27.75 13.516 1 94.38 331 GLU A N 1
ATOM 2714 C CA . GLU A 1 331 ? -23.703 27.938 14.414 1 94.38 331 GLU A CA 1
ATOM 2715 C C . GLU A 1 331 ? -22.438 28.25 13.641 1 94.38 331 GLU A C 1
ATOM 2717 O O . GLU A 1 331 ? -21.641 29.094 14.062 1 94.38 331 GLU A O 1
ATOM 2722 N N . LEU A 1 332 ? -22.25 27.578 12.562 1 96.44 332 LEU A N 1
ATOM 2723 C CA . LEU A 1 332 ? -21.062 27.781 11.75 1 96.44 332 LEU A CA 1
ATOM 2724 C C . LEU A 1 332 ? -21.047 29.172 11.109 1 96.44 332 LEU A C 1
ATOM 2726 O O . LEU A 1 332 ? -20.016 29.812 11.023 1 96.44 332 LEU A O 1
ATOM 2730 N N . LEU A 1 333 ? -22.219 29.578 10.625 1 96.88 333 LEU A N 1
ATOM 2731 C CA . LEU A 1 333 ? -22.344 30.922 10.047 1 96.88 333 LEU A CA 1
ATOM 2732 C C . LEU A 1 333 ? -21.969 31.984 11.078 1 96.88 333 LEU A C 1
ATOM 2734 O O . LEU A 1 333 ? -21.234 32.938 10.766 1 96.88 333 LEU A O 1
ATOM 2738 N N . GLN A 1 334 ? -22.469 31.766 12.219 1 96.06 334 GLN A N 1
ATOM 2739 C CA . GLN A 1 334 ? -22.172 32.719 13.297 1 96.06 334 GLN A CA 1
ATOM 2740 C C . GLN A 1 334 ? -20.688 32.719 13.625 1 96.06 334 GLN A C 1
ATOM 2742 O O . GLN A 1 334 ? -20.109 33.781 13.898 1 96.06 334 GLN A O 1
ATOM 2747 N N . THR A 1 335 ? -20.125 31.594 13.656 1 97.06 335 THR A N 1
ATOM 2748 C CA . THR A 1 335 ? -18.703 31.453 13.977 1 97.06 335 THR A CA 1
ATOM 2749 C C . THR A 1 335 ? -17.844 32.219 12.977 1 97.06 335 THR A C 1
ATOM 2751 O O . THR A 1 335 ? -16.969 33 13.367 1 97.06 335 THR A O 1
ATOM 2754 N N . VAL A 1 336 ? -18.078 32.062 11.703 1 97.19 336 VAL A N 1
ATOM 2755 C CA . VAL A 1 336 ? -17.281 32.719 10.672 1 97.19 336 VAL A CA 1
ATOM 2756 C C . VAL A 1 336 ? -17.531 34.219 10.68 1 97.19 336 VAL A C 1
ATOM 2758 O O . VAL A 1 336 ? -16.594 35.031 10.523 1 97.19 336 VAL A O 1
ATOM 2761 N N . ASP A 1 337 ? -18.75 34.562 10.883 1 96.06 337 ASP A N 1
ATOM 2762 C CA . ASP A 1 337 ? -19.078 36 10.945 1 96.06 337 ASP A CA 1
ATOM 2763 C C . ASP A 1 337 ? -18.406 36.656 12.141 1 96.06 337 ASP A C 1
ATOM 2765 O O . ASP A 1 337 ? -17.891 37.781 12.023 1 96.06 337 ASP A O 1
ATOM 2769 N N . GLU A 1 338 ? -18.484 36.031 13.195 1 96.19 338 GLU A N 1
ATOM 2770 C CA . GLU A 1 338 ? -17.844 36.562 14.391 1 96.19 338 GLU A CA 1
ATOM 2771 C C . GLU A 1 338 ? -16.328 36.656 14.203 1 96.19 338 GLU A C 1
ATOM 2773 O O . GLU A 1 338 ? -15.703 37.594 14.695 1 96.19 338 GLU A O 1
ATOM 2778 N N . TYR A 1 339 ? -15.766 35.656 13.641 1 97.31 339 TYR A N 1
ATOM 2779 C CA . TYR A 1 339 ? -14.336 35.688 13.359 1 97.31 339 TYR A CA 1
ATOM 2780 C C . TYR A 1 339 ? -13.977 36.938 12.523 1 97.31 339 TYR A C 1
ATOM 2782 O O . TYR A 1 339 ? -13.031 37.656 12.852 1 97.31 339 TYR A O 1
ATOM 2790 N N . LYS A 1 340 ? -14.719 37.188 11.484 1 95.38 340 LYS A N 1
ATOM 2791 C CA . LYS A 1 340 ? -14.484 38.312 10.617 1 95.38 340 LYS A CA 1
ATOM 2792 C C . LYS A 1 340 ? -14.625 39.625 11.383 1 95.38 340 LYS A C 1
ATOM 2794 O O . LYS A 1 340 ? -13.82 40.562 11.203 1 95.38 340 LYS A O 1
ATOM 2799 N N . LYS A 1 341 ? -15.617 39.656 12.148 1 94.38 341 LYS A N 1
ATOM 2800 C CA . LYS A 1 341 ? -15.859 40.844 12.945 1 94.38 341 LYS A CA 1
ATOM 2801 C C . LYS A 1 341 ? -14.711 41.094 13.914 1 94.38 341 LYS A C 1
ATOM 2803 O O . LYS A 1 341 ? -14.297 42.25 14.117 1 94.38 341 LYS A O 1
ATOM 2808 N N . MET A 1 342 ? -14.258 40.062 14.539 1 94.94 342 MET A N 1
ATOM 2809 C CA . MET A 1 342 ? -13.148 40.156 15.484 1 94.94 342 MET A CA 1
ATOM 2810 C C . MET A 1 342 ? -11.898 40.719 14.797 1 94.94 342 MET A C 1
ATOM 2812 O O . MET A 1 342 ? -11.203 41.562 15.352 1 94.94 342 MET A O 1
ATOM 2816 N N . ILE A 1 343 ? -11.602 40.25 13.625 1 94.75 343 ILE A N 1
ATOM 2817 C CA . ILE A 1 343 ? -10.43 40.688 12.883 1 94.75 343 ILE A CA 1
ATOM 2818 C C . ILE A 1 343 ? -10.578 42.156 12.508 1 94.75 343 ILE A C 1
ATOM 2820 O O . ILE A 1 343 ? -9.617 42.938 12.602 1 94.75 343 ILE A O 1
ATOM 2824 N N . GLU A 1 344 ? -11.781 42.5 12.086 1 92.75 344 GLU A N 1
ATOM 2825 C CA . GLU A 1 344 ? -12.047 43.906 11.75 1 92.75 344 GLU A CA 1
ATOM 2826 C C . GLU A 1 344 ? -11.867 44.812 12.969 1 92.75 344 GLU A C 1
ATOM 2828 O O . GLU A 1 344 ? -11.328 45.906 12.852 1 92.75 344 GLU A O 1
ATOM 2833 N N . ASN A 1 345 ? -12.312 44.312 14.062 1 93.19 345 ASN A N 1
ATOM 2834 C CA . ASN A 1 345 ? -12.188 45.094 15.297 1 93.19 345 ASN A CA 1
ATOM 2835 C C . ASN A 1 345 ? -10.719 45.25 15.703 1 93.19 345 ASN A C 1
ATOM 2837 O O . ASN A 1 345 ? -10.328 46.312 16.203 1 93.19 345 ASN A O 1
ATOM 2841 N N . ILE A 1 346 ? -9.961 44.25 15.562 1 92.75 346 ILE A N 1
ATOM 2842 C CA . ILE A 1 346 ? -8.547 44.312 15.898 1 92.75 346 ILE A CA 1
ATOM 2843 C C . ILE A 1 346 ? -7.832 45.312 15 1 92.75 346 ILE A C 1
ATOM 2845 O O . ILE A 1 346 ? -6.992 46.094 15.461 1 92.75 346 ILE A O 1
ATOM 2849 N N . LYS A 1 347 ? -8.141 45.344 13.75 1 89.31 347 LYS A N 1
ATOM 2850 C CA . LYS A 1 347 ? -7.523 46.25 12.789 1 89.31 347 LYS A CA 1
ATOM 2851 C C . LYS A 1 347 ? -7.887 47.688 13.086 1 89.31 347 LYS A C 1
ATOM 2853 O O . LYS A 1 347 ? -7.094 48.594 12.836 1 89.31 347 LYS A O 1
ATOM 2858 N N . ARG A 1 348 ? -9.094 47.906 13.57 1 88.31 348 ARG A N 1
ATOM 2859 C CA . ARG A 1 348 ? -9.555 49.25 13.883 1 88.31 348 ARG A CA 1
ATOM 2860 C C . ARG A 1 348 ? -9.062 49.688 15.258 1 88.31 348 ARG A C 1
ATOM 2862 O O . ARG A 1 348 ? -9.234 50.844 15.641 1 88.31 348 ARG A O 1
ATOM 2869 N N . GLY A 1 349 ? -8.312 48.906 15.898 1 78.5 349 GLY A N 1
ATOM 2870 C CA . GLY A 1 349 ? -7.777 49.219 17.203 1 78.5 349 GLY A CA 1
ATOM 2871 C C . GLY A 1 349 ? -8.812 49.125 18.312 1 78.5 349 GLY A C 1
ATOM 2872 O O . GLY A 1 349 ? -8.727 49.844 19.312 1 78.5 349 GLY A O 1
ATOM 2873 N N . LEU A 1 350 ? -9.922 48.344 18.078 1 73.06 350 LEU A N 1
ATOM 2874 C CA . LEU A 1 350 ? -10.992 48.125 19.047 1 73.06 350 LEU A CA 1
ATOM 2875 C C . LEU A 1 350 ? -10.773 46.844 19.828 1 73.06 350 LEU A C 1
ATOM 2877 O O . LEU A 1 350 ? -10.227 45.875 19.297 1 73.06 350 LEU A O 1
ATOM 2881 N N . MET B 1 1 ? -18.156 -27.062 4.383 1 85.5 1 MET B N 1
ATOM 2882 C CA . MET B 1 1 ? -16.969 -27.297 5.199 1 85.5 1 MET B CA 1
ATOM 2883 C C . MET B 1 1 ? -16.219 -26 5.449 1 85.5 1 MET B C 1
ATOM 2885 O O . MET B 1 1 ? -16.25 -25.094 4.629 1 85.5 1 MET B O 1
ATOM 2889 N N . GLU B 1 2 ? -15.711 -25.969 6.66 1 90.44 2 GLU B N 1
ATOM 2890 C CA . GLU B 1 2 ? -14.992 -24.766 7.074 1 90.44 2 GLU B CA 1
ATOM 2891 C C . GLU B 1 2 ? -13.609 -25.125 7.621 1 90.44 2 GLU B C 1
ATOM 2893 O O . GLU B 1 2 ? -13.438 -26.156 8.266 1 90.44 2 GLU B O 1
ATOM 2898 N N . PHE B 1 3 ? -12.664 -24.312 7.184 1 94.19 3 PHE B N 1
ATOM 2899 C CA . PHE B 1 3 ? -11.281 -24.453 7.633 1 94.19 3 PHE B CA 1
ATOM 2900 C C . PHE B 1 3 ? -10.75 -23.125 8.148 1 94.19 3 PHE B C 1
ATOM 2902 O O . PHE B 1 3 ? -10.82 -22.109 7.449 1 94.19 3 PHE B O 1
ATOM 2909 N N . VAL B 1 4 ? -10.273 -23.125 9.453 1 95.81 4 VAL B N 1
ATOM 2910 C CA . VAL B 1 4 ? -9.656 -21.906 9.984 1 95.81 4 VAL B CA 1
ATOM 2911 C C . VAL B 1 4 ? -8.188 -21.859 9.562 1 95.81 4 VAL B C 1
ATOM 2913 O O . VAL B 1 4 ? -7.363 -22.609 10.086 1 95.81 4 VAL B O 1
ATOM 2916 N N . TYR B 1 5 ? -7.91 -21.016 8.625 1 96 5 TYR B N 1
ATOM 2917 C CA . TYR B 1 5 ? -6.574 -20.844 8.062 1 96 5 TYR B CA 1
ATOM 2918 C C . TYR B 1 5 ? -5.785 -19.797 8.836 1 96 5 TYR B C 1
ATOM 2920 O O . TYR B 1 5 ? -6.234 -18.656 8.984 1 96 5 TYR B O 1
ATOM 2928 N N . GLU B 1 6 ? -4.637 -20.203 9.352 1 94.12 6 GLU B N 1
ATOM 2929 C CA . GLU B 1 6 ? -3.826 -19.297 10.156 1 94.12 6 GLU B CA 1
ATOM 2930 C C . GLU B 1 6 ? -2.496 -18.984 9.477 1 94.12 6 GLU B C 1
ATOM 2932 O O . GLU B 1 6 ? -1.841 -19.891 8.953 1 94.12 6 GLU B O 1
ATOM 2937 N N . LYS B 1 7 ? -2.166 -17.688 9.383 1 90.19 7 LYS B N 1
ATOM 2938 C CA . LYS B 1 7 ? -0.892 -17.219 8.836 1 90.19 7 LYS B CA 1
ATOM 2939 C C . LYS B 1 7 ? -0.382 -15.992 9.594 1 90.19 7 LYS B C 1
ATOM 2941 O O . LYS B 1 7 ? -1.069 -14.977 9.664 1 90.19 7 LYS B O 1
ATOM 2946 N N . ASP B 1 8 ? 0.919 -15.898 10.07 1 82.69 8 ASP B N 1
ATOM 2947 C CA . ASP B 1 8 ? 1.585 -14.781 10.742 1 82.69 8 ASP B CA 1
ATOM 2948 C C . ASP B 1 8 ? 0.666 -14.125 11.766 1 82.69 8 ASP B C 1
ATOM 2950 O O . ASP B 1 8 ? 0.481 -12.906 11.758 1 82.69 8 ASP B O 1
ATOM 2954 N N . ASP B 1 9 ? -0.06 -14.727 12.461 1 84 9 ASP B N 1
ATOM 2955 C CA . ASP B 1 9 ? -0.904 -14.281 13.562 1 84 9 ASP B CA 1
ATOM 2956 C C . ASP B 1 9 ? -2.25 -13.773 13.055 1 84 9 ASP B C 1
ATOM 2958 O O . ASP B 1 9 ? -2.953 -13.047 13.766 1 84 9 ASP B O 1
ATOM 2962 N N . HIS B 1 10 ? -2.516 -14 11.844 1 90.38 10 HIS B N 1
ATOM 2963 C CA . HIS B 1 10 ? -3.82 -13.68 11.266 1 90.38 10 HIS B CA 1
ATOM 2964 C C . HIS B 1 10 ? -4.602 -14.953 10.945 1 90.38 10 HIS B C 1
ATOM 2966 O O . HIS B 1 10 ? -4.016 -16.016 10.766 1 90.38 10 HIS B O 1
ATOM 2972 N N . GLN B 1 11 ? -5.844 -14.766 10.969 1 94.62 11 GLN B N 1
ATOM 2973 C CA . GLN B 1 11 ? -6.699 -15.914 10.703 1 94.62 11 GLN B CA 1
ATOM 2974 C C . GLN B 1 11 ? -7.727 -15.602 9.617 1 94.62 11 GLN B C 1
ATOM 2976 O O . GLN B 1 11 ? -8.172 -14.453 9.492 1 94.62 11 GLN B O 1
ATOM 2981 N N . SER B 1 12 ? -8 -16.516 8.828 1 96.44 12 SER B N 1
ATOM 2982 C CA . SER B 1 12 ? -9.039 -16.438 7.805 1 96.44 12 SER B CA 1
ATOM 2983 C C . SER B 1 12 ? -9.969 -17.656 7.863 1 96.44 12 SER B C 1
ATOM 2985 O O . SER B 1 12 ? -9.523 -18.766 8.148 1 96.44 12 SER B O 1
ATOM 2987 N N . GLN B 1 13 ? -11.219 -17.422 7.672 1 96.25 13 GLN B N 1
ATOM 2988 C CA . GLN B 1 13 ? -12.172 -18.531 7.535 1 96.25 13 GLN B CA 1
ATOM 2989 C C . GLN B 1 13 ? -12.289 -18.969 6.082 1 96.25 13 GLN B C 1
ATOM 2991 O O . GLN B 1 13 ? -12.805 -18.234 5.242 1 96.25 13 GLN B O 1
ATOM 2996 N N . VAL B 1 14 ? -11.852 -20.141 5.82 1 95.94 14 VAL B N 1
ATOM 2997 C CA . VAL B 1 14 ? -11.953 -20.672 4.465 1 95.94 14 VAL B CA 1
ATOM 2998 C C . VAL B 1 14 ? -13.172 -21.594 4.355 1 95.94 14 VAL B C 1
ATOM 3000 O O . VAL B 1 14 ? -13.273 -22.578 5.078 1 95.94 14 VAL B O 1
ATOM 3003 N N . ILE B 1 15 ? -14.07 -21.25 3.514 1 94.12 15 ILE B N 1
ATOM 3004 C CA . ILE B 1 15 ? -15.297 -22.016 3.309 1 94.12 15 ILE B CA 1
ATOM 3005 C C . ILE B 1 15 ? -15.258 -22.688 1.938 1 94.12 15 ILE B C 1
ATOM 3007 O O . ILE B 1 15 ? -15.016 -22.031 0.922 1 94.12 15 ILE B O 1
ATOM 3011 N N . TYR B 1 16 ? -15.445 -23.953 1.962 1 91 16 TYR B N 1
ATOM 3012 C CA . TYR B 1 16 ? -15.484 -24.703 0.709 1 91 16 TYR B CA 1
ATOM 3013 C C . TYR B 1 16 ? -16.547 -25.781 0.757 1 91 16 TYR B C 1
ATOM 3015 O O . TYR B 1 16 ? -17.016 -26.156 1.835 1 91 16 TYR B O 1
ATOM 3023 N N . GLY B 1 17 ? -17.047 -26.25 -0.315 1 82.44 17 GLY B N 1
ATOM 3024 C CA . GLY B 1 17 ? -18.047 -27.297 -0.37 1 82.44 17 GLY B CA 1
ATOM 3025 C C . GLY B 1 17 ? -19.469 -26.766 -0.289 1 82.44 17 GLY B C 1
ATOM 3026 O O . GLY B 1 17 ? -20.438 -27.531 -0.398 1 82.44 17 GLY B O 1
ATOM 3027 N N . GLU B 1 18 ? -19.609 -25.547 0.052 1 82.25 18 GLU B N 1
ATOM 3028 C CA . GLU B 1 18 ? -20.906 -24.875 0.05 1 82.25 18 GLU B CA 1
ATOM 3029 C C . GLU B 1 18 ? -21.016 -23.891 -1.102 1 82.25 18 GLU B C 1
ATOM 3031 O O . GLU B 1 18 ? -20 -23.344 -1.56 1 82.25 18 GLU B O 1
ATOM 3036 N N . THR B 1 19 ? -22.219 -23.766 -1.479 1 84 19 THR B N 1
ATOM 3037 C CA . THR B 1 19 ? -22.422 -22.812 -2.561 1 84 19 THR B CA 1
ATOM 3038 C C . THR B 1 19 ? -22.406 -21.391 -2.027 1 84 19 THR B C 1
ATOM 3040 O O . THR B 1 19 ? -22.844 -21.141 -0.904 1 84 19 THR B O 1
ATOM 3043 N N . VAL B 1 20 ? -21.922 -20.484 -2.846 1 83.69 20 VAL B N 1
ATOM 3044 C CA . VAL B 1 20 ? -21.922 -19.078 -2.502 1 83.69 20 VAL B CA 1
ATOM 3045 C C . VAL B 1 20 ? -23.328 -18.594 -2.201 1 83.69 20 VAL B C 1
ATOM 3047 O O . VAL B 1 20 ? -23.547 -17.812 -1.282 1 83.69 20 VAL B O 1
ATOM 3050 N N . ALA B 1 21 ? -24.281 -19.078 -2.887 1 82.69 21 ALA B N 1
ATOM 3051 C CA . ALA B 1 21 ? -25.688 -18.703 -2.701 1 82.69 21 ALA B CA 1
ATOM 3052 C C . ALA B 1 21 ? -26.156 -19.047 -1.293 1 82.69 21 ALA B C 1
ATOM 3054 O O . ALA B 1 21 ? -26.797 -18.234 -0.631 1 82.69 21 ALA B O 1
ATOM 3055 N N . SER B 1 22 ? -25.859 -20.188 -0.929 1 83.81 22 SER B N 1
ATOM 3056 C CA . SER B 1 22 ? -26.266 -20.625 0.394 1 83.81 22 SER B CA 1
ATOM 3057 C C . SER B 1 22 ? -25.609 -19.812 1.494 1 83.81 22 SER B C 1
ATOM 3059 O O . SER B 1 22 ? -26.234 -19.5 2.506 1 83.81 22 SER B O 1
ATOM 3061 N N . LEU B 1 23 ? -24.391 -19.562 1.258 1 83.19 23 LEU B N 1
ATOM 3062 C CA . LEU B 1 23 ? -23.625 -18.797 2.244 1 83.19 23 LEU B CA 1
ATOM 3063 C C . LEU B 1 23 ? -24.141 -17.375 2.352 1 83.19 23 LEU B C 1
ATOM 3065 O O . LEU B 1 23 ? -24.297 -16.844 3.455 1 83.19 23 LEU B O 1
ATOM 3069 N N . LEU B 1 24 ? -24.375 -16.734 1.242 1 82.94 24 LEU B N 1
ATOM 3070 C CA . LEU B 1 24 ? -24.781 -15.336 1.206 1 82.94 24 LEU B CA 1
ATOM 3071 C C . LEU B 1 24 ? -26.219 -15.164 1.698 1 82.94 24 LEU B C 1
ATOM 3073 O O . LEU B 1 24 ? -26.562 -14.133 2.266 1 82.94 24 LEU B O 1
ATOM 3077 N N . LYS B 1 25 ? -27.031 -16.125 1.49 1 79.31 25 LYS B N 1
ATOM 3078 C CA . LYS B 1 25 ? -28.422 -16.078 1.907 1 79.31 25 LYS B CA 1
ATOM 3079 C C . LYS B 1 25 ? -28.547 -15.922 3.422 1 79.31 25 LYS B C 1
ATOM 3081 O O . LYS B 1 25 ? -29.422 -15.219 3.914 1 79.31 25 LYS B O 1
ATOM 3086 N N . ASN B 1 26 ? -27.641 -16.438 4.113 1 78 26 ASN B N 1
ATOM 3087 C CA . ASN B 1 26 ? -27.734 -16.453 5.57 1 78 26 ASN B CA 1
ATOM 3088 C C . ASN B 1 26 ? -26.844 -15.375 6.199 1 78 26 ASN B C 1
ATOM 3090 O O . ASN B 1 26 ? -26.812 -15.242 7.422 1 78 26 ASN B O 1
ATOM 3094 N N . GLU B 1 27 ? -26.203 -14.641 5.387 1 81.19 27 GLU B N 1
ATOM 3095 C CA . GLU B 1 27 ? -25.266 -13.656 5.91 1 81.19 27 GLU B CA 1
ATOM 3096 C C . GLU B 1 27 ? -25.953 -12.328 6.188 1 81.19 27 GLU B C 1
ATOM 3098 O O . GLU B 1 27 ? -26.625 -11.773 5.316 1 81.19 27 GLU B O 1
ATOM 3103 N N . PRO B 1 28 ? -25.828 -11.906 7.418 1 78.19 28 PRO B N 1
ATOM 3104 C CA . PRO B 1 28 ? -26.328 -10.555 7.703 1 78.19 28 PRO B CA 1
ATOM 3105 C C . PRO B 1 28 ? -25.375 -9.461 7.242 1 78.19 28 PRO B C 1
ATOM 3107 O O . PRO B 1 28 ? -24.219 -9.43 7.672 1 78.19 28 PRO B O 1
ATOM 3110 N N . PHE B 1 29 ? -25.672 -8.656 6.309 1 79 29 PHE B N 1
ATOM 3111 C CA . PHE B 1 29 ? -24.781 -7.609 5.805 1 79 29 PHE B CA 1
ATOM 3112 C C . PHE B 1 29 ? -24.984 -6.309 6.574 1 79 29 PHE B C 1
ATOM 3114 O O . PHE B 1 29 ? -24.109 -5.445 6.594 1 79 29 PHE B O 1
ATOM 3121 N N . GLY B 1 30 ? -25.875 -6.371 7.566 1 68.44 30 GLY B N 1
ATOM 3122 C CA . GLY B 1 30 ? -26.094 -5.352 8.578 1 68.44 30 GLY B CA 1
ATOM 3123 C C . GLY B 1 30 ? -25.875 -3.941 8.062 1 68.44 30 GLY B C 1
ATOM 3124 O O . GLY B 1 30 ? -25.312 -3.098 8.758 1 68.44 30 GLY B O 1
ATOM 3125 N N . GLY B 1 31 ? -26.266 -3.557 6.781 1 77.69 31 GLY B N 1
ATOM 3126 C CA . GLY B 1 31 ? -26.172 -2.186 6.305 1 77.69 31 GLY B CA 1
ATOM 3127 C C . GLY B 1 31 ? -24.797 -1.842 5.742 1 77.69 31 GLY B C 1
ATOM 3128 O O . GLY B 1 31 ? -24.438 -0.667 5.652 1 77.69 31 GLY B O 1
ATOM 3129 N N . ARG B 1 32 ? -24.062 -2.705 5.504 1 87.5 32 ARG B N 1
ATOM 3130 C CA . ARG B 1 32 ? -22.766 -2.465 4.906 1 87.5 32 ARG B CA 1
ATOM 3131 C C . ARG B 1 32 ? -22.891 -2.182 3.412 1 87.5 32 ARG B C 1
ATOM 3133 O O . ARG B 1 32 ? -23.766 -2.734 2.74 1 87.5 32 ARG B O 1
ATOM 3140 N N . HIS B 1 33 ? -22.047 -1.286 2.986 1 91.94 33 HIS B N 1
ATOM 3141 C CA . HIS B 1 33 ? -21.875 -1.034 1.56 1 91.94 33 HIS B CA 1
ATOM 3142 C C . HIS B 1 33 ? -20.953 -2.064 0.92 1 91.94 33 HIS B C 1
ATOM 3144 O O . HIS B 1 33 ? -19.781 -2.18 1.302 1 91.94 33 HIS B O 1
ATOM 3150 N N . VAL B 1 34 ? -21.516 -2.879 -0.051 1 93.38 34 VAL B N 1
ATOM 3151 C CA . VAL B 1 34 ? -20.75 -3.965 -0.657 1 93.38 34 VAL B CA 1
ATOM 3152 C C . VAL B 1 34 ? -20.047 -3.459 -1.912 1 93.38 34 VAL B C 1
ATOM 3154 O O . VAL B 1 34 ? -20.688 -2.92 -2.818 1 93.38 34 VAL B O 1
ATOM 3157 N N . LEU B 1 35 ? -18.781 -3.551 -1.881 1 95.19 35 LEU B N 1
ATOM 3158 C CA . LEU B 1 35 ? -17.953 -3.281 -3.055 1 95.19 35 LEU B CA 1
ATOM 3159 C C . LEU B 1 35 ? -17.438 -4.578 -3.658 1 95.19 35 LEU B C 1
ATOM 3161 O O . LEU B 1 35 ? -16.656 -5.289 -3.027 1 95.19 35 LEU B O 1
ATOM 3165 N N . LEU B 1 36 ? -17.844 -4.898 -4.867 1 96 36 LEU B N 1
ATOM 3166 C CA . LEU B 1 36 ? -17.469 -6.156 -5.504 1 96 36 LEU B CA 1
ATOM 3167 C C . LEU B 1 36 ? -16.516 -5.906 -6.672 1 96 36 LEU B C 1
ATOM 3169 O O . LEU B 1 36 ? -16.812 -5.125 -7.57 1 96 36 LEU B O 1
ATOM 3173 N N . ILE B 1 37 ? -15.336 -6.488 -6.59 1 97.81 37 ILE B N 1
ATOM 3174 C CA . ILE B 1 37 ? -14.336 -6.426 -7.648 1 97.81 37 ILE B CA 1
ATOM 3175 C C . ILE B 1 37 ? -14.305 -7.75 -8.406 1 97.81 37 ILE B C 1
ATOM 3177 O O . ILE B 1 37 ? -14.117 -8.812 -7.809 1 97.81 37 ILE B O 1
ATOM 3181 N N . THR B 1 38 ? -14.516 -7.727 -9.664 1 96.94 38 THR B N 1
ATOM 3182 C CA . THR B 1 38 ? -14.57 -8.961 -10.438 1 96.94 38 THR B CA 1
ATOM 3183 C C . THR B 1 38 ? -14.07 -8.734 -11.867 1 96.94 38 THR B C 1
ATOM 3185 O O . THR B 1 38 ? -13.844 -7.59 -12.273 1 96.94 38 THR B O 1
ATOM 3188 N N . ASN B 1 39 ? -13.75 -9.859 -12.594 1 96.19 39 ASN B N 1
ATOM 3189 C CA . ASN B 1 39 ? -13.438 -9.773 -14.016 1 96.19 39 ASN B CA 1
ATOM 3190 C C . ASN B 1 39 ? -14.703 -9.648 -14.859 1 96.19 39 ASN B C 1
ATOM 3192 O O . ASN B 1 39 ? -15.766 -10.125 -14.461 1 96.19 39 ASN B O 1
ATOM 3196 N N . GLN B 1 40 ? -14.539 -9.008 -16 1 95.5 40 GLN B N 1
ATOM 3197 C CA . GLN B 1 40 ? -15.656 -8.828 -16.922 1 95.5 40 GLN B CA 1
ATOM 3198 C C . GLN B 1 40 ? -16.359 -10.148 -17.203 1 95.5 40 GLN B C 1
ATOM 3200 O O . GLN B 1 40 ? -17.594 -10.227 -17.172 1 95.5 40 GLN B O 1
ATOM 3205 N N . ARG B 1 41 ? -15.656 -11.125 -17.453 1 91.75 41 ARG B N 1
ATOM 3206 C CA . ARG B 1 41 ? -16.203 -12.453 -17.75 1 91.75 41 ARG B CA 1
ATOM 3207 C C . ARG B 1 41 ? -17.125 -12.922 -16.641 1 91.75 41 ARG B C 1
ATOM 3209 O O . ARG B 1 41 ? -18.234 -13.391 -16.906 1 91.75 41 ARG B O 1
ATOM 3216 N N . TYR B 1 42 ? -16.719 -12.82 -15.484 1 92.12 42 TYR B N 1
ATOM 3217 C CA . TYR B 1 42 ? -17.469 -13.352 -14.352 1 92.12 42 TYR B CA 1
ATOM 3218 C C . TYR B 1 42 ? -18.625 -12.438 -13.992 1 92.12 42 TYR B C 1
ATOM 3220 O O . TYR B 1 42 ? -19.656 -12.898 -13.508 1 92.12 42 TYR B O 1
ATOM 3228 N N . TYR B 1 43 ? -18.422 -11.172 -14.188 1 93.75 43 TYR B N 1
ATOM 3229 C CA . TYR B 1 43 ? -19.562 -10.273 -14.055 1 93.75 43 TYR B CA 1
ATOM 3230 C C . TYR B 1 43 ? -20.703 -10.711 -14.977 1 93.75 43 TYR B C 1
ATOM 3232 O O . TYR B 1 43 ? -21.859 -10.781 -14.547 1 93.75 43 TYR B O 1
ATOM 3240 N N . ASP B 1 44 ? -20.359 -10.977 -16.203 1 93 44 ASP B N 1
ATOM 3241 C CA . ASP B 1 44 ? -21.359 -11.383 -17.188 1 93 44 ASP B CA 1
ATOM 3242 C C . ASP B 1 44 ? -22.047 -12.68 -16.766 1 93 44 ASP B C 1
ATOM 3244 O O . ASP B 1 44 ? -23.234 -12.867 -17.016 1 93 44 ASP B O 1
ATOM 3248 N N . LEU B 1 45 ? -21.375 -13.484 -16.109 1 89.12 45 LEU B N 1
ATOM 3249 C CA . LEU B 1 45 ? -21.875 -14.812 -15.773 1 89.12 45 LEU B CA 1
ATOM 3250 C C . LEU B 1 45 ? -22.703 -14.773 -14.484 1 89.12 45 LEU B C 1
ATOM 3252 O O . LEU B 1 45 ? -23.703 -15.461 -14.367 1 89.12 45 LEU B O 1
ATOM 3256 N N . PHE B 1 46 ? -22.188 -13.922 -13.555 1 88.88 46 PHE B N 1
ATOM 3257 C CA . PHE B 1 46 ? -22.703 -14.141 -12.211 1 88.88 46 PHE B CA 1
ATOM 3258 C C . PHE B 1 46 ? -23.438 -12.898 -11.711 1 88.88 46 PHE B C 1
ATOM 3260 O O . PHE B 1 46 ? -24.047 -12.922 -10.641 1 88.88 46 PHE B O 1
ATOM 3267 N N . SER B 1 47 ? -23.375 -11.805 -12.398 1 89 47 SER B N 1
ATOM 3268 C CA . SER B 1 47 ? -23.906 -10.547 -11.883 1 89 47 SER B CA 1
ATOM 3269 C C . SER B 1 47 ? -25.375 -10.68 -11.516 1 89 47 SER B C 1
ATOM 3271 O O . SER B 1 47 ? -25.797 -10.266 -10.43 1 89 47 SER B O 1
ATOM 3273 N N . ASP B 1 48 ? -26.203 -11.289 -12.352 1 87.94 48 ASP B N 1
ATOM 3274 C CA . ASP B 1 48 ? -27.625 -11.414 -12.102 1 87.94 48 ASP B CA 1
ATOM 3275 C C . ASP B 1 48 ? -27.906 -12.219 -10.828 1 87.94 48 ASP B C 1
ATOM 3277 O O . ASP B 1 48 ? -28.719 -11.812 -10 1 87.94 48 ASP B O 1
ATOM 3281 N N . LYS B 1 49 ? -27.25 -13.258 -10.758 1 85 49 LYS B N 1
ATOM 3282 C CA . LYS B 1 49 ? -27.422 -14.125 -9.594 1 85 49 LYS B CA 1
ATOM 3283 C C . LYS B 1 49 ? -26.984 -13.422 -8.312 1 85 49 LYS B C 1
ATOM 3285 O O . LYS B 1 49 ? -27.641 -13.516 -7.281 1 85 49 LYS B O 1
ATOM 3290 N N . LEU B 1 50 ? -25.875 -12.789 -8.359 1 86.25 50 LEU B N 1
ATOM 3291 C CA . LEU B 1 50 ? -25.312 -12.141 -7.176 1 86.25 50 LEU B CA 1
ATOM 3292 C C . LEU B 1 50 ? -26.156 -10.938 -6.777 1 86.25 50 LEU B C 1
ATOM 3294 O O . LEU B 1 50 ? -26.328 -10.656 -5.586 1 86.25 50 LEU B O 1
ATOM 3298 N N . ILE B 1 51 ? -26.641 -10.211 -7.707 1 86.31 51 ILE B N 1
ATOM 3299 C CA . ILE B 1 51 ? -27.531 -9.086 -7.422 1 86.31 51 ILE B CA 1
ATOM 3300 C C . ILE B 1 51 ? -28.766 -9.578 -6.676 1 86.31 51 ILE B C 1
ATOM 3302 O O . ILE B 1 51 ? -29.219 -8.938 -5.723 1 86.31 51 ILE B O 1
ATOM 3306 N N . GLN B 1 52 ? -29.219 -10.672 -7.062 1 83.75 52 GLN B N 1
ATOM 3307 C CA . GLN B 1 52 ? -30.375 -11.258 -6.414 1 83.75 52 GLN B CA 1
ATOM 3308 C C . GLN B 1 52 ? -30.062 -11.703 -4.988 1 83.75 52 GLN B C 1
ATOM 3310 O O . GLN B 1 52 ? -30.891 -11.562 -4.086 1 83.75 52 GLN B O 1
ATOM 3315 N N . LEU B 1 53 ? -28.938 -12.242 -4.914 1 82.44 53 LEU B N 1
ATOM 3316 C CA . LEU B 1 53 ? -28.516 -12.742 -3.611 1 82.44 53 LEU B CA 1
ATOM 3317 C C . LEU B 1 53 ? -28.266 -11.594 -2.643 1 82.44 53 LEU B C 1
ATOM 3319 O O . LEU B 1 53 ? -28.562 -11.703 -1.45 1 82.44 53 LEU B O 1
ATOM 3323 N N . PHE B 1 54 ? -27.5 -10.484 -3.154 1 80.81 54 PHE B N 1
ATOM 3324 C CA . PHE B 1 54 ? -27.234 -9.328 -2.303 1 80.81 54 PHE B CA 1
ATOM 3325 C C . PHE B 1 54 ? -28.5 -8.477 -2.15 1 80.81 54 PHE B C 1
ATOM 3327 O O . PHE B 1 54 ? -28.578 -7.652 -1.241 1 80.81 54 PHE B O 1
ATOM 3334 N N . ASN B 1 55 ? -29.484 -9.086 -2.125 1 66.81 55 ASN B N 1
ATOM 3335 C CA . ASN B 1 55 ? -30.812 -8.516 -2.039 1 66.81 55 ASN B CA 1
ATOM 3336 C C . ASN B 1 55 ? -30.828 -7.043 -2.424 1 66.81 55 ASN B C 1
ATOM 3338 O O . ASN B 1 55 ? -29.797 -6.371 -2.35 1 66.81 55 ASN B O 1
ATOM 3342 N N . GLU B 1 56 ? -31.906 -6.578 -2.938 1 58.41 56 GLU B N 1
ATOM 3343 C CA . GLU B 1 56 ? -32.25 -5.254 -3.443 1 58.41 56 GLU B CA 1
ATOM 3344 C C . GLU B 1 56 ? -31.984 -4.176 -2.4 1 58.41 56 GLU B C 1
ATOM 3346 O O . GLU B 1 56 ? -32 -2.984 -2.717 1 58.41 56 GLU B O 1
ATOM 3351 N N . ARG B 1 57 ? -31.594 -4.684 -1.354 1 55.88 57 ARG B N 1
ATOM 3352 C CA . ARG B 1 57 ? -31.609 -3.633 -0.339 1 55.88 57 ARG B CA 1
ATOM 3353 C C . ARG B 1 57 ? -30.188 -3.145 -0.04 1 55.88 57 ARG B C 1
ATOM 3355 O O . ARG B 1 57 ? -30.016 -2.17 0.69 1 55.88 57 ARG B O 1
ATOM 3362 N N . GLN B 1 58 ? -29.281 -3.904 -0.582 1 64.25 58 GLN B N 1
ATOM 3363 C CA . GLN B 1 58 ? -27.953 -3.48 -0.192 1 64.25 58 GLN B CA 1
ATOM 3364 C C . GLN B 1 58 ? -27.312 -2.605 -1.269 1 64.25 58 GLN B C 1
ATOM 3366 O O . GLN B 1 58 ? -27.641 -2.729 -2.451 1 64.25 58 GLN B O 1
ATOM 3371 N N . ASN B 1 59 ? -26.719 -1.556 -0.68 1 82.5 59 ASN B N 1
ATOM 3372 C CA . ASN B 1 59 ? -25.906 -0.736 -1.572 1 82.5 59 ASN B CA 1
ATOM 3373 C C . ASN B 1 59 ? -24.734 -1.527 -2.148 1 82.5 59 ASN B C 1
ATOM 3375 O O . ASN B 1 59 ? -23.859 -1.968 -1.408 1 82.5 59 ASN B O 1
ATOM 3379 N N . LEU B 1 60 ? -24.953 -2.057 -3.404 1 90.44 60 LEU B N 1
ATOM 3380 C CA . LEU B 1 60 ? -23.953 -2.857 -4.094 1 90.44 60 LEU B CA 1
ATOM 3381 C C . LEU B 1 60 ? -23.359 -2.092 -5.277 1 90.44 60 LEU B C 1
ATOM 3383 O O . LEU B 1 60 ? -24.109 -1.591 -6.125 1 90.44 60 LEU B O 1
ATOM 3387 N N . ASP B 1 61 ? -22.078 -1.901 -5.211 1 93.31 61 ASP B N 1
ATOM 3388 C CA . ASP B 1 61 ? -21.375 -1.297 -6.336 1 93.31 61 ASP B CA 1
ATOM 3389 C C . ASP B 1 61 ? -20.328 -2.252 -6.906 1 93.31 61 ASP B C 1
ATOM 3391 O O . ASP B 1 61 ? -19.641 -2.947 -6.156 1 93.31 61 ASP B O 1
ATOM 3395 N N . TRP B 1 62 ? -20.266 -2.277 -8.25 1 93.81 62 TRP B N 1
ATOM 3396 C CA . TRP B 1 62 ? -19.375 -3.199 -8.945 1 93.81 62 TRP B CA 1
ATOM 3397 C C . TRP B 1 62 ? -18.203 -2.455 -9.57 1 93.81 62 TRP B C 1
ATOM 3399 O O . TRP B 1 62 ? -18.375 -1.384 -10.156 1 93.81 62 TRP B O 1
ATOM 3409 N N . TYR B 1 63 ? -17.062 -2.969 -9.344 1 97.31 63 TYR B N 1
ATOM 3410 C CA . TYR B 1 63 ? -15.93 -2.604 -10.188 1 97.31 63 TYR B CA 1
ATOM 3411 C C . TYR B 1 63 ? -15.516 -3.768 -11.078 1 97.31 63 TYR B C 1
ATOM 3413 O O . TYR B 1 63 ? -15.195 -4.852 -10.586 1 97.31 63 TYR B O 1
ATOM 3421 N N . ILE B 1 64 ? -15.5 -3.566 -12.344 1 97.5 64 ILE B N 1
ATOM 3422 C CA . ILE B 1 64 ? -15.266 -4.645 -13.297 1 97.5 64 ILE B CA 1
ATOM 3423 C C . ILE B 1 64 ? -13.875 -4.496 -13.906 1 97.5 64 ILE B C 1
ATOM 3425 O O . ILE B 1 64 ? -13.617 -3.551 -14.656 1 97.5 64 ILE B O 1
ATOM 3429 N N . CYS B 1 65 ? -13.016 -5.449 -13.578 1 96.56 65 CYS B N 1
ATOM 3430 C CA . CYS B 1 65 ? -11.664 -5.5 -14.125 1 96.56 65 CYS B CA 1
ATOM 3431 C C . CYS B 1 65 ? -11.656 -6.141 -15.508 1 96.56 65 CYS B C 1
ATOM 3433 O O . CYS B 1 65 ? -12.586 -6.863 -15.867 1 96.56 65 CYS B O 1
ATOM 3435 N N . LYS B 1 66 ? -10.609 -5.914 -16.266 1 93.19 66 LYS B N 1
ATOM 3436 C CA . LYS B 1 66 ? -10.367 -6.629 -17.516 1 93.19 66 LYS B CA 1
ATOM 3437 C C . LYS B 1 66 ? -10.133 -8.117 -17.266 1 93.19 66 LYS B C 1
ATOM 3439 O O . LYS B 1 66 ? -9.766 -8.508 -16.156 1 93.19 66 LYS B O 1
ATOM 3444 N N . ASN B 1 67 ? -10.328 -8.906 -18.359 1 89.69 67 ASN B N 1
ATOM 3445 C CA . ASN B 1 67 ? -10.109 -10.344 -18.25 1 89.69 67 ASN B CA 1
ATOM 3446 C C . ASN B 1 67 ? -8.625 -10.703 -18.359 1 89.69 67 ASN B C 1
ATOM 3448 O O . ASN B 1 67 ? -8.242 -11.531 -19.188 1 89.69 67 ASN B O 1
ATOM 3452 N N . ASP B 1 68 ? -7.793 -10.055 -17.75 1 87.88 68 ASP B N 1
ATOM 3453 C CA . ASP B 1 68 ? -6.348 -10.273 -17.781 1 87.88 68 ASP B CA 1
ATOM 3454 C C . ASP B 1 68 ? -5.867 -10.891 -16.469 1 87.88 68 ASP B C 1
ATOM 3456 O O . ASP B 1 68 ? -6.281 -10.469 -15.383 1 87.88 68 ASP B O 1
ATOM 3460 N N . VAL B 1 69 ? -5.078 -11.969 -16.641 1 83.38 69 VAL B N 1
ATOM 3461 C CA . VAL B 1 69 ? -4.527 -12.625 -15.461 1 83.38 69 VAL B CA 1
ATOM 3462 C C . VAL B 1 69 ? -3.701 -11.625 -14.656 1 83.38 69 VAL B C 1
ATOM 3464 O O . VAL B 1 69 ? -3.648 -11.703 -13.422 1 83.38 69 VAL B O 1
ATOM 3467 N N . HIS B 1 70 ? -3.125 -10.672 -15.359 1 85.88 70 HIS B N 1
ATOM 3468 C CA . HIS B 1 70 ? -2.281 -9.664 -14.734 1 85.88 70 HIS B CA 1
ATOM 3469 C C . HIS B 1 70 ? -3.037 -8.352 -14.555 1 85.88 70 HIS B C 1
ATOM 3471 O O . HIS B 1 70 ? -2.484 -7.273 -14.789 1 85.88 70 HIS B O 1
ATOM 3477 N N . CYS B 1 71 ? -4.32 -8.562 -14.188 1 94.12 71 CYS B N 1
ATOM 3478 C CA . CYS B 1 71 ? -5.105 -7.348 -14.031 1 94.12 71 CYS B CA 1
ATOM 3479 C C . CYS B 1 71 ? -4.699 -6.598 -12.766 1 94.12 71 CYS B C 1
ATOM 3481 O O . CYS B 1 71 ? -5.109 -5.453 -12.555 1 94.12 71 CYS B O 1
ATOM 3483 N N . ASN B 1 72 ? -3.928 -7.215 -11.898 1 96.44 72 ASN B N 1
ATOM 3484 C CA . ASN B 1 72 ? -3.389 -6.52 -10.734 1 96.44 72 ASN B CA 1
ATOM 3485 C C . ASN B 1 72 ? -2.211 -5.625 -11.109 1 96.44 72 ASN B C 1
ATOM 3487 O O . ASN B 1 72 ? -1.149 -5.695 -10.484 1 96.44 72 ASN B O 1
ATOM 3491 N N . ASN B 1 73 ? -2.361 -4.781 -12.047 1 94.62 73 ASN B N 1
ATOM 3492 C CA . ASN B 1 73 ? -1.324 -3.857 -12.492 1 94.62 73 ASN B CA 1
ATOM 3493 C C . ASN B 1 73 ? -1.631 -2.422 -12.07 1 94.62 73 ASN B C 1
ATOM 3495 O O . ASN B 1 73 ? -2.73 -2.131 -11.602 1 94.62 73 ASN B O 1
ATOM 3499 N N . PHE B 1 74 ? -0.684 -1.593 -12.328 1 94.19 74 PHE B N 1
ATOM 3500 C CA . PHE B 1 74 ? -0.751 -0.23 -11.812 1 94.19 74 PHE B CA 1
ATOM 3501 C C . PHE B 1 74 ? -1.894 0.54 -12.461 1 94.19 74 PHE B C 1
ATOM 3503 O O . PHE B 1 74 ? -2.562 1.341 -11.805 1 94.19 74 PHE B O 1
ATOM 3510 N N . SER B 1 75 ? -2.074 0.33 -13.75 1 93.5 75 SER B N 1
ATOM 3511 C CA . SER B 1 75 ? -3.15 1.018 -14.453 1 93.5 75 SER B CA 1
ATOM 3512 C C . SER B 1 75 ? -4.516 0.637 -13.891 1 93.5 75 SER B C 1
ATOM 3514 O O . SER B 1 75 ? -5.367 1.502 -13.68 1 93.5 75 SER B O 1
ATOM 3516 N N . GLU B 1 76 ? -4.742 -0.667 -13.719 1 96.31 76 GLU B N 1
ATOM 3517 C CA . GLU B 1 76 ? -5.992 -1.146 -13.133 1 96.31 76 GLU B CA 1
ATOM 3518 C C . GLU B 1 76 ? -6.176 -0.618 -11.719 1 96.31 76 GLU B C 1
ATOM 3520 O O . GLU B 1 76 ? -7.289 -0.277 -11.312 1 96.31 76 GLU B O 1
ATOM 3525 N N . LEU B 1 77 ? -5.125 -0.546 -10.977 1 96.94 77 LEU B N 1
ATOM 3526 C CA . LEU B 1 77 ? -5.168 -0.008 -9.625 1 96.94 77 LEU B CA 1
ATOM 3527 C C . LEU B 1 77 ? -5.625 1.447 -9.633 1 96.94 77 LEU B C 1
ATOM 3529 O O . LEU B 1 77 ? -6.453 1.846 -8.805 1 96.94 77 LEU B O 1
ATOM 3533 N N . GLU B 1 78 ? -5.039 2.229 -10.492 1 95.19 78 GLU B N 1
ATOM 3534 C CA . GLU B 1 78 ? -5.406 3.639 -10.586 1 95.19 78 GLU B CA 1
ATOM 3535 C C . GLU B 1 78 ? -6.902 3.801 -10.852 1 95.19 78 GLU B C 1
ATOM 3537 O O . GLU B 1 78 ? -7.559 4.637 -10.234 1 95.19 78 GLU B O 1
ATOM 3542 N N . ALA B 1 79 ? -7.391 3.021 -11.82 1 95.62 79 ALA B N 1
ATOM 3543 C CA . ALA B 1 79 ? -8.812 3.07 -12.148 1 95.62 79 ALA B CA 1
ATOM 3544 C C . ALA B 1 79 ? -9.672 2.652 -10.961 1 95.62 79 ALA B C 1
ATOM 3546 O O . ALA B 1 79 ? -10.695 3.271 -10.68 1 95.62 79 ALA B O 1
ATOM 3547 N N . LEU B 1 80 ? -9.32 1.634 -10.312 1 96.88 80 LEU B N 1
ATOM 3548 C CA . LEU B 1 80 ? -10.039 1.145 -9.148 1 96.88 80 LEU B CA 1
ATOM 3549 C C . LEU B 1 80 ? -10.047 2.189 -8.031 1 96.88 80 LEU B C 1
ATOM 3551 O O . LEU B 1 80 ? -11.078 2.398 -7.383 1 96.88 80 LEU B O 1
ATOM 3555 N N . LEU B 1 81 ? -8.922 2.855 -7.816 1 95.06 81 LEU B N 1
ATOM 3556 C CA . LEU B 1 81 ? -8.812 3.883 -6.785 1 95.06 81 LEU B CA 1
ATOM 3557 C C . LEU B 1 81 ? -9.711 5.074 -7.113 1 95.06 81 LEU B C 1
ATOM 3559 O O . LEU B 1 81 ? -10.336 5.652 -6.219 1 95.06 81 LEU B O 1
ATOM 3563 N N . SER B 1 82 ? -9.727 5.438 -8.398 1 93.25 82 SER B N 1
ATOM 3564 C CA . SER B 1 82 ? -10.625 6.512 -8.82 1 93.25 82 SER B CA 1
ATOM 3565 C C . SER B 1 82 ? -12.078 6.176 -8.5 1 93.25 82 SER B C 1
ATOM 3567 O O . SER B 1 82 ? -12.875 7.066 -8.195 1 93.25 82 SER B O 1
ATOM 3569 N N . PHE B 1 83 ? -12.398 4.922 -8.625 1 94.06 83 PHE B N 1
ATOM 3570 C CA . PHE B 1 83 ? -13.727 4.414 -8.305 1 94.06 83 PHE B CA 1
ATOM 3571 C C . PHE B 1 83 ? -13.977 4.453 -6.805 1 94.06 83 PHE B C 1
ATOM 3573 O O . PHE B 1 83 ? -15 4.98 -6.355 1 94.06 83 PHE B O 1
ATOM 3580 N N . ILE B 1 84 ? -13.055 4.043 -5.969 1 92.19 84 ILE B N 1
ATOM 3581 C CA . ILE B 1 84 ? -13.195 3.85 -4.531 1 92.19 84 ILE B CA 1
ATOM 3582 C C . ILE B 1 84 ? -13.188 5.203 -3.826 1 92.19 84 ILE B C 1
ATOM 3584 O O . ILE B 1 84 ? -13.898 5.398 -2.836 1 92.19 84 ILE B O 1
ATOM 3588 N N . THR B 1 85 ? -12.406 6.141 -4.309 1 86.56 85 THR B N 1
ATOM 3589 C CA . THR B 1 85 ? -12.227 7.43 -3.645 1 86.56 85 THR B CA 1
ATOM 3590 C C . THR B 1 85 ? -13.516 8.242 -3.689 1 86.56 85 THR B C 1
ATOM 3592 O O . THR B 1 85 ? -13.641 9.25 -2.988 1 86.56 85 THR B O 1
ATOM 3595 N N . THR B 1 86 ? -14.492 7.828 -4.5 1 85 86 THR B N 1
ATOM 3596 C CA . THR B 1 86 ? -15.758 8.531 -4.613 1 85 86 THR B CA 1
ATOM 3597 C C . THR B 1 86 ? -16.688 8.156 -3.463 1 85 86 THR B C 1
ATOM 3599 O O . THR B 1 86 ? -17.703 8.828 -3.232 1 85 86 THR B O 1
ATOM 3602 N N . PHE B 1 87 ? -16.406 7.156 -2.693 1 88.81 87 PHE B N 1
ATOM 3603 C CA . PHE B 1 87 ? -17.281 6.668 -1.648 1 88.81 87 PHE B CA 1
ATOM 3604 C C . PHE B 1 87 ? -16.953 7.309 -0.307 1 88.81 87 PHE B C 1
ATOM 3606 O O . PHE B 1 87 ? -15.789 7.613 -0.033 1 88.81 87 PHE B O 1
ATOM 3613 N N . PRO B 1 88 ? -17.938 7.547 0.516 1 85.06 88 PRO B N 1
ATOM 3614 C CA . PRO B 1 88 ? -17.719 8.164 1.825 1 85.06 88 PRO B CA 1
ATOM 3615 C C . PRO B 1 88 ? -16.828 7.305 2.73 1 85.06 88 PRO B C 1
ATOM 3617 O O . PRO B 1 88 ? -16.984 6.082 2.771 1 85.06 88 PRO B O 1
ATOM 3620 N N . GLU B 1 89 ? -15.953 7.945 3.494 1 85.31 89 GLU B N 1
ATOM 3621 C CA . GLU B 1 89 ? -14.992 7.258 4.348 1 85.31 89 GLU B CA 1
ATOM 3622 C C . GLU B 1 89 ? -15.656 6.738 5.621 1 85.31 89 GLU B C 1
ATOM 3624 O O . GLU B 1 89 ? -15.172 5.785 6.234 1 85.31 89 GLU B O 1
ATOM 3629 N N . LYS B 1 90 ? -16.625 7.281 6.035 1 80.62 90 LYS B N 1
ATOM 3630 C CA . LYS B 1 90 ? -17.219 6.996 7.34 1 80.62 90 LYS B CA 1
ATOM 3631 C C . LYS B 1 90 ? -18.062 5.727 7.297 1 80.62 90 LYS B C 1
ATOM 3633 O O . LYS B 1 90 ? -18.469 5.203 8.336 1 80.62 90 LYS B O 1
ATOM 3638 N N . GLU B 1 91 ? -18.297 5.141 6.148 1 85.56 91 GLU B N 1
ATOM 3639 C CA . GLU B 1 91 ? -19.125 3.943 6.012 1 85.56 91 GLU B CA 1
ATOM 3640 C C . GLU B 1 91 ? -18.281 2.678 6.16 1 85.56 91 GLU B C 1
ATOM 3642 O O . GLU B 1 91 ? -17.062 2.723 6.055 1 85.56 91 GLU B O 1
ATOM 3647 N N . ASN B 1 92 ? -19.031 1.687 6.555 1 89.12 92 ASN B N 1
ATOM 3648 C CA . ASN B 1 92 ? -18.406 0.368 6.602 1 89.12 92 ASN B CA 1
ATOM 3649 C C . ASN B 1 92 ? -18.578 -0.384 5.285 1 89.12 92 ASN B C 1
ATOM 3651 O O . ASN B 1 92 ? -19.688 -0.433 4.738 1 89.12 92 ASN B O 1
ATOM 3655 N N . TYR B 1 93 ? -17.516 -0.915 4.816 1 93.94 93 TYR B N 1
ATOM 3656 C CA . TYR B 1 93 ? -17.578 -1.541 3.502 1 93.94 93 TYR B CA 1
ATOM 3657 C C . TYR B 1 93 ? -17.219 -3.021 3.588 1 93.94 93 TYR B C 1
ATOM 3659 O O . TYR B 1 93 ? -16.359 -3.42 4.379 1 93.94 93 TYR B O 1
ATOM 3667 N N . LEU B 1 94 ? -17.953 -3.842 2.922 1 95.25 94 LEU B N 1
ATOM 3668 C CA . LEU B 1 94 ? -17.547 -5.215 2.623 1 95.25 94 LEU B CA 1
ATOM 3669 C C . LEU B 1 94 ? -16.922 -5.312 1.234 1 95.25 94 LEU B C 1
ATOM 3671 O O . LEU B 1 94 ? -17.609 -5.102 0.229 1 95.25 94 LEU B O 1
ATOM 3675 N N . LEU B 1 95 ? -15.68 -5.547 1.226 1 97 95 LEU B N 1
ATOM 3676 C CA . LEU B 1 95 ? -14.953 -5.695 -0.033 1 97 95 LEU B CA 1
ATOM 3677 C C . LEU B 1 95 ? -14.914 -7.156 -0.466 1 97 95 LEU B C 1
ATOM 3679 O O . LEU B 1 95 ? -14.414 -8.008 0.27 1 97 95 LEU B O 1
ATOM 3683 N N . ILE B 1 96 ? -15.445 -7.461 -1.627 1 96.44 96 ILE B N 1
ATOM 3684 C CA . ILE B 1 96 ? -15.477 -8.828 -2.125 1 96.44 96 ILE B CA 1
ATOM 3685 C C . ILE B 1 96 ? -14.68 -8.93 -3.426 1 96.44 96 ILE B C 1
ATOM 3687 O O . ILE B 1 96 ? -15 -8.258 -4.41 1 96.44 96 ILE B O 1
ATOM 3691 N N . GLY B 1 97 ? -13.617 -9.656 -3.396 1 97.62 97 GLY B N 1
ATOM 3692 C CA . GLY B 1 97 ? -12.922 -10 -4.625 1 97.62 97 GLY B CA 1
ATOM 3693 C C . GLY B 1 97 ? -13.375 -11.328 -5.207 1 97.62 97 GLY B C 1
ATOM 3694 O O . GLY B 1 97 ? -13.227 -12.375 -4.57 1 97.62 97 GLY B O 1
ATOM 3695 N N . LEU B 1 98 ? -13.938 -11.305 -6.367 1 96.5 98 LEU B N 1
ATOM 3696 C CA . LEU B 1 98 ? -14.438 -12.5 -7.043 1 96.5 98 LEU B CA 1
ATOM 3697 C C . LEU B 1 98 ? -13.797 -12.641 -8.422 1 96.5 98 LEU B C 1
ATOM 3699 O O . LEU B 1 98 ? -14.078 -11.852 -9.328 1 96.5 98 LEU B O 1
ATOM 3703 N N . GLY B 1 99 ? -12.938 -13.57 -8.547 1 94.81 99 GLY B N 1
ATOM 3704 C CA . GLY B 1 99 ? -12.367 -13.695 -9.883 1 94.81 99 GLY B CA 1
ATOM 3705 C C . GLY B 1 99 ? -11.039 -14.438 -9.898 1 94.81 99 GLY B C 1
ATOM 3706 O O . GLY B 1 99 ? -10.867 -15.43 -9.188 1 94.81 99 GLY B O 1
ATOM 3707 N N . ASN B 1 100 ? -10.211 -14.055 -10.852 1 93.38 100 ASN B N 1
ATOM 3708 C CA . ASN B 1 100 ? -8.938 -14.734 -11.078 1 93.38 100 ASN B CA 1
ATOM 3709 C C . ASN B 1 100 ? -7.871 -14.266 -10.094 1 93.38 100 ASN B C 1
ATOM 3711 O O . ASN B 1 100 ? -8.18 -13.617 -9.094 1 93.38 100 ASN B O 1
ATOM 3715 N N . GLU B 1 101 ? -6.633 -14.656 -10.328 1 93.88 101 GLU B N 1
ATOM 3716 C CA . GLU B 1 101 ? -5.516 -14.344 -9.445 1 93.88 101 GLU B CA 1
ATOM 3717 C C . GLU B 1 101 ? -5.32 -12.836 -9.305 1 93.88 101 GLU B C 1
ATOM 3719 O O . GLU B 1 101 ? -5.102 -12.328 -8.203 1 93.88 101 GLU B O 1
ATOM 3724 N N . GLY B 1 102 ? -5.414 -12.195 -10.422 1 95.88 102 GLY B N 1
ATOM 3725 C CA . GLY B 1 102 ? -5.242 -10.758 -10.406 1 95.88 102 GLY B CA 1
ATOM 3726 C C . GLY B 1 102 ? -6.242 -10.047 -9.516 1 95.88 102 GLY B C 1
ATOM 3727 O O . GLY B 1 102 ? -5.879 -9.125 -8.781 1 95.88 102 GLY B O 1
ATOM 3728 N N . VAL B 1 103 ? -7.441 -10.469 -9.555 1 97.81 103 VAL B N 1
ATOM 3729 C CA . VAL B 1 103 ? -8.492 -9.859 -8.75 1 97.81 103 VAL B CA 1
ATOM 3730 C C . VAL B 1 103 ? -8.234 -10.125 -7.27 1 97.81 103 VAL B C 1
ATOM 3732 O O . VAL B 1 103 ? -8.477 -9.266 -6.422 1 97.81 103 VAL B O 1
ATOM 3735 N N . MET B 1 104 ? -7.715 -11.305 -6.953 1 98.12 104 MET B N 1
ATOM 3736 C CA . MET B 1 104 ? -7.379 -11.617 -5.566 1 98.12 104 MET B CA 1
ATOM 3737 C C . MET B 1 104 ? -6.32 -10.656 -5.035 1 98.12 104 MET B C 1
ATOM 3739 O O . MET B 1 104 ? -6.473 -10.109 -3.941 1 98.12 104 MET B O 1
ATOM 3743 N N . HIS B 1 105 ? -5.328 -10.453 -5.832 1 97.75 105 HIS B N 1
ATOM 3744 C CA . HIS B 1 105 ? -4.246 -9.555 -5.434 1 97.75 105 HIS B CA 1
ATOM 3745 C C . HIS B 1 105 ? -4.734 -8.117 -5.316 1 97.75 105 HIS B C 1
ATOM 3747 O O . HIS B 1 105 ? -4.441 -7.438 -4.328 1 97.75 105 HIS B O 1
ATOM 3753 N N . LEU B 1 106 ? -5.449 -7.684 -6.285 1 98 106 LEU B N 1
ATOM 3754 C CA . LEU B 1 106 ? -5.957 -6.316 -6.293 1 98 106 LEU B CA 1
ATOM 3755 C C . LEU B 1 106 ? -6.832 -6.055 -5.07 1 98 106 LEU B C 1
ATOM 3757 O O . LEU B 1 106 ? -6.688 -5.027 -4.406 1 98 106 LEU B O 1
ATOM 3761 N N . SER B 1 107 ? -7.734 -6.977 -4.809 1 98.38 107 SER B N 1
ATOM 3762 C CA . SER B 1 107 ? -8.648 -6.828 -3.682 1 98.38 107 SER B CA 1
ATOM 3763 C C . SER B 1 107 ? -7.895 -6.816 -2.357 1 98.38 107 SER B C 1
ATOM 3765 O O . SER B 1 107 ? -8.203 -6.02 -1.469 1 98.38 107 SER B O 1
ATOM 3767 N N . ALA B 1 108 ? -6.965 -7.707 -2.252 1 98.12 108 ALA B N 1
ATOM 3768 C CA . ALA B 1 108 ? -6.164 -7.777 -1.032 1 98.12 108 ALA B CA 1
ATOM 3769 C C . ALA B 1 108 ? -5.363 -6.496 -0.827 1 98.12 108 ALA B C 1
ATOM 3771 O O . ALA B 1 108 ? -5.281 -5.98 0.29 1 98.12 108 ALA B O 1
ATOM 3772 N N . PHE B 1 109 ? -4.742 -6.012 -1.921 1 98.31 109 PHE B N 1
ATOM 3773 C CA . PHE B 1 109 ? -3.953 -4.789 -1.84 1 98.31 109 PHE B CA 1
ATOM 3774 C C . PHE B 1 109 ? -4.82 -3.611 -1.409 1 98.31 109 PHE B C 1
ATOM 3776 O O . PHE B 1 109 ? -4.418 -2.818 -0.555 1 98.31 109 PHE B O 1
ATOM 3783 N N . ILE B 1 110 ? -5.984 -3.477 -1.995 1 97.81 110 ILE B N 1
ATOM 3784 C CA . ILE B 1 110 ? -6.902 -2.387 -1.688 1 97.81 110 ILE B CA 1
ATOM 3785 C C . ILE B 1 110 ? -7.363 -2.496 -0.235 1 97.81 110 ILE B C 1
ATOM 3787 O O . ILE B 1 110 ? -7.414 -1.494 0.483 1 97.81 110 ILE B O 1
ATOM 3791 N N . ASP B 1 111 ? -7.711 -3.625 0.184 1 97.38 111 ASP B N 1
ATOM 3792 C CA . ASP B 1 111 ? -8.148 -3.828 1.561 1 97.38 111 ASP B CA 1
ATOM 3793 C C . ASP B 1 111 ? -7.109 -3.307 2.551 1 97.38 111 ASP B C 1
ATOM 3795 O O . ASP B 1 111 ? -7.457 -2.691 3.561 1 97.38 111 ASP B O 1
ATOM 3799 N N . HIS B 1 112 ? -5.875 -3.615 2.234 1 97.12 112 HIS B N 1
ATOM 3800 C CA . HIS B 1 112 ? -4.777 -3.283 3.139 1 97.12 112 HIS B CA 1
ATOM 3801 C C . HIS B 1 112 ? -4.449 -1.796 3.084 1 97.12 112 HIS B C 1
ATOM 3803 O O . HIS B 1 112 ? -3.996 -1.219 4.074 1 97.12 112 HIS B O 1
ATOM 3809 N N . THR B 1 113 ? -4.684 -1.126 1.955 1 97.12 113 THR B N 1
ATOM 3810 C CA . THR B 1 113 ? -4.094 0.192 1.754 1 97.12 113 THR B CA 1
ATOM 3811 C C . THR B 1 113 ? -5.176 1.254 1.597 1 97.12 113 THR B C 1
ATOM 3813 O O . THR B 1 113 ? -4.887 2.451 1.611 1 97.12 113 THR B O 1
ATOM 3816 N N . THR B 1 114 ? -6.426 0.885 1.399 1 93.69 114 THR B N 1
ATOM 3817 C CA . THR B 1 114 ? -7.492 1.863 1.219 1 93.69 114 THR B CA 1
ATOM 3818 C C . THR B 1 114 ? -7.73 2.646 2.508 1 93.69 114 THR B C 1
ATOM 3820 O O . THR B 1 114 ? -7.387 2.18 3.596 1 93.69 114 THR B O 1
ATOM 3823 N N . ILE B 1 115 ? -8.25 3.85 2.342 1 89.69 115 ILE B N 1
ATOM 3824 C CA . ILE B 1 115 ? -8.578 4.684 3.492 1 89.69 115 ILE B CA 1
ATOM 3825 C C . ILE B 1 115 ? -9.914 4.242 4.082 1 89.69 115 ILE B C 1
ATOM 3827 O O . ILE B 1 115 ? -10.273 4.641 5.195 1 89.69 115 ILE B O 1
ATOM 3831 N N . LEU B 1 116 ? -10.656 3.422 3.322 1 92.5 116 LEU B N 1
ATOM 3832 C CA . LEU B 1 116 ? -11.961 2.945 3.764 1 92.5 116 LEU B CA 1
ATOM 3833 C C . LEU B 1 116 ? -11.812 1.822 4.785 1 92.5 116 LEU B C 1
ATOM 3835 O O . LEU B 1 116 ? -10.836 1.068 4.746 1 92.5 116 LEU B O 1
ATOM 3839 N N . GLU B 1 117 ? -12.719 1.866 5.66 1 92.25 117 GLU B N 1
ATOM 3840 C CA . GLU B 1 117 ? -12.805 0.714 6.555 1 92.25 117 GLU B CA 1
ATOM 3841 C C . GLU B 1 117 ? -13.453 -0.478 5.859 1 92.25 117 GLU B C 1
ATOM 3843 O O . GLU B 1 117 ? -14.648 -0.446 5.543 1 92.25 117 GLU B O 1
ATOM 3848 N N . THR B 1 118 ? -12.633 -1.539 5.73 1 95.25 118 THR B N 1
ATOM 3849 C CA . THR B 1 118 ? -13.156 -2.631 4.918 1 95.25 118 THR B CA 1
ATOM 3850 C C . THR B 1 118 ? -13 -3.967 5.641 1 95.25 118 THR B C 1
ATOM 3852 O O . THR B 1 118 ? -12.102 -4.125 6.477 1 95.25 118 THR B O 1
ATOM 3855 N N . GLU B 1 119 ? -13.969 -4.836 5.426 1 96.19 119 GLU B N 1
ATOM 3856 C CA . GLU B 1 119 ? -13.836 -6.273 5.637 1 96.19 119 GLU B CA 1
ATOM 3857 C C . GLU B 1 119 ? -13.625 -7.008 4.316 1 96.19 119 GLU B C 1
ATOM 3859 O O . GLU B 1 119 ? -14.367 -6.793 3.355 1 96.19 119 GLU B O 1
ATOM 3864 N N . LEU B 1 120 ? -12.672 -7.918 4.238 1 97.94 120 LEU B N 1
ATOM 3865 C CA . LEU B 1 120 ? -12.289 -8.492 2.953 1 97.94 120 LEU B CA 1
ATOM 3866 C C . LEU B 1 120 ? -12.773 -9.93 2.832 1 97.94 120 LEU B C 1
ATOM 3868 O O . LEU B 1 120 ? -12.477 -10.766 3.688 1 97.94 120 LEU B O 1
ATOM 3872 N N . TRP B 1 121 ? -13.539 -10.188 1.807 1 97.12 121 TRP B N 1
ATOM 3873 C CA . TRP B 1 121 ? -13.891 -11.531 1.361 1 97.12 121 TRP B CA 1
ATOM 3874 C C . TRP B 1 121 ? -13.273 -11.828 -0.001 1 97.12 121 TRP B C 1
ATOM 3876 O O . TRP B 1 121 ? -13.375 -11.023 -0.927 1 97.12 121 TRP B O 1
ATOM 3886 N N . LEU B 1 122 ? -12.648 -12.945 -0.09 1 98.06 122 LEU B N 1
ATOM 3887 C CA . LEU B 1 122 ? -12.148 -13.383 -1.388 1 98.06 122 LEU B CA 1
ATOM 3888 C C . LEU B 1 122 ? -12.898 -14.625 -1.864 1 98.06 122 LEU B C 1
ATOM 3890 O O . LEU B 1 122 ? -13.141 -15.547 -1.084 1 98.06 122 LEU B O 1
ATOM 3894 N N . MET B 1 123 ? -13.312 -14.57 -3.086 1 96.06 123 MET B N 1
ATOM 3895 C CA . MET B 1 123 ? -14.008 -15.688 -3.73 1 96.06 123 MET B CA 1
ATOM 3896 C C . MET B 1 123 ? -13.258 -16.141 -4.98 1 96.06 123 MET B C 1
ATOM 3898 O O . MET B 1 123 ? -13.695 -15.867 -6.102 1 96.06 123 MET B O 1
ATOM 3902 N N . PRO B 1 124 ? -12.242 -16.938 -4.758 1 95.69 124 PRO B N 1
ATOM 3903 C CA . PRO B 1 124 ? -11.484 -17.438 -5.902 1 95.69 124 PRO B CA 1
ATOM 3904 C C . PRO B 1 124 ? -12.289 -18.391 -6.773 1 95.69 124 PRO B C 1
ATOM 3906 O O . PRO B 1 124 ? -13.047 -19.219 -6.258 1 95.69 124 PRO B O 1
ATOM 3909 N N . LEU B 1 125 ? -12.078 -18.281 -8.055 1 92 125 LEU B N 1
ATOM 3910 C CA . LEU B 1 125 ? -12.852 -19.094 -8.992 1 92 125 LEU B CA 1
ATOM 3911 C C . LEU B 1 125 ? -11.977 -20.156 -9.641 1 92 125 LEU B C 1
ATOM 3913 O O . LEU B 1 125 ? -12.367 -20.766 -10.648 1 92 125 LEU B O 1
ATOM 3917 N N . SER B 1 126 ? -10.852 -20.391 -9.188 1 90.25 126 SER B N 1
ATOM 3918 C CA . SER B 1 126 ? -9.922 -21.469 -9.555 1 90.25 126 SER B CA 1
ATOM 3919 C C . SER B 1 126 ? -9.016 -21.828 -8.383 1 90.25 126 SER B C 1
ATOM 3921 O O . SER B 1 126 ? -8.922 -21.078 -7.406 1 90.25 126 SER B O 1
ATOM 3923 N N . LEU B 1 127 ? -8.438 -22.969 -8.484 1 92.19 127 LEU B N 1
ATOM 3924 C CA . LEU B 1 127 ? -7.508 -23.375 -7.43 1 92.19 127 LEU B CA 1
ATOM 3925 C C . LEU B 1 127 ? -6.262 -22.484 -7.438 1 92.19 127 LEU B C 1
ATOM 3927 O O . LEU B 1 127 ? -5.664 -22.234 -6.387 1 92.19 127 LEU B O 1
ATOM 3931 N N . GLN B 1 128 ? -5.938 -22.016 -8.625 1 90.06 128 GLN B N 1
ATOM 3932 C CA . GLN B 1 128 ? -4.832 -21.062 -8.711 1 90.06 128 GLN B CA 1
ATOM 3933 C C . GLN B 1 128 ? -5.148 -19.781 -7.945 1 90.06 128 GLN B C 1
ATOM 3935 O O . GLN B 1 128 ? -4.309 -19.281 -7.191 1 90.06 128 GLN B O 1
ATOM 3940 N N . SER B 1 129 ? -6.32 -19.328 -8.188 1 93.25 129 SER B N 1
ATOM 3941 C CA . SER B 1 129 ? -6.754 -18.125 -7.484 1 93.25 129 SER B CA 1
ATOM 3942 C C . SER B 1 129 ? -6.859 -18.375 -5.984 1 93.25 129 SER B C 1
ATOM 3944 O O . SER B 1 129 ? -6.57 -17.484 -5.18 1 93.25 129 SER B O 1
ATOM 3946 N N . LEU B 1 130 ? -7.312 -19.578 -5.672 1 95.25 130 LEU B N 1
ATOM 3947 C CA . LEU B 1 130 ? -7.379 -19.953 -4.262 1 95.25 130 LEU B CA 1
ATOM 3948 C C . LEU B 1 130 ? -5.988 -19.953 -3.635 1 95.25 130 LEU B C 1
ATOM 3950 O O . LEU B 1 130 ? -5.801 -19.438 -2.529 1 95.25 130 LEU B O 1
ATOM 3954 N N . SER B 1 131 ? -5.078 -20.516 -4.328 1 93.69 131 SER B N 1
ATOM 3955 C CA . SER B 1 131 ? -3.699 -20.547 -3.854 1 93.69 131 SER B CA 1
ATOM 3956 C C . SER B 1 131 ? -3.18 -19.141 -3.562 1 93.69 131 SER B C 1
ATOM 3958 O O . SER B 1 131 ? -2.514 -18.922 -2.549 1 93.69 131 SER B O 1
ATOM 3960 N N . GLU B 1 132 ? -3.473 -18.234 -4.434 1 93.38 132 GLU B N 1
ATOM 3961 C CA . GLU B 1 132 ? -3.039 -16.844 -4.25 1 93.38 132 GLU B CA 1
ATOM 3962 C C . GLU B 1 132 ? -3.715 -16.219 -3.037 1 93.38 132 GLU B C 1
ATOM 3964 O O . GLU B 1 132 ? -3.098 -15.43 -2.314 1 93.38 132 GLU B O 1
ATOM 3969 N N . SER B 1 133 ? -4.938 -16.5 -2.877 1 96.75 133 SER B N 1
ATOM 3970 C CA . SER B 1 133 ? -5.68 -15.977 -1.735 1 96.75 133 SER B CA 1
ATOM 3971 C C . SER B 1 133 ? -5.086 -16.469 -0.419 1 96.75 133 SER B C 1
ATOM 3973 O O . SER B 1 133 ? -5.02 -15.719 0.556 1 96.75 133 SER B O 1
ATOM 3975 N N . LEU B 1 134 ? -4.66 -17.703 -0.461 1 96.25 134 LEU B N 1
ATOM 3976 C CA . LEU B 1 134 ? -4.109 -18.312 0.745 1 96.25 134 LEU B CA 1
ATOM 3977 C C . LEU B 1 134 ? -2.725 -17.75 1.051 1 96.25 134 LEU B C 1
ATOM 3979 O O . LEU B 1 134 ? -2.285 -17.766 2.203 1 96.25 134 LEU B O 1
ATOM 3983 N N . ALA B 1 135 ? -2.021 -17.359 0.021 1 93.75 135 ALA B N 1
ATOM 3984 C CA . ALA B 1 135 ? -0.7 -16.766 0.21 1 93.75 135 ALA B CA 1
ATOM 3985 C C . ALA B 1 135 ? -0.778 -15.508 1.075 1 93.75 135 ALA B C 1
ATOM 3987 O O . ALA B 1 135 ? 0.195 -15.141 1.737 1 93.75 135 ALA B O 1
ATOM 3988 N N . GLY B 1 136 ? -1.9 -14.828 1.112 1 94.25 136 GLY B N 1
ATOM 3989 C CA . GLY B 1 136 ? -2.098 -13.656 1.952 1 94.25 136 GLY B CA 1
ATOM 3990 C C . GLY B 1 136 ? -1.255 -12.469 1.526 1 94.25 136 GLY B C 1
ATOM 3991 O O . GLY B 1 136 ? -0.615 -11.82 2.361 1 94.25 136 GLY B O 1
ATOM 3992 N N . THR B 1 137 ? -1.141 -12.281 0.272 1 94.31 137 THR B N 1
ATOM 3993 C CA . THR B 1 137 ? -0.365 -11.164 -0.253 1 94.31 137 THR B CA 1
ATOM 3994 C C . THR B 1 137 ? -1.153 -10.414 -1.324 1 94.31 137 THR B C 1
ATOM 3996 O O . THR B 1 137 ? -1.917 -11.016 -2.078 1 94.31 137 THR B O 1
ATOM 3999 N N . GLY B 1 138 ? -1.168 -9.156 -1.267 1 96.75 138 GLY B N 1
ATOM 4000 C CA . GLY B 1 138 ? -1.609 -8.305 -2.357 1 96.75 138 GLY B CA 1
ATOM 4001 C C . GLY B 1 138 ? -0.462 -7.734 -3.172 1 96.75 138 GLY B C 1
ATOM 4002 O O . GLY B 1 138 ? 0.395 -7.027 -2.635 1 96.75 138 GLY B O 1
ATOM 4003 N N . LEU B 1 139 ? -0.46 -8.086 -4.469 1 96.69 139 LEU B N 1
ATOM 4004 C CA . LEU B 1 139 ? 0.627 -7.66 -5.344 1 96.69 139 LEU B CA 1
ATOM 4005 C C . LEU B 1 139 ? 0.113 -6.734 -6.441 1 96.69 139 LEU B C 1
ATOM 4007 O O . LEU B 1 139 ? -0.975 -6.949 -6.98 1 96.69 139 LEU B O 1
ATOM 4011 N N . ILE B 1 140 ? 0.857 -5.711 -6.727 1 97.38 140 ILE B N 1
ATOM 4012 C CA . ILE B 1 140 ? 0.603 -4.84 -7.867 1 97.38 140 ILE B CA 1
ATOM 4013 C C . ILE B 1 140 ? 1.796 -4.871 -8.82 1 97.38 140 ILE B C 1
ATOM 4015 O O . ILE B 1 140 ? 2.945 -4.746 -8.391 1 97.38 140 ILE B O 1
ATOM 4019 N N . GLU B 1 141 ? 1.473 -5.059 -10.055 1 93.06 141 GLU B N 1
ATOM 4020 C CA . GLU B 1 141 ? 2.531 -5.168 -11.055 1 93.06 141 GLU B CA 1
ATOM 4021 C C . GLU B 1 141 ? 2.691 -3.867 -11.828 1 93.06 141 GLU B C 1
ATOM 4023 O O . GLU B 1 141 ? 1.728 -3.115 -12 1 93.06 141 GLU B O 1
ATOM 4028 N N . LEU B 1 142 ? 3.887 -3.551 -12.148 1 90.62 142 LEU B N 1
ATOM 4029 C CA . LEU B 1 142 ? 4.25 -2.49 -13.078 1 90.62 142 LEU B CA 1
ATOM 4030 C C . LEU B 1 142 ? 5.129 -3.031 -14.203 1 90.62 142 LEU B C 1
ATOM 4032 O O . LEU B 1 142 ? 6.195 -3.594 -13.945 1 90.62 142 LEU B O 1
ATOM 4036 N N . GLN B 1 143 ? 4.742 -2.984 -15.445 1 80.5 143 GLN B N 1
ATOM 4037 C CA . GLN B 1 143 ? 5.457 -3.527 -16.594 1 80.5 143 GLN B CA 1
ATOM 4038 C C . GLN B 1 143 ? 5.766 -5.008 -16.406 1 80.5 143 GLN B C 1
ATOM 4040 O O . GLN B 1 143 ? 6.914 -5.434 -16.562 1 80.5 143 GLN B O 1
ATOM 4045 N N . HIS B 1 144 ? 4.746 -5.711 -15.852 1 76.25 144 HIS B N 1
ATOM 4046 C CA . HIS B 1 144 ? 4.758 -7.16 -15.703 1 76.25 144 HIS B CA 1
ATOM 4047 C C . HIS B 1 144 ? 5.738 -7.594 -14.617 1 76.25 144 HIS B C 1
ATOM 4049 O O . HIS B 1 144 ? 6.156 -8.758 -14.586 1 76.25 144 HIS B O 1
ATOM 4055 N N . LYS B 1 145 ? 6.156 -6.688 -13.836 1 82.94 145 LYS B N 1
ATOM 4056 C CA . LYS B 1 145 ? 6.973 -6.984 -12.664 1 82.94 145 LYS B CA 1
ATOM 4057 C C . LYS B 1 145 ? 6.273 -6.543 -11.383 1 82.94 145 LYS B C 1
ATOM 4059 O O . LYS B 1 145 ? 5.605 -5.508 -11.359 1 82.94 145 LYS B O 1
ATOM 4064 N N . THR B 1 146 ? 6.48 -7.391 -10.422 1 89.75 146 THR B N 1
ATOM 4065 C CA . THR B 1 146 ? 5.906 -7.004 -9.141 1 89.75 146 THR B CA 1
ATOM 4066 C C . THR B 1 146 ? 6.516 -5.695 -8.648 1 89.75 146 THR B C 1
ATOM 4068 O O . THR B 1 146 ? 7.738 -5.57 -8.555 1 89.75 146 THR B O 1
ATOM 4071 N N . ALA B 1 147 ? 5.711 -4.742 -8.367 1 93.31 147 ALA B N 1
ATOM 4072 C CA . ALA B 1 147 ? 6.184 -3.422 -7.965 1 93.31 147 ALA B CA 1
ATOM 4073 C C . ALA B 1 147 ? 5.809 -3.123 -6.516 1 93.31 147 ALA B C 1
ATOM 4075 O O . ALA B 1 147 ? 6.57 -2.475 -5.793 1 93.31 147 ALA B O 1
ATOM 4076 N N . LEU B 1 148 ? 4.645 -3.457 -6.117 1 96.81 148 LEU B N 1
ATOM 4077 C CA . LEU B 1 148 ? 4.156 -3.264 -4.758 1 96.81 148 LEU B CA 1
ATOM 4078 C C . LEU B 1 148 ? 3.701 -4.586 -4.148 1 96.81 148 LEU B C 1
ATOM 4080 O O . LEU B 1 148 ? 3.17 -5.445 -4.852 1 96.81 148 LEU B O 1
ATOM 4084 N N . SER B 1 149 ? 3.887 -4.758 -2.926 1 96.19 149 SER B N 1
ATOM 4085 C CA . SER B 1 149 ? 3.494 -5.973 -2.215 1 96.19 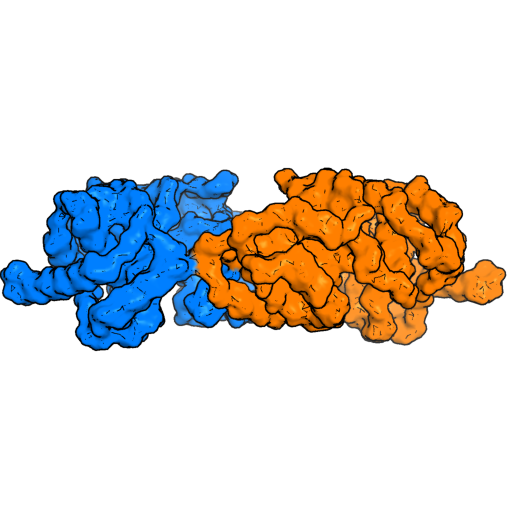149 SER B CA 1
ATOM 4086 C C . SER B 1 149 ? 3.057 -5.66 -0.788 1 96.19 149 SER B C 1
ATOM 4088 O O . SER B 1 149 ? 3.699 -4.871 -0.095 1 96.19 149 SER B O 1
ATOM 4090 N N . VAL B 1 150 ? 1.96 -6.148 -0.354 1 96.5 150 VAL B N 1
ATOM 4091 C CA . VAL B 1 150 ? 1.495 -6.023 1.023 1 96.5 150 VAL B CA 1
ATOM 4092 C C . VAL B 1 150 ? 1.075 -7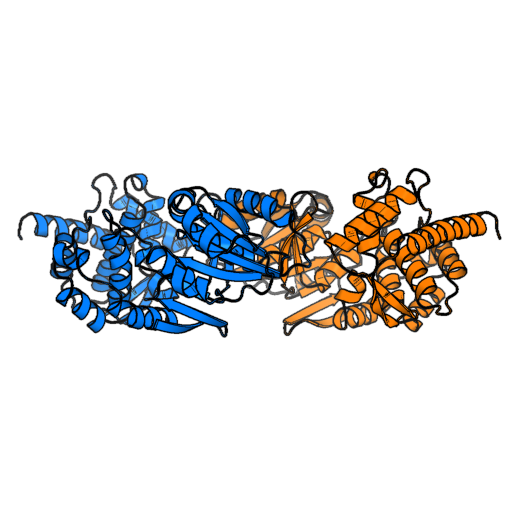.391 1.557 1 96.5 150 VAL B C 1
ATOM 4094 O O . VAL B 1 150 ? 0.702 -8.273 0.784 1 96.5 150 VAL B O 1
ATOM 4097 N N . THR B 1 151 ? 1.19 -7.594 2.811 1 94.12 151 THR B N 1
ATOM 4098 C CA . THR B 1 151 ? 0.719 -8.812 3.459 1 94.12 151 THR B CA 1
ATOM 4099 C C . THR B 1 151 ? -0.656 -8.594 4.086 1 94.12 151 THR B C 1
ATOM 4101 O O . THR B 1 151 ? -0.818 -7.746 4.961 1 94.12 151 THR B O 1
ATOM 4104 N N . THR B 1 152 ? -1.609 -9.281 3.545 1 93.62 152 THR B N 1
ATOM 4105 C CA . THR B 1 152 ? -2.98 -9.156 4.027 1 93.62 152 THR B CA 1
ATOM 4106 C C . THR B 1 152 ? -3.75 -10.461 3.826 1 93.62 152 THR B C 1
ATOM 4108 O O . THR B 1 152 ? -3.781 -11 2.721 1 93.62 152 THR B O 1
ATOM 4111 N N . LEU B 1 153 ? -4.328 -10.992 4.867 1 95.88 153 LEU B N 1
ATOM 4112 C CA . LEU B 1 153 ? -5.16 -12.188 4.789 1 95.88 153 LEU B CA 1
ATOM 4113 C C . LEU B 1 153 ? -6.641 -11.828 4.855 1 95.88 153 LEU B C 1
ATOM 4115 O O . LEU B 1 153 ? -7.051 -11.039 5.711 1 95.88 153 LEU B O 1
ATOM 4119 N N . ALA B 1 154 ? -7.434 -12.367 3.932 1 97.69 154 ALA B N 1
ATOM 4120 C CA . ALA B 1 154 ? -8.867 -12.07 3.896 1 97.69 154 ALA B CA 1
ATOM 4121 C C . ALA B 1 154 ? -9.562 -12.602 5.145 1 97.69 154 ALA B C 1
ATOM 4123 O O . ALA B 1 154 ? -9.117 -13.586 5.738 1 97.69 154 ALA B O 1
ATOM 4124 N N . ASP B 1 155 ? -10.617 -11.922 5.508 1 96.69 155 ASP B N 1
ATOM 4125 C CA . ASP B 1 155 ? -11.414 -12.398 6.637 1 96.69 155 ASP B CA 1
ATOM 4126 C C . ASP B 1 155 ? -12.094 -13.727 6.309 1 96.69 155 ASP B C 1
ATOM 4128 O O . ASP B 1 155 ? -12.188 -14.609 7.164 1 96.69 155 ASP B O 1
ATOM 4132 N N . ARG B 1 156 ? -12.523 -13.82 5.09 1 96.12 156 ARG B N 1
ATOM 4133 C CA . ARG B 1 156 ? -13.148 -15.039 4.594 1 96.12 156 ARG B CA 1
ATOM 4134 C C . ARG B 1 156 ? -12.695 -15.352 3.172 1 96.12 156 ARG B C 1
ATOM 4136 O O . ARG B 1 156 ? -12.555 -14.445 2.348 1 96.12 156 ARG B O 1
ATOM 4143 N N . ILE B 1 157 ? -12.422 -16.531 2.957 1 97.19 157 ILE B N 1
ATOM 4144 C CA . ILE B 1 157 ? -12.141 -17.047 1.621 1 97.19 157 ILE B CA 1
ATOM 4145 C C . ILE B 1 157 ? -13.164 -18.109 1.25 1 97.19 157 ILE B C 1
ATOM 4147 O O . ILE B 1 157 ? -13.258 -19.156 1.907 1 97.19 157 ILE B O 1
ATOM 4151 N N . ILE B 1 158 ? -13.898 -17.812 0.255 1 95.25 158 ILE B N 1
ATOM 4152 C CA . ILE B 1 158 ? -14.984 -18.703 -0.143 1 95.25 158 ILE B CA 1
ATOM 4153 C C . ILE B 1 158 ? -14.656 -19.344 -1.49 1 95.25 158 ILE B C 1
ATOM 4155 O O . ILE B 1 158 ? -14.539 -18.656 -2.502 1 95.25 158 ILE B O 1
ATOM 4159 N N . TYR B 1 159 ? -14.531 -20.594 -1.491 1 94.12 159 TYR B N 1
ATOM 4160 C CA . TYR B 1 159 ? -14.242 -21.328 -2.717 1 94.12 159 TYR B CA 1
ATOM 4161 C C . TYR B 1 159 ? -15.406 -22.25 -3.084 1 94.12 159 TYR B C 1
ATOM 4163 O O . TYR B 1 159 ? -15.594 -23.297 -2.469 1 94.12 159 TYR B O 1
ATOM 4171 N N . ASP B 1 160 ? -16.125 -21.781 -4.039 1 88.69 160 ASP B N 1
ATOM 4172 C CA . ASP B 1 160 ? -17.281 -22.531 -4.539 1 88.69 160 ASP B CA 1
ATOM 4173 C C . ASP B 1 160 ? -16.953 -23.219 -5.863 1 88.69 160 ASP B C 1
ATOM 4175 O O . ASP B 1 160 ? -16.953 -22.594 -6.918 1 88.69 160 ASP B O 1
ATOM 4179 N N . GLN B 1 161 ? -16.828 -24.5 -5.887 1 80.5 161 GLN B N 1
ATOM 4180 C CA . GLN B 1 161 ? -16.422 -25.281 -7.051 1 80.5 161 GLN B CA 1
ATOM 4181 C C . GLN B 1 161 ? -17.531 -25.328 -8.094 1 80.5 161 GLN B C 1
ATOM 4183 O O . GLN B 1 161 ? -17.281 -25.625 -9.266 1 80.5 161 GLN B O 1
ATOM 4188 N N . THR B 1 162 ? -18.688 -25.016 -7.617 1 78.5 162 THR B N 1
ATOM 4189 C CA . THR B 1 162 ? -19.828 -25.125 -8.531 1 78.5 162 THR B CA 1
ATOM 4190 C C . THR B 1 162 ? -19.891 -23.922 -9.461 1 78.5 162 THR B C 1
ATOM 4192 O O . THR B 1 162 ? -20.547 -23.969 -10.508 1 78.5 162 THR B O 1
ATOM 4195 N N . MET B 1 163 ? -19.281 -22.875 -9.031 1 78.44 163 MET B N 1
ATOM 4196 C CA . MET B 1 163 ? -19.297 -21.656 -9.836 1 78.44 163 MET B CA 1
ATOM 4197 C C . MET B 1 163 ? -18.375 -21.781 -11.047 1 78.44 163 MET B C 1
ATOM 4199 O O . MET B 1 163 ? -18.469 -21 -11.992 1 78.44 163 MET B O 1
ATOM 4203 N N . ILE B 1 164 ? -17.5 -22.688 -10.992 1 70.38 164 ILE B N 1
ATOM 4204 C CA . ILE B 1 164 ? -16.453 -22.875 -11.977 1 70.38 164 ILE B CA 1
ATOM 4205 C C . ILE B 1 164 ? -16.891 -23.891 -13.031 1 70.38 164 ILE B C 1
ATOM 4207 O O . ILE B 1 164 ? -17.312 -25 -12.695 1 70.38 164 ILE B O 1
ATOM 4211 N N . ARG B 1 165 ? -17.141 -23.453 -14.281 1 66.88 165 ARG B N 1
ATOM 4212 C CA . ARG B 1 165 ? -17.453 -24.453 -15.297 1 66.88 165 ARG B CA 1
ATOM 4213 C C . ARG B 1 165 ? -16.25 -25.359 -15.578 1 66.88 165 ARG B C 1
ATOM 4215 O O . ARG B 1 165 ? -15.117 -24.875 -15.672 1 66.88 165 ARG B O 1
ATOM 4222 N N . LYS B 1 166 ? -16.594 -26.562 -15.508 1 65.81 166 LYS B N 1
ATOM 4223 C CA . LYS B 1 166 ? -15.57 -27.562 -15.852 1 65.81 166 LYS B CA 1
ATOM 4224 C C . LYS B 1 166 ? -15.32 -27.594 -17.359 1 65.81 166 LYS B C 1
ATOM 4226 O O . LYS B 1 166 ? -15.969 -28.344 -18.078 1 65.81 166 LYS B O 1
ATOM 4231 N N . GLU B 1 167 ? -14.836 -26.516 -17.859 1 65.5 167 GLU B N 1
ATOM 4232 C CA . GLU B 1 167 ? -14.586 -26.5 -19.297 1 65.5 167 GLU B CA 1
ATOM 4233 C C . GLU B 1 167 ? -13.094 -26.453 -19.609 1 65.5 167 GLU B C 1
ATOM 4235 O O . GLU B 1 167 ? -12.336 -25.766 -18.922 1 65.5 167 GLU B O 1
ATOM 4240 N N . GLY B 1 168 ? -12.781 -27.297 -20.625 1 67.75 168 GLY B N 1
ATOM 4241 C CA . GLY B 1 168 ? -11.461 -27.234 -21.219 1 67.75 168 GLY B CA 1
ATOM 4242 C C . GLY B 1 168 ? -10.359 -27.688 -20.297 1 67.75 168 GLY B C 1
ATOM 4243 O O . GLY B 1 168 ? -10.461 -28.75 -19.672 1 67.75 168 GLY B O 1
ATOM 4244 N N . ASP B 1 169 ? -9.242 -26.906 -20.266 1 79.88 169 ASP B N 1
ATOM 4245 C CA . ASP B 1 169 ? -8.008 -27.234 -19.562 1 79.88 169 ASP B CA 1
ATOM 4246 C C . ASP B 1 169 ? -8.047 -26.75 -18.125 1 79.88 169 ASP B C 1
ATOM 4248 O O . ASP B 1 169 ? -7.051 -26.859 -17.406 1 79.88 169 ASP B O 1
ATOM 4252 N N . ARG B 1 170 ? -9.141 -26.406 -17.641 1 82.81 170 ARG B N 1
ATOM 4253 C CA . ARG B 1 170 ? -9.234 -25.812 -16.312 1 82.81 170 ARG B CA 1
ATOM 4254 C C . ARG B 1 170 ? -8.953 -26.844 -15.227 1 82.81 170 ARG B C 1
ATOM 4256 O O . ARG B 1 170 ? -8.234 -26.562 -14.258 1 82.81 170 ARG B O 1
ATOM 4263 N N . GLN B 1 171 ? -9.516 -28.016 -15.445 1 85.88 171 GLN B N 1
ATOM 4264 C CA . GLN B 1 171 ? -9.297 -29.062 -14.461 1 85.88 171 GLN B CA 1
ATOM 4265 C C . GLN B 1 171 ? -7.82 -29.453 -14.383 1 85.88 171 GLN B C 1
ATOM 4267 O O . GLN B 1 171 ? -7.297 -29.703 -13.297 1 85.88 171 GLN B O 1
ATOM 4272 N N . LEU B 1 172 ? -7.293 -29.406 -15.57 1 89 172 LEU B N 1
ATOM 4273 C CA . LEU B 1 172 ? -5.875 -29.734 -15.641 1 89 172 LEU B CA 1
ATOM 4274 C C . LEU B 1 172 ? -5.039 -28.703 -14.898 1 89 172 LEU B C 1
ATOM 4276 O O . LEU B 1 172 ? -4.125 -29.047 -14.148 1 89 172 LEU B O 1
ATOM 4280 N N . ILE B 1 173 ? -5.355 -27.516 -15.094 1 89.44 173 ILE B N 1
ATOM 4281 C CA . ILE B 1 173 ? -4.621 -26.406 -14.5 1 89.44 173 ILE B CA 1
ATOM 4282 C C . ILE B 1 173 ? -4.801 -26.422 -12.984 1 89.44 173 ILE B C 1
ATOM 4284 O O . ILE B 1 173 ? -3.834 -26.266 -12.234 1 89.44 173 ILE B O 1
ATOM 4288 N N . ASP B 1 174 ? -5.938 -26.656 -12.562 1 90.62 174 ASP B N 1
ATOM 4289 C CA . ASP B 1 174 ? -6.227 -26.688 -11.133 1 90.62 174 ASP B CA 1
ATOM 4290 C C . ASP B 1 174 ? -5.527 -27.875 -10.461 1 90.62 174 ASP B C 1
ATOM 4292 O O . ASP B 1 174 ? -5.031 -27.75 -9.336 1 90.62 174 ASP B O 1
ATOM 4296 N N . PHE B 1 175 ? -5.539 -28.969 -11.195 1 93.56 175 PHE B N 1
ATOM 4297 C CA . PHE B 1 175 ? -4.949 -30.172 -10.633 1 93.56 175 PHE B CA 1
ATOM 4298 C C . PHE B 1 175 ? -3.455 -30 -10.406 1 93.56 175 PHE B C 1
ATOM 4300 O O . PHE B 1 175 ? -2.879 -30.625 -9.508 1 93.56 175 PHE B O 1
ATOM 4307 N N . LEU B 1 176 ? -2.854 -29.141 -11.148 1 94 176 LEU B N 1
ATOM 4308 C CA . LEU B 1 176 ? -1.426 -28.875 -11.016 1 94 176 LEU B CA 1
ATOM 4309 C C . LEU B 1 176 ? -1.101 -28.359 -9.617 1 94 176 LEU B C 1
ATOM 4311 O O . LEU B 1 176 ? -0.029 -28.641 -9.078 1 94 176 LEU B O 1
ATOM 4315 N N . VAL B 1 177 ? -2.004 -27.641 -8.992 1 94.62 177 VAL B N 1
ATOM 4316 C CA . VAL B 1 177 ? -1.808 -27.109 -7.652 1 94.62 177 VAL B CA 1
ATOM 4317 C C . VAL B 1 177 ? -1.61 -28.25 -6.656 1 94.62 177 VAL B C 1
ATOM 4319 O O . VAL B 1 177 ? -0.743 -28.172 -5.785 1 94.62 177 VAL B O 1
ATOM 4322 N N . PHE B 1 178 ? -2.379 -29.297 -6.824 1 96.19 178 PHE B N 1
ATOM 4323 C CA . PHE B 1 178 ? -2.254 -30.453 -5.953 1 96.19 178 PHE B CA 1
ATOM 4324 C C . PHE B 1 178 ? -0.932 -31.172 -6.195 1 96.19 178 PHE B C 1
ATOM 4326 O O . PHE B 1 178 ? -0.283 -31.625 -5.25 1 96.19 178 PHE B O 1
ATOM 4333 N N . ILE B 1 179 ? -0.607 -31.25 -7.453 1 96.38 179 ILE B N 1
ATOM 4334 C CA . ILE B 1 179 ? 0.644 -31.906 -7.805 1 96.38 179 ILE B CA 1
ATOM 4335 C C . ILE B 1 179 ? 1.815 -31.172 -7.156 1 96.38 179 ILE B C 1
ATOM 4337 O O . ILE B 1 179 ? 2.725 -31.797 -6.609 1 96.38 179 ILE B O 1
ATOM 4341 N N . GLN B 1 180 ? 1.774 -29.906 -7.211 1 95.88 180 GLN B N 1
ATOM 4342 C CA . GLN B 1 180 ? 2.83 -29.094 -6.613 1 95.88 180 GLN B CA 1
ATOM 4343 C C . GLN B 1 180 ? 2.93 -29.344 -5.109 1 95.88 180 GLN B C 1
ATOM 4345 O O . GLN B 1 180 ? 4.027 -29.422 -4.559 1 95.88 180 GLN B O 1
ATOM 4350 N N . CYS B 1 181 ? 1.836 -29.453 -4.473 1 96.38 181 CYS B N 1
ATOM 4351 C CA . CYS B 1 181 ? 1.821 -29.781 -3.053 1 96.38 181 CYS B CA 1
ATOM 4352 C C . CYS B 1 181 ? 2.48 -31.125 -2.797 1 96.38 181 CYS B C 1
ATOM 4354 O O . CYS B 1 181 ? 3.256 -31.281 -1.852 1 96.38 181 CYS B O 1
ATOM 4356 N N . GLY B 1 182 ? 2.125 -32.062 -3.623 1 96.69 182 GLY B N 1
ATOM 4357 C CA . GLY B 1 182 ? 2.711 -33.375 -3.482 1 96.69 182 GLY B CA 1
ATOM 4358 C C . GLY B 1 182 ? 4.215 -33.406 -3.674 1 96.69 182 GLY B C 1
ATOM 4359 O O . GLY B 1 182 ? 4.941 -34.031 -2.906 1 96.69 182 GLY B O 1
ATOM 4360 N N . LEU B 1 183 ? 4.664 -32.688 -4.676 1 96.81 183 LEU B N 1
ATOM 4361 C CA . LEU B 1 183 ? 6.086 -32.625 -5 1 96.81 183 LEU B CA 1
ATOM 4362 C C . LEU B 1 183 ? 6.883 -32 -3.857 1 96.81 183 LEU B C 1
ATOM 4364 O O . LEU B 1 183 ? 7.969 -32.469 -3.518 1 96.81 183 LEU B O 1
ATOM 4368 N N . VAL B 1 184 ? 6.32 -30.984 -3.221 1 96.75 184 VAL B N 1
ATOM 4369 C CA . VAL B 1 184 ? 7.094 -30.156 -2.299 1 96.75 184 VAL B CA 1
ATOM 4370 C C . VAL B 1 184 ? 6.852 -30.625 -0.864 1 96.75 184 VAL B C 1
ATOM 4372 O O . VAL B 1 184 ? 7.758 -30.578 -0.03 1 96.75 184 VAL B O 1
ATOM 4375 N N . CYS B 1 185 ? 5.648 -31.172 -0.566 1 96.44 185 CYS B N 1
ATOM 4376 C CA . CYS B 1 185 ? 5.285 -31.312 0.838 1 96.44 185 CYS B CA 1
ATOM 4377 C C . CYS B 1 185 ? 5.141 -32.781 1.215 1 96.44 185 CYS B C 1
ATOM 4379 O O . CYS B 1 185 ? 5.273 -33.156 2.385 1 96.44 185 CYS B O 1
ATOM 4381 N N . SER B 1 186 ? 4.719 -33.625 0.274 1 96.38 186 SER B N 1
ATOM 4382 C CA . SER B 1 186 ? 4.395 -34.969 0.7 1 96.38 186 SER B CA 1
ATOM 4383 C C . SER B 1 186 ? 4.426 -35.938 -0.476 1 96.38 186 SER B C 1
ATOM 4385 O O . SER B 1 186 ? 3.562 -35.906 -1.354 1 96.38 186 SER B O 1
ATOM 4387 N N . HIS B 1 187 ? 5.273 -36.844 -0.41 1 96.44 187 HIS B N 1
ATOM 4388 C CA . HIS B 1 187 ? 5.324 -37.906 -1.406 1 96.44 187 HIS B CA 1
ATOM 4389 C C . HIS B 1 187 ? 4.074 -38.781 -1.349 1 96.44 187 HIS B C 1
ATOM 4391 O O . HIS B 1 187 ? 3.566 -39.219 -2.385 1 96.44 187 HIS B O 1
ATOM 4397 N N . ASP B 1 188 ? 3.627 -39.031 -0.125 1 96.75 188 ASP B N 1
ATOM 4398 C CA . ASP B 1 188 ? 2.426 -39.844 0.05 1 96.75 188 ASP B CA 1
ATOM 4399 C C . ASP B 1 188 ? 1.222 -39.188 -0.632 1 96.75 188 ASP B C 1
ATOM 4401 O O . ASP B 1 188 ? 0.412 -39.875 -1.254 1 96.75 188 ASP B O 1
ATOM 4405 N N . PHE B 1 189 ? 1.145 -37.938 -0.432 1 97.19 189 PHE B N 1
ATOM 4406 C CA . PHE B 1 189 ? 0.056 -37.219 -1.074 1 97.19 189 PHE B CA 1
ATOM 4407 C C . PHE B 1 189 ? 0.148 -37.344 -2.592 1 97.19 189 PHE B C 1
ATOM 4409 O O . PHE B 1 189 ? -0.86 -37.562 -3.264 1 97.19 189 PHE B O 1
ATOM 4416 N N . LEU B 1 190 ? 1.292 -37.219 -3.17 1 97.25 190 LEU B N 1
ATOM 4417 C CA . LEU B 1 190 ? 1.507 -37.344 -4.609 1 97.25 190 LEU B CA 1
ATOM 4418 C C . LEU B 1 190 ? 1.117 -38.75 -5.098 1 97.25 190 LEU B C 1
ATOM 4420 O O . LEU B 1 190 ? 0.504 -38.875 -6.16 1 97.25 190 LEU B O 1
ATOM 4424 N N . ARG B 1 191 ? 1.51 -39.656 -4.363 1 96.19 191 ARG B N 1
ATOM 4425 C CA . ARG B 1 191 ? 1.162 -41.031 -4.699 1 96.19 191 ARG B CA 1
ATOM 4426 C C . ARG B 1 191 ? -0.35 -41.219 -4.734 1 96.19 191 ARG B C 1
ATOM 4428 O O . ARG B 1 191 ? -0.874 -41.906 -5.621 1 96.19 191 ARG B O 1
ATOM 4435 N N . ASP B 1 192 ? -0.95 -40.656 -3.76 1 96.12 192 ASP B N 1
ATOM 4436 C CA . ASP B 1 192 ? -2.406 -40.75 -3.713 1 96.12 192 ASP B CA 1
ATOM 4437 C C . ASP B 1 192 ? -3.033 -40.094 -4.945 1 96.12 192 ASP B C 1
ATOM 4439 O O . ASP B 1 192 ? -4.031 -40.594 -5.473 1 96.12 192 ASP B O 1
ATOM 4443 N N . LEU B 1 193 ? -2.531 -38.969 -5.336 1 96.81 193 LEU B N 1
ATOM 4444 C CA . LEU B 1 193 ? -3.018 -38.312 -6.547 1 96.81 193 LEU B CA 1
ATOM 4445 C C . LEU B 1 193 ? -2.85 -39.219 -7.762 1 96.81 193 LEU B C 1
ATOM 4447 O O . LEU B 1 193 ? -3.768 -39.344 -8.578 1 96.81 193 LEU B O 1
ATOM 4451 N N . TYR B 1 194 ? -1.681 -39.812 -7.859 1 95.75 194 TYR B N 1
ATOM 4452 C CA . TYR B 1 194 ? -1.363 -40.688 -8.977 1 95.75 194 TYR B CA 1
ATOM 4453 C C . TYR B 1 194 ? -2.342 -41.844 -9.039 1 95.75 194 TYR B C 1
ATOM 4455 O O . TYR B 1 194 ? -2.816 -42.219 -10.117 1 95.75 194 TYR B O 1
ATOM 4463 N N . LYS B 1 195 ? -2.639 -42.344 -7.898 1 94.75 195 LYS B N 1
ATOM 4464 C CA . LYS B 1 195 ? -3.506 -43.531 -7.816 1 94.75 195 LYS B CA 1
ATOM 4465 C C . LYS B 1 195 ? -4.953 -43.156 -8.141 1 94.75 195 LYS B C 1
ATOM 4467 O O . LYS B 1 195 ? -5.648 -43.906 -8.828 1 94.75 195 LYS B O 1
ATOM 4472 N N . ASN B 1 196 ? -5.367 -42.062 -7.699 1 94.12 196 ASN B N 1
ATOM 4473 C CA . ASN B 1 196 ? -6.777 -41.688 -7.801 1 94.12 196 ASN B CA 1
ATOM 4474 C C . ASN B 1 196 ? -7.074 -40.969 -9.109 1 94.12 196 ASN B C 1
ATOM 4476 O O . ASN B 1 196 ? -8.219 -40.938 -9.57 1 94.12 196 ASN B O 1
ATOM 4480 N N . PHE B 1 197 ? -6.152 -40.312 -9.609 1 94.81 197 PHE B N 1
ATOM 4481 C CA . PHE B 1 197 ? -6.297 -39.562 -10.859 1 94.81 197 PHE B CA 1
ATOM 4482 C C . PHE B 1 197 ? -5.309 -40.062 -11.906 1 94.81 197 PHE B C 1
ATOM 4484 O O . PHE B 1 197 ? -4.363 -39.344 -12.258 1 94.81 197 PHE B O 1
ATOM 4491 N N . ASN B 1 198 ? -5.602 -41.156 -12.477 1 91.5 198 ASN B N 1
ATOM 4492 C CA . ASN B 1 198 ? -4.605 -41.844 -13.297 1 91.5 198 ASN B CA 1
ATOM 4493 C C . ASN B 1 198 ? -4.805 -41.562 -14.781 1 91.5 198 ASN B C 1
ATOM 4495 O O . ASN B 1 198 ? -3.912 -41.812 -15.586 1 91.5 198 ASN B O 1
ATOM 4499 N N . ASP B 1 199 ? -5.984 -41 -15.141 1 91.12 199 ASP B N 1
ATOM 4500 C CA . ASP B 1 199 ? -6.203 -40.594 -16.531 1 91.12 199 ASP B CA 1
ATOM 4501 C C . ASP B 1 199 ? -7.086 -39.375 -16.641 1 91.12 199 ASP B C 1
ATOM 4503 O O . ASP B 1 199 ? -7.543 -38.844 -15.617 1 91.12 199 ASP B O 1
ATOM 4507 N N . GLN B 1 200 ? -7.207 -38.969 -17.859 1 90.44 200 GLN B N 1
ATOM 4508 C CA . GLN B 1 200 ? -7.918 -37.719 -18.125 1 90.44 200 GLN B CA 1
ATOM 4509 C C . GLN B 1 200 ? -9.391 -37.844 -17.766 1 90.44 200 GLN B C 1
ATOM 4511 O O . GLN B 1 200 ? -10 -36.875 -17.281 1 90.44 200 GLN B O 1
ATOM 4516 N N . GLN B 1 201 ? -9.953 -38.969 -17.984 1 89.44 201 GLN B N 1
ATOM 4517 C CA . GLN B 1 201 ? -11.359 -39.188 -17.688 1 89.44 201 GLN B CA 1
ATOM 4518 C C . GLN B 1 201 ? -11.625 -39.062 -16.188 1 89.44 201 GLN B C 1
ATOM 4520 O O . GLN B 1 201 ? -12.586 -38.438 -15.766 1 89.44 201 GLN B O 1
ATOM 4525 N N . ARG B 1 202 ? -10.789 -39.688 -15.43 1 89.25 202 ARG B N 1
ATOM 4526 C CA . ARG B 1 202 ? -10.93 -39.594 -13.977 1 89.25 202 ARG B CA 1
ATOM 4527 C C . ARG B 1 202 ? -10.711 -38.188 -13.477 1 89.25 202 ARG B C 1
ATOM 4529 O O . ARG B 1 202 ? -11.383 -37.75 -12.539 1 89.25 202 ARG B O 1
ATOM 4536 N N . LEU B 1 203 ? -9.805 -37.531 -14.062 1 90.19 203 LEU B N 1
ATOM 4537 C CA . LEU B 1 203 ? -9.523 -36.156 -13.688 1 90.19 203 LEU B CA 1
ATOM 4538 C C . LEU B 1 203 ? -10.742 -35.281 -13.914 1 90.19 203 LEU B C 1
ATOM 4540 O O . LEU B 1 203 ? -11.039 -34.406 -13.102 1 90.19 203 LEU B O 1
ATOM 4544 N N . ASN B 1 204 ? -11.438 -35.5 -14.953 1 86.44 204 ASN B N 1
ATOM 4545 C CA . ASN B 1 204 ? -12.57 -34.656 -15.328 1 86.44 204 ASN B CA 1
ATOM 4546 C C . ASN B 1 204 ? -13.828 -35.031 -14.555 1 86.44 204 ASN B C 1
ATOM 4548 O O . ASN B 1 204 ? -14.734 -34.188 -14.391 1 86.44 204 ASN B O 1
ATOM 4552 N N . GLN B 1 205 ? -13.922 -36.156 -14.062 1 84 205 GLN B N 1
ATOM 4553 C CA . GLN B 1 205 ? -15.148 -36.656 -13.453 1 84 205 GLN B CA 1
ATOM 4554 C C . GLN B 1 205 ? -15.086 -36.531 -11.93 1 84 205 GLN B C 1
ATOM 4556 O O . GLN B 1 205 ? -16.109 -36.375 -11.273 1 84 205 GLN B O 1
ATOM 4561 N N . GLN B 1 206 ? -13.969 -36.625 -11.461 1 84 206 GLN B N 1
ATOM 4562 C CA . GLN B 1 206 ? -13.828 -36.656 -10.008 1 84 206 GLN B CA 1
ATOM 4563 C C . GLN B 1 206 ? -13.773 -35.25 -9.43 1 84 206 GLN B C 1
ATOM 4565 O O . GLN B 1 206 ? -13.172 -34.344 -10.016 1 84 206 GLN B O 1
ATOM 4570 N N . SER B 1 207 ? -14.398 -35.156 -8.25 1 83.31 207 SER B N 1
ATOM 4571 C CA . SER B 1 207 ? -14.383 -33.875 -7.516 1 83.31 207 SER B CA 1
ATOM 4572 C C . SER B 1 207 ? -13.094 -33.719 -6.715 1 83.31 207 SER B C 1
ATOM 4574 O O . SER B 1 207 ? -12.5 -34.719 -6.281 1 83.31 207 SER B O 1
ATOM 4576 N N . PHE B 1 208 ? -12.695 -32.5 -6.543 1 88.88 208 PHE B N 1
ATOM 4577 C CA . PHE B 1 208 ? -11.484 -32.219 -5.777 1 88.88 208 PHE B CA 1
ATOM 4578 C C . PHE B 1 208 ? -11.82 -31.969 -4.312 1 88.88 208 PHE B C 1
ATOM 4580 O O . PHE B 1 208 ? -10.938 -31.625 -3.52 1 88.88 208 PHE B O 1
ATOM 4587 N N . ASN B 1 209 ? -12.992 -32.125 -3.869 1 84.75 209 ASN B N 1
ATOM 4588 C CA . ASN B 1 209 ? -13.453 -31.797 -2.523 1 84.75 209 ASN B CA 1
ATOM 4589 C C . ASN B 1 209 ? -12.625 -32.531 -1.462 1 84.75 209 ASN B C 1
ATOM 4591 O O . ASN B 1 209 ? -12.273 -31.938 -0.437 1 84.75 209 ASN B O 1
ATOM 4595 N N . GLY B 1 210 ? -12.391 -33.781 -1.746 1 87.31 210 GLY B N 1
ATOM 4596 C CA . GLY B 1 210 ? -11.633 -34.562 -0.79 1 87.31 210 GLY B CA 1
ATOM 4597 C C . GLY B 1 210 ? -10.188 -34.156 -0.676 1 87.31 210 GLY B C 1
ATOM 4598 O O . GLY B 1 210 ? -9.492 -34.5 0.277 1 87.31 210 GLY B O 1
ATOM 4599 N N . LEU B 1 211 ? -9.711 -33.344 -1.616 1 93.56 211 LEU B N 1
ATOM 4600 C CA . LEU B 1 211 ? -8.312 -32.938 -1.654 1 93.56 211 LEU B CA 1
ATOM 4601 C C . LEU B 1 211 ? -8.133 -31.562 -1.02 1 93.56 211 LEU B C 1
ATOM 4603 O O . LEU B 1 211 ? -7.008 -31.141 -0.78 1 93.56 211 LEU B O 1
ATOM 4607 N N . MET B 1 212 ? -9.227 -30.891 -0.614 1 93.12 212 MET B N 1
ATOM 4608 C CA . MET B 1 212 ? -9.172 -29.516 -0.164 1 93.12 212 MET B CA 1
ATOM 4609 C C . MET B 1 212 ? -8.562 -29.406 1.229 1 93.12 212 MET B C 1
ATOM 4611 O O . MET B 1 212 ? -7.715 -28.547 1.483 1 93.12 212 MET B O 1
ATOM 4615 N N . ASN B 1 213 ? -8.938 -30.266 2.064 1 94.25 213 ASN B N 1
ATOM 4616 C CA . ASN B 1 213 ? -8.438 -30.203 3.432 1 94.25 213 ASN B CA 1
ATOM 4617 C C . ASN B 1 213 ? -6.918 -30.391 3.48 1 94.25 213 ASN B C 1
ATOM 4619 O O . ASN B 1 213 ? -6.215 -29.578 4.094 1 94.25 213 ASN B O 1
ATOM 4623 N N . PRO B 1 214 ? -6.434 -31.469 2.824 1 95.31 214 PRO B N 1
ATOM 4624 C CA . PRO B 1 214 ? -4.973 -31.578 2.793 1 95.31 214 PRO B CA 1
ATOM 4625 C C . PRO B 1 214 ? -4.301 -30.375 2.152 1 95.31 214 PRO B C 1
ATOM 4627 O O . PRO B 1 214 ? -3.252 -29.922 2.621 1 95.31 214 PRO B O 1
ATOM 4630 N N . LEU B 1 215 ? -4.84 -29.891 1.09 1 95.69 215 LEU B N 1
ATOM 4631 C CA . LEU B 1 215 ? -4.285 -28.719 0.415 1 95.69 215 LEU B CA 1
ATOM 4632 C C . LEU B 1 215 ? -4.156 -27.547 1.378 1 95.69 215 LEU B C 1
ATOM 4634 O O . LEU B 1 215 ? -3.098 -26.922 1.462 1 95.69 215 LEU B O 1
ATOM 4638 N N . LEU B 1 216 ? -5.211 -27.234 2.123 1 96.31 216 LEU B N 1
ATOM 4639 C CA . LEU B 1 216 ? -5.234 -26.109 3.049 1 96.31 216 LEU B CA 1
ATOM 4640 C C . LEU B 1 216 ? -4.215 -26.312 4.164 1 96.31 216 LEU B C 1
ATOM 4642 O O . LEU B 1 216 ? -3.564 -25.344 4.59 1 96.31 216 LEU B O 1
ATOM 4646 N N . ARG B 1 217 ? -4.062 -27.5 4.574 1 96 217 ARG B N 1
ATOM 4647 C CA . ARG B 1 217 ? -3.09 -27.797 5.621 1 96 217 ARG B CA 1
ATOM 4648 C C . ARG B 1 217 ? -1.665 -27.578 5.125 1 96 217 ARG B C 1
ATOM 4650 O O . ARG B 1 217 ? -0.82 -27.047 5.852 1 96 217 ARG B O 1
ATOM 4657 N N . TYR B 1 218 ? -1.427 -28.047 3.922 1 96.38 218 TYR B N 1
ATOM 4658 C CA . TYR B 1 218 ? -0.1 -27.859 3.346 1 96.38 218 TYR B CA 1
ATOM 4659 C C . TYR B 1 218 ? 0.219 -26.375 3.182 1 96.38 218 TYR B C 1
ATOM 4661 O O . TYR B 1 218 ? 1.323 -25.938 3.508 1 96.38 218 TYR B O 1
ATOM 4669 N N . TYR B 1 219 ? -0.72 -25.641 2.699 1 95.88 219 TYR B N 1
ATOM 4670 C CA . TYR B 1 219 ? -0.504 -24.203 2.486 1 95.88 219 TYR B CA 1
ATOM 4671 C C . TYR B 1 219 ? -0.32 -23.484 3.811 1 95.88 219 TYR B C 1
ATOM 4673 O O . TYR B 1 219 ? 0.475 -22.547 3.906 1 95.88 219 TYR B O 1
ATOM 4681 N N . GLN B 1 220 ? -1.066 -23.891 4.793 1 94.94 220 GLN B N 1
ATOM 4682 C CA . GLN B 1 220 ? -0.918 -23.266 6.102 1 94.94 220 GLN B CA 1
ATOM 4683 C C . GLN B 1 220 ? 0.474 -23.516 6.676 1 94.94 220 GLN B C 1
ATOM 4685 O O . GLN B 1 220 ? 1.041 -22.641 7.34 1 94.94 220 GLN B O 1
ATOM 4690 N N . LYS B 1 221 ? 0.959 -24.625 6.406 1 92.31 221 LYS B N 1
ATOM 4691 C CA . LYS B 1 221 ? 2.275 -24.984 6.93 1 92.31 221 LYS B CA 1
ATOM 4692 C C . LYS B 1 221 ? 3.383 -24.234 6.195 1 92.31 221 LYS B C 1
ATOM 4694 O O . LYS B 1 221 ? 4.266 -23.656 6.824 1 92.31 221 LYS B O 1
ATOM 4699 N N . ASP B 1 222 ? 3.359 -24.281 4.828 1 89.94 222 ASP B N 1
ATOM 4700 C CA . ASP B 1 222 ? 4.449 -23.641 4.098 1 89.94 222 ASP B CA 1
ATOM 4701 C C . ASP B 1 222 ? 3.996 -23.203 2.705 1 89.94 222 ASP B C 1
ATOM 4703 O O . ASP B 1 222 ? 4.504 -23.703 1.697 1 89.94 222 ASP B O 1
ATOM 4707 N N . GLU B 1 223 ? 3.246 -22.25 2.658 1 92.19 223 GLU B N 1
ATOM 4708 C CA . GLU B 1 223 ? 2.727 -21.766 1.382 1 92.19 223 GLU B CA 1
ATOM 4709 C C . GLU B 1 223 ? 3.84 -21.188 0.514 1 92.19 223 GLU B C 1
ATOM 4711 O O . GLU B 1 223 ? 3.824 -21.344 -0.709 1 92.19 223 GLU B O 1
ATOM 4716 N N . GLU B 1 224 ? 4.84 -20.562 1.121 1 90 224 GLU B N 1
ATOM 4717 C CA . GLU B 1 224 ? 5.922 -19.922 0.377 1 90 224 GLU B CA 1
ATOM 4718 C C . GLU B 1 224 ? 6.758 -20.953 -0.377 1 90 224 GLU B C 1
ATOM 4720 O O . GLU B 1 224 ? 7.141 -20.719 -1.526 1 90 224 GLU B O 1
ATOM 4725 N N . LEU B 1 225 ? 7.047 -22.016 0.24 1 92.5 225 LEU B N 1
ATOM 4726 C CA . LEU B 1 225 ? 7.84 -23.062 -0.394 1 92.5 225 LEU B CA 1
ATOM 4727 C C . LEU B 1 225 ? 7.098 -23.656 -1.589 1 92.5 225 LEU B C 1
ATOM 4729 O O . LEU B 1 225 ? 7.703 -23.922 -2.631 1 92.5 225 LEU B O 1
ATOM 4733 N N . ILE B 1 226 ? 5.812 -23.859 -1.398 1 94.38 226 ILE B N 1
ATOM 4734 C CA . ILE B 1 226 ? 5 -24.438 -2.461 1 94.38 226 ILE B CA 1
ATOM 4735 C C . ILE B 1 226 ? 4.953 -23.5 -3.656 1 94.38 226 ILE B C 1
ATOM 4737 O O . ILE B 1 226 ? 5.184 -23.906 -4.793 1 94.38 226 ILE B O 1
ATOM 4741 N N . ARG B 1 227 ? 4.754 -22.297 -3.381 1 90.31 227 ARG B N 1
ATOM 4742 C CA . ARG B 1 227 ? 4.551 -21.297 -4.438 1 90.31 227 ARG B CA 1
ATOM 4743 C C . ARG B 1 227 ? 5.871 -20.922 -5.098 1 90.31 227 ARG B C 1
ATOM 4745 O O . ARG B 1 227 ? 5.898 -20.547 -6.27 1 90.31 227 ARG B O 1
ATOM 4752 N N . SER B 1 228 ? 6.934 -21.031 -4.395 1 90.38 228 SER B N 1
ATOM 4753 C CA . SER B 1 228 ? 8.234 -20.625 -4.93 1 90.38 228 SER B CA 1
ATOM 4754 C C . SER B 1 228 ? 8.836 -21.734 -5.789 1 90.38 228 SER B C 1
ATOM 4756 O O . SER B 1 228 ? 9.773 -21.5 -6.551 1 90.38 228 SER B O 1
ATOM 4758 N N . PHE B 1 229 ? 8.273 -22.906 -5.637 1 94.81 229 PHE B N 1
ATOM 4759 C CA . PHE B 1 229 ? 8.828 -24.031 -6.383 1 94.81 229 PHE B CA 1
ATOM 4760 C C . PHE B 1 229 ? 8.602 -23.844 -7.879 1 94.81 229 PHE B C 1
ATOM 4762 O O . PHE B 1 229 ? 7.461 -23.703 -8.328 1 94.81 229 PHE B O 1
ATOM 4769 N N . GLY B 1 230 ? 9.602 -23.75 -8.656 1 95 230 GLY B N 1
ATOM 4770 C CA . GLY B 1 230 ? 9.539 -23.594 -10.102 1 95 230 GLY B CA 1
ATOM 4771 C C . GLY B 1 230 ? 9.523 -22.156 -10.555 1 95 230 GLY B C 1
ATOM 4772 O O . GLY B 1 230 ? 9.531 -21.875 -11.75 1 95 230 GLY B O 1
ATOM 4773 N N . ARG B 1 231 ? 9.555 -21.266 -9.625 1 91.44 231 ARG B N 1
ATOM 4774 C CA . ARG B 1 231 ? 9.336 -19.859 -9.953 1 91.44 231 ARG B CA 1
ATOM 4775 C C . ARG B 1 231 ? 10.492 -19.312 -10.781 1 91.44 231 ARG B C 1
ATOM 4777 O O . ARG B 1 231 ? 10.266 -18.609 -11.773 1 91.44 231 ARG B O 1
ATOM 4784 N N . LEU B 1 232 ? 11.719 -19.516 -10.375 1 93.12 232 LEU B N 1
ATOM 4785 C CA . LEU B 1 232 ? 12.875 -19.016 -11.117 1 93.12 232 LEU B CA 1
ATOM 4786 C C . LEU B 1 232 ? 12.891 -19.578 -12.539 1 93.12 232 LEU B C 1
ATOM 4788 O O . LEU B 1 232 ? 13.141 -18.844 -13.492 1 93.12 232 LEU B O 1
ATOM 4792 N N . PHE B 1 233 ? 12.586 -20.859 -12.625 1 96.19 233 PHE B N 1
ATOM 4793 C CA . PHE B 1 233 ? 12.539 -21.5 -13.93 1 96.19 233 PHE B CA 1
ATOM 4794 C C . PHE B 1 233 ? 11.422 -20.938 -14.789 1 96.19 233 PHE B C 1
ATOM 4796 O O . PHE B 1 233 ? 11.562 -20.812 -16 1 96.19 233 PHE B O 1
ATOM 4803 N N . GLU B 1 234 ? 10.344 -20.672 -14.148 1 94.5 234 GLU B N 1
ATOM 4804 C CA . GLU B 1 234 ? 9.203 -20.062 -14.828 1 94.5 234 GLU B CA 1
ATOM 4805 C C . GLU B 1 234 ? 9.555 -18.656 -15.336 1 94.5 234 GLU B C 1
ATOM 4807 O O . GLU B 1 234 ? 9.234 -18.312 -16.469 1 94.5 234 GLU B O 1
ATOM 4812 N N . GLN B 1 235 ? 10.227 -17.844 -14.531 1 90.62 235 GLN B N 1
ATOM 4813 C CA . GLN B 1 235 ? 10.57 -16.453 -14.867 1 90.62 235 GLN B CA 1
ATOM 4814 C C . GLN B 1 235 ? 11.484 -16.406 -16.094 1 90.62 235 GLN B C 1
ATOM 4816 O O . GLN B 1 235 ? 11.391 -15.477 -16.891 1 90.62 235 GLN B O 1
ATOM 4821 N N . ALA B 1 236 ? 12.32 -17.312 -16.219 1 94.56 236 ALA B N 1
ATOM 4822 C CA . ALA B 1 236 ? 13.234 -17.359 -17.359 1 94.56 236 ALA B CA 1
ATOM 4823 C C . ALA B 1 236 ? 12.469 -17.469 -18.672 1 94.56 236 ALA B C 1
ATOM 4825 O O . ALA B 1 236 ? 12.906 -16.938 -19.703 1 94.56 236 ALA B O 1
ATOM 4826 N N . PHE B 1 237 ? 11.32 -18.109 -18.625 1 94.5 237 PHE B N 1
ATOM 4827 C CA . PHE B 1 237 ? 10.523 -18.281 -19.828 1 94.5 237 PHE B CA 1
ATOM 4828 C C . PHE B 1 237 ? 9.906 -16.953 -20.266 1 94.5 237 PHE B C 1
ATOM 4830 O O . PHE B 1 237 ? 9.562 -16.781 -21.438 1 94.5 237 PHE B O 1
ATOM 4837 N N . TYR B 1 238 ? 9.734 -16.078 -19.359 1 89.12 238 TYR B N 1
ATOM 4838 C CA . TYR B 1 238 ? 9.172 -14.773 -19.703 1 89.12 238 TYR B CA 1
ATOM 4839 C C . TYR B 1 238 ? 10.211 -13.891 -20.375 1 89.12 238 TYR B C 1
ATOM 4841 O O . TYR B 1 238 ? 9.867 -12.969 -21.125 1 89.12 238 TYR B O 1
ATOM 4849 N N . ARG B 1 239 ? 11.406 -14.156 -20.188 1 90.5 239 ARG B N 1
ATOM 4850 C CA . ARG B 1 239 ? 12.484 -13.297 -20.672 1 90.5 239 ARG B CA 1
ATOM 4851 C C . ARG B 1 239 ? 13.117 -13.852 -21.938 1 90.5 239 ARG B C 1
ATOM 4853 O O . ARG B 1 239 ? 13.672 -13.102 -22.75 1 90.5 239 ARG B O 1
ATOM 4860 N N . VAL B 1 240 ? 13.047 -15.086 -22.109 1 94.25 240 VAL B N 1
ATOM 4861 C CA . VAL B 1 240 ? 13.734 -15.734 -23.219 1 94.25 240 VAL B CA 1
ATOM 4862 C C . VAL B 1 240 ? 12.945 -15.508 -24.516 1 94.25 240 VAL B C 1
ATOM 4864 O O . VAL B 1 240 ? 11.711 -15.422 -24.484 1 94.25 240 VAL B O 1
ATOM 4867 N N . ASP B 1 241 ? 13.695 -15.43 -25.578 1 91.88 241 ASP B N 1
ATOM 4868 C CA . ASP B 1 241 ? 13.055 -15.344 -26.875 1 91.88 241 ASP B CA 1
ATOM 4869 C C . ASP B 1 241 ? 12.273 -16.609 -27.188 1 91.88 241 ASP B C 1
ATOM 4871 O O . ASP B 1 241 ? 12.805 -17.719 -27.062 1 91.88 241 ASP B O 1
ATOM 4875 N N . GLY B 1 242 ? 11.055 -16.453 -27.562 1 90.44 242 GLY B N 1
ATOM 4876 C CA . GLY B 1 242 ? 10.203 -17.594 -27.828 1 90.44 242 GLY B CA 1
ATOM 4877 C C . GLY B 1 242 ? 9.297 -17.953 -26.672 1 90.44 242 GLY B C 1
ATOM 4878 O O . GLY B 1 242 ? 8.383 -18.766 -26.812 1 90.44 242 GLY B O 1
ATOM 4879 N N . GLY B 1 243 ? 9.594 -17.375 -25.578 1 89.94 243 GLY B N 1
ATOM 4880 C CA . GLY B 1 243 ? 8.797 -17.625 -24.391 1 89.94 243 GLY B CA 1
ATOM 4881 C C . GLY B 1 243 ? 7.34 -17.25 -24.562 1 89.94 243 GLY B C 1
ATOM 4882 O O . GLY B 1 243 ? 6.461 -17.828 -23.906 1 89.94 243 GLY B O 1
ATOM 4883 N N . HIS B 1 244 ? 7.035 -16.328 -25.438 1 87.19 244 HIS B N 1
ATOM 4884 C CA . HIS B 1 244 ? 5.676 -15.836 -25.656 1 87.19 244 HIS B CA 1
ATOM 4885 C C . HIS B 1 244 ? 4.789 -16.922 -26.25 1 87.19 244 HIS B C 1
ATOM 4887 O O . HIS B 1 244 ? 3.562 -16.812 -26.25 1 87.19 244 HIS B O 1
ATOM 4893 N N . LEU B 1 245 ? 5.406 -18 -26.734 1 89.81 245 LEU B N 1
ATOM 4894 C CA . LEU B 1 245 ? 4.66 -19.109 -27.312 1 89.81 245 LEU B CA 1
ATOM 4895 C C . LEU B 1 245 ? 4.023 -19.969 -26.219 1 89.81 245 LEU B C 1
ATOM 4897 O O . LEU B 1 245 ? 3.096 -20.734 -26.484 1 89.81 245 LEU B O 1
ATOM 4901 N N . LEU B 1 246 ? 4.551 -19.859 -25.078 1 91.62 246 LEU B N 1
ATOM 4902 C CA . LEU B 1 246 ? 4.023 -20.609 -23.953 1 91.62 246 LEU B CA 1
ATOM 4903 C C . LEU B 1 246 ? 2.961 -19.812 -23.203 1 91.62 246 LEU B C 1
ATOM 4905 O O . LEU B 1 246 ? 3.113 -18.609 -23.016 1 91.62 246 LEU B O 1
ATOM 4909 N N . SER B 1 247 ? 1.867 -20.484 -22.969 1 87.69 247 SER B N 1
ATOM 4910 C CA . SER B 1 247 ? 0.879 -19.844 -22.109 1 87.69 247 SER B CA 1
ATOM 4911 C C . SER B 1 247 ? 1.409 -19.703 -20.672 1 87.69 247 SER B C 1
ATOM 4913 O O . SER B 1 247 ? 2.443 -20.281 -20.328 1 87.69 247 SER B O 1
ATOM 4915 N N . VAL B 1 248 ? 0.767 -18.969 -19.859 1 84.94 248 VAL B N 1
ATOM 4916 C CA . VAL B 1 248 ? 1.16 -18.719 -18.469 1 84.94 248 VAL B CA 1
ATOM 4917 C C . VAL B 1 248 ? 1.213 -20.047 -17.719 1 84.94 248 VAL B C 1
ATOM 4919 O O . VAL B 1 248 ? 2.168 -20.312 -16.984 1 84.94 248 VAL B O 1
ATOM 4922 N N . TYR B 1 249 ? 0.219 -20.859 -17.984 1 87 249 TYR B N 1
ATOM 4923 C CA . TYR B 1 249 ? 0.173 -22.109 -17.234 1 87 249 TYR B CA 1
ATOM 4924 C C . TYR B 1 249 ? 1.268 -23.062 -17.719 1 87 249 TYR B C 1
ATOM 4926 O O . TYR B 1 249 ? 1.847 -23.797 -16.906 1 87 249 TYR B O 1
ATOM 4934 N N . MET B 1 250 ? 1.572 -23 -18.984 1 92.38 250 MET B N 1
ATOM 4935 C CA . MET B 1 250 ? 2.641 -23.844 -19.516 1 92.38 250 MET B CA 1
ATOM 4936 C C . MET B 1 250 ? 3.988 -23.438 -18.922 1 92.38 250 MET B C 1
ATOM 4938 O O . MET B 1 250 ? 4.805 -24.312 -18.594 1 92.38 250 MET B O 1
ATOM 4942 N N . LYS B 1 251 ? 4.195 -22.156 -18.797 1 93.75 251 LYS B N 1
ATOM 4943 C CA . LYS B 1 251 ? 5.43 -21.688 -18.188 1 93.75 251 LYS B CA 1
ATOM 4944 C C . LYS B 1 251 ? 5.551 -22.188 -16.75 1 93.75 251 LYS B C 1
ATOM 4946 O O . LYS B 1 251 ? 6.625 -22.625 -16.328 1 93.75 251 LYS B O 1
ATOM 4951 N N . HIS B 1 252 ? 4.449 -22.156 -16.078 1 92.56 252 HIS B N 1
ATOM 4952 C CA . HIS B 1 252 ? 4.422 -22.625 -14.695 1 92.56 252 HIS B CA 1
ATOM 4953 C C . HIS B 1 252 ? 4.691 -24.125 -14.602 1 92.56 252 HIS B C 1
ATOM 4955 O O . HIS B 1 252 ? 5.48 -24.562 -13.766 1 92.56 252 HIS B O 1
ATOM 4961 N N . LEU B 1 253 ? 4.051 -24.828 -15.438 1 95.56 253 LEU B N 1
ATOM 4962 C CA . LEU B 1 253 ? 4.215 -26.281 -15.477 1 95.56 253 LEU B CA 1
ATOM 4963 C C . LEU B 1 253 ? 5.66 -26.656 -15.773 1 95.56 253 LEU B C 1
ATOM 4965 O O . LEU B 1 253 ? 6.281 -27.391 -15.016 1 95.56 253 LEU B O 1
ATOM 4969 N N . LEU B 1 254 ? 6.184 -26.125 -16.828 1 96.75 254 LEU B N 1
ATOM 4970 C CA . LEU B 1 254 ? 7.535 -26.469 -17.25 1 96.75 254 LEU B CA 1
ATOM 4971 C C . LEU B 1 254 ? 8.562 -26.016 -16.219 1 96.75 254 LEU B C 1
ATOM 4973 O O . LEU B 1 254 ? 9.57 -26.688 -16 1 96.75 254 LEU B O 1
ATOM 4977 N N . GLY B 1 255 ? 8.289 -24.875 -15.625 1 96.94 255 GLY B N 1
ATOM 4978 C CA . GLY B 1 255 ? 9.172 -24.422 -14.562 1 96.94 255 GLY B CA 1
ATOM 4979 C C . GLY B 1 255 ? 9.273 -25.391 -13.406 1 96.94 255 GLY B C 1
ATOM 4980 O O . GLY B 1 255 ? 10.367 -25.688 -12.93 1 96.94 255 GLY B O 1
ATOM 4981 N N . SER B 1 256 ? 8.203 -25.906 -13.023 1 96.88 256 SER B N 1
ATOM 4982 C CA . SER B 1 256 ? 8.164 -26.859 -11.922 1 96.88 256 SER B CA 1
ATOM 4983 C C . SER B 1 256 ? 8.844 -28.172 -12.297 1 96.88 256 SER B C 1
ATOM 4985 O O . SER B 1 256 ? 9.57 -28.766 -11.492 1 96.88 256 SER B O 1
ATOM 4987 N N . LEU B 1 257 ? 8.625 -28.609 -13.516 1 97.75 257 LEU B N 1
ATOM 4988 C CA . LEU B 1 257 ? 9.18 -29.875 -13.969 1 97.75 257 LEU B CA 1
ATOM 4989 C C . LEU B 1 257 ? 10.703 -29.797 -14.086 1 97.75 257 LEU B C 1
ATOM 4991 O O . LEU B 1 257 ? 11.414 -30.719 -13.703 1 97.75 257 LEU B O 1
ATOM 4995 N N . LEU B 1 258 ? 11.148 -28.703 -14.594 1 97.62 258 LEU B N 1
ATOM 4996 C CA . LEU B 1 258 ? 12.586 -28.531 -14.758 1 97.62 258 LEU B CA 1
ATOM 4997 C C . LEU B 1 258 ? 13.281 -28.406 -13.406 1 97.62 258 LEU B C 1
ATOM 4999 O O . LEU B 1 258 ? 14.375 -28.938 -13.219 1 97.62 258 LEU B O 1
ATOM 5003 N N . GLN B 1 259 ? 12.633 -27.688 -12.523 1 97.19 259 GLN B N 1
ATOM 5004 C CA . GLN B 1 259 ? 13.219 -27.609 -11.195 1 97.19 259 GLN B CA 1
ATOM 5005 C C . GLN B 1 259 ? 13.234 -28.969 -10.516 1 97.19 259 GLN B C 1
ATOM 5007 O O . GLN B 1 259 ? 14.156 -29.281 -9.758 1 97.19 259 GLN B O 1
ATOM 5012 N N . LEU B 1 260 ? 12.188 -29.75 -10.734 1 97.62 260 LEU B N 1
ATOM 5013 C CA . LEU B 1 260 ? 12.141 -31.109 -10.203 1 97.62 260 LEU B CA 1
ATOM 5014 C C . LEU B 1 260 ? 13.312 -31.938 -10.719 1 97.62 260 LEU B C 1
ATOM 5016 O O . LEU B 1 260 ? 14.016 -32.562 -9.938 1 97.62 260 LEU B O 1
ATOM 5020 N N . LEU B 1 261 ? 13.508 -31.922 -12.023 1 97.56 261 LEU B N 1
ATOM 5021 C CA . LEU B 1 261 ? 14.594 -32.688 -12.617 1 97.56 261 LEU B CA 1
ATOM 5022 C C . LEU B 1 261 ? 15.945 -32.188 -12.133 1 97.56 261 LEU B C 1
ATOM 5024 O O . LEU B 1 261 ? 16.828 -32.969 -11.82 1 97.56 261 LEU B O 1
ATOM 5028 N N . TRP B 1 262 ? 16.078 -30.891 -12.117 1 97.12 262 TRP B N 1
ATOM 5029 C CA . TRP B 1 262 ? 17.312 -30.281 -11.617 1 97.12 262 TRP B CA 1
ATOM 5030 C C . TRP B 1 262 ? 17.594 -30.719 -10.188 1 97.12 262 TRP B C 1
ATOM 5032 O O . TRP B 1 262 ? 18.734 -31.062 -9.844 1 97.12 262 TRP B O 1
ATOM 5042 N N . SER B 1 263 ? 16.625 -30.719 -9.367 1 96.62 263 SER B N 1
ATOM 5043 C CA . SER B 1 263 ? 16.766 -31.125 -7.973 1 96.62 263 SER B CA 1
ATOM 5044 C C . SER B 1 263 ? 17.203 -32.594 -7.871 1 96.62 263 SER B C 1
ATOM 5046 O O . SER B 1 263 ? 18.047 -32.938 -7.039 1 96.62 263 SER B O 1
ATOM 5048 N N . GLN B 1 264 ? 16.562 -33.375 -8.656 1 96.31 264 GLN B N 1
ATOM 5049 C CA . GLN B 1 264 ? 16.906 -34.781 -8.641 1 96.31 264 GLN B CA 1
ATOM 5050 C C . GLN B 1 264 ? 18.359 -35 -9.055 1 96.31 264 GLN B C 1
ATOM 5052 O O . GLN B 1 264 ? 19.062 -35.812 -8.461 1 96.31 264 GLN B O 1
ATOM 5057 N N . GLN B 1 265 ? 18.812 -34.375 -10.047 1 94.94 265 GLN B N 1
ATOM 5058 C CA . GLN B 1 265 ? 20.188 -34.5 -10.531 1 94.94 265 GLN B CA 1
ATOM 5059 C C . GLN B 1 265 ? 21.188 -33.969 -9.5 1 94.94 265 GLN B C 1
ATOM 5061 O O . GLN B 1 265 ? 22.266 -34.562 -9.344 1 94.94 265 GLN B O 1
ATOM 5066 N N . LYS B 1 266 ? 20.844 -32.938 -8.867 1 93.31 266 LYS B N 1
ATOM 5067 C CA . LYS B 1 266 ? 21.75 -32.344 -7.906 1 93.31 266 LYS B CA 1
ATOM 5068 C C . LYS B 1 266 ? 21.828 -33.156 -6.621 1 93.31 266 LYS B C 1
ATOM 5070 O O . LYS B 1 266 ? 22.906 -33.312 -6.039 1 93.31 266 LYS B O 1
ATOM 5075 N N . MET B 1 267 ? 20.719 -33.656 -6.145 1 93.81 267 MET B N 1
ATOM 5076 C CA . MET B 1 267 ? 20.688 -34.312 -4.844 1 93.81 267 MET B CA 1
ATOM 5077 C C . MET B 1 267 ? 20.75 -35.844 -5 1 93.81 267 MET B C 1
ATOM 5079 O O . MET B 1 267 ? 21.047 -36.531 -4.043 1 93.81 267 MET B O 1
ATOM 5083 N N . GLY B 1 268 ? 20.375 -36.312 -6.102 1 92.88 268 GLY B N 1
ATOM 5084 C CA . GLY B 1 268 ? 20.484 -37.75 -6.414 1 92.88 268 GLY B CA 1
ATOM 5085 C C . GLY B 1 268 ? 19.438 -38.594 -5.719 1 92.88 268 GLY B C 1
ATOM 5086 O O . GLY B 1 268 ? 19.719 -39.719 -5.312 1 92.88 268 GLY B O 1
ATOM 5087 N N . PHE B 1 269 ? 18.297 -38.031 -5.473 1 93.25 269 PHE B N 1
ATOM 5088 C CA . PHE B 1 269 ? 17.266 -38.812 -4.824 1 93.25 269 PHE B CA 1
ATOM 5089 C C . PHE B 1 269 ? 16.578 -39.75 -5.828 1 93.25 269 PHE B C 1
ATOM 5091 O O . PHE B 1 269 ? 16.625 -39.469 -7.035 1 93.25 269 PHE B O 1
ATOM 5098 N N . SER B 1 270 ? 16 -40.812 -5.316 1 92.31 270 SER B N 1
ATOM 5099 C CA . SER B 1 270 ? 15.383 -41.812 -6.168 1 92.31 270 SER B CA 1
ATOM 5100 C C . SER B 1 270 ? 13.922 -41.469 -6.461 1 92.31 270 SER B C 1
ATOM 5102 O O . SER B 1 270 ? 13.109 -41.375 -5.547 1 92.31 270 SER B O 1
ATOM 5104 N N . PHE B 1 271 ? 13.539 -41.125 -7.598 1 94.25 271 PHE B N 1
ATOM 5105 C CA . PHE B 1 271 ? 12.203 -40.812 -8.102 1 94.25 271 PHE B CA 1
ATOM 5106 C C . PHE B 1 271 ? 12.102 -41.125 -9.594 1 94.25 271 PHE B C 1
ATOM 5108 O O . PHE B 1 271 ? 13 -40.781 -10.359 1 94.25 271 PHE B O 1
ATOM 5115 N N . HIS B 1 272 ? 11.172 -41.875 -9.938 1 94.12 272 HIS B N 1
ATOM 5116 C CA . HIS B 1 272 ? 11 -42.219 -11.344 1 94.12 272 HIS B CA 1
ATOM 5117 C C . HIS B 1 272 ? 10.344 -41.094 -12.117 1 94.12 272 HIS B C 1
ATOM 5119 O O . HIS B 1 272 ? 9.148 -41.156 -12.406 1 94.12 272 HIS B O 1
ATOM 5125 N N . ILE B 1 273 ? 11.133 -40.219 -12.547 1 95.56 273 ILE B N 1
ATOM 5126 C CA . ILE B 1 273 ? 10.641 -39.031 -13.211 1 95.56 273 ILE B CA 1
ATOM 5127 C C . ILE B 1 273 ? 9.977 -39.375 -14.531 1 95.56 273 ILE B C 1
ATOM 5129 O O . ILE B 1 273 ? 8.992 -38.75 -14.93 1 95.56 273 ILE B O 1
ATOM 5133 N N . LYS B 1 274 ? 10.492 -40.375 -15.227 1 94.75 274 LYS B N 1
ATOM 5134 C CA . LYS B 1 274 ? 9.914 -40.781 -16.5 1 94.75 274 LYS B CA 1
ATOM 5135 C C . LYS B 1 274 ? 8.461 -41.219 -16.328 1 94.75 274 LYS B C 1
ATOM 5137 O O . LYS B 1 274 ? 7.59 -40.812 -17.109 1 94.75 274 LYS B O 1
ATOM 5142 N N . ASN B 1 275 ? 8.234 -42.094 -15.305 1 95.19 275 ASN B N 1
ATOM 5143 C CA . ASN B 1 275 ? 6.871 -42.5 -15.023 1 95.19 275 ASN B CA 1
ATOM 5144 C C . ASN B 1 275 ? 5.969 -41.344 -14.656 1 95.19 275 ASN B C 1
ATOM 5146 O O . ASN B 1 275 ? 4.785 -41.312 -15 1 95.19 275 ASN B O 1
ATOM 5150 N N . PHE B 1 276 ? 6.555 -40.5 -13.914 1 97.06 276 PHE B N 1
ATOM 5151 C CA . PHE B 1 276 ? 5.824 -39.281 -13.531 1 97.06 276 PHE B CA 1
ATOM 5152 C C . PHE B 1 276 ? 5.41 -38.5 -14.758 1 97.06 276 PHE B C 1
ATOM 5154 O O . PHE B 1 276 ? 4.266 -38.062 -14.867 1 97.06 276 PHE B O 1
ATOM 5161 N N . LEU B 1 277 ? 6.305 -38.281 -15.734 1 97 277 LEU B N 1
ATOM 5162 C CA . LEU B 1 277 ? 6.027 -37.531 -16.969 1 97 277 LEU B CA 1
ATOM 5163 C C . LEU B 1 277 ? 4.988 -38.281 -17.812 1 97 277 LEU B C 1
ATOM 5165 O O . LEU B 1 277 ? 4.129 -37.625 -18.422 1 97 277 LEU B O 1
ATOM 5169 N N . ILE B 1 278 ? 5.078 -39.531 -17.844 1 96.06 278 ILE B N 1
ATOM 5170 C CA . ILE B 1 278 ? 4.102 -40.312 -18.594 1 96.06 278 ILE B CA 1
ATOM 5171 C C . ILE B 1 278 ? 2.711 -40.125 -18 1 96.06 278 ILE B C 1
ATOM 5173 O O . ILE B 1 278 ? 1.729 -40 -18.734 1 96.06 278 ILE B O 1
ATOM 5177 N N . TRP B 1 279 ? 2.693 -40.156 -16.672 1 96.75 279 TRP B N 1
ATOM 5178 C CA . TRP B 1 279 ? 1.436 -39.906 -15.977 1 96.75 279 TRP B CA 1
ATOM 5179 C C . TRP B 1 279 ? 0.874 -38.531 -16.375 1 96.75 279 TRP B C 1
ATOM 5181 O O . TRP B 1 279 ? -0.32 -38.406 -16.656 1 96.75 279 TRP B O 1
ATOM 5191 N N . LEU B 1 280 ? 1.69 -37.5 -16.406 1 96.38 280 LEU B N 1
ATOM 5192 C CA . LEU B 1 280 ? 1.255 -36.156 -16.781 1 96.38 280 LEU B CA 1
ATOM 5193 C C . LEU B 1 280 ? 0.73 -36.125 -18.203 1 96.38 280 LEU B C 1
ATOM 5195 O O . LEU B 1 280 ? -0.263 -35.469 -18.5 1 96.38 280 LEU B O 1
ATOM 5199 N N . ILE B 1 281 ? 1.384 -36.812 -19.109 1 94.69 281 ILE B N 1
ATOM 5200 C CA . ILE B 1 281 ? 0.946 -36.906 -20.5 1 94.69 281 ILE B CA 1
ATOM 5201 C C . ILE B 1 281 ? -0.428 -37.562 -20.562 1 94.69 281 ILE B C 1
ATOM 5203 O O . ILE B 1 281 ? -1.307 -37.125 -21.297 1 94.69 281 ILE B O 1
ATOM 5207 N N . ARG B 1 282 ? -0.572 -38.625 -19.797 1 94.12 282 ARG B N 1
ATOM 5208 C CA . ARG B 1 282 ? -1.842 -39.344 -19.766 1 94.12 282 ARG B CA 1
ATOM 5209 C C . ARG B 1 282 ? -2.973 -38.438 -19.297 1 94.12 282 ARG B C 1
ATOM 5211 O O . ARG B 1 282 ? -4.113 -38.562 -19.75 1 94.12 282 ARG B O 1
ATOM 5218 N N . LEU B 1 283 ? -2.67 -37.594 -18.375 1 94.5 283 LEU B N 1
ATOM 5219 C CA . LEU B 1 283 ? -3.66 -36.656 -17.859 1 94.5 283 LEU B CA 1
ATOM 5220 C C . LEU B 1 283 ? -3.957 -35.594 -18.891 1 94.5 283 LEU B C 1
ATOM 5222 O O . LEU B 1 283 ? -4.996 -34.906 -18.812 1 94.5 283 LEU B O 1
ATOM 5226 N N . GLY B 1 284 ? -2.992 -35.312 -19.797 1 92.5 284 GLY B N 1
ATOM 5227 C CA . GLY B 1 284 ? -3.223 -34.375 -20.875 1 92.5 284 GLY B CA 1
ATOM 5228 C C . GLY B 1 284 ? -2.365 -33.125 -20.75 1 92.5 284 GLY B C 1
ATOM 5229 O O . GLY B 1 284 ? -2.619 -32.125 -21.406 1 92.5 284 GLY B O 1
ATOM 5230 N N . TYR B 1 285 ? -1.332 -33.094 -19.875 1 94.88 285 TYR B N 1
ATOM 5231 C CA . TYR B 1 285 ? -0.475 -31.922 -19.688 1 94.88 285 TYR B CA 1
ATOM 5232 C C . TYR B 1 285 ? 0.473 -31.734 -20.875 1 94.88 285 TYR B C 1
ATOM 5234 O O . TYR B 1 285 ? 1.065 -32.719 -21.344 1 94.88 285 TYR B O 1
ATOM 5242 N N . PRO B 1 286 ? 0.562 -30.5 -21.391 1 93.38 286 PRO B N 1
ATOM 5243 C CA . PRO B 1 286 ? 1.562 -30.219 -22.422 1 93.38 286 PRO B CA 1
ATOM 5244 C C . PRO B 1 286 ? 2.969 -30.062 -21.859 1 93.38 286 PRO B C 1
ATOM 5246 O O . PRO B 1 286 ? 3.396 -28.938 -21.562 1 93.38 286 PRO B O 1
ATOM 5249 N N . ILE B 1 287 ? 3.77 -31.078 -21.797 1 94.94 287 ILE B N 1
ATOM 5250 C CA . ILE B 1 287 ? 5.031 -31.031 -21.078 1 94.94 287 ILE B CA 1
ATOM 5251 C C . ILE B 1 287 ? 6.191 -30.875 -22.062 1 94.94 287 ILE B C 1
ATOM 5253 O O . ILE B 1 287 ? 7.359 -30.953 -21.672 1 94.94 287 ILE B O 1
ATOM 5257 N N . GLU B 1 288 ? 5.926 -30.625 -23.297 1 93.69 288 GLU B N 1
ATOM 5258 C CA . GLU B 1 288 ? 6.984 -30.516 -24.297 1 93.69 288 GLU B CA 1
ATOM 5259 C C . GLU B 1 288 ? 7.73 -29.188 -24.156 1 93.69 288 GLU B C 1
ATOM 5261 O O . GLU B 1 288 ? 7.125 -28.156 -23.891 1 93.69 288 GLU B O 1
ATOM 5266 N N . PHE B 1 289 ? 9.023 -29.281 -24.234 1 94.44 289 PHE B N 1
ATOM 5267 C CA . PHE B 1 289 ? 9.852 -28.078 -24.328 1 94.44 289 PHE B CA 1
ATOM 5268 C C . PHE B 1 289 ? 9.836 -27.531 -25.75 1 94.44 289 PHE B C 1
ATOM 5270 O O . PHE B 1 289 ? 10.164 -28.234 -26.703 1 94.44 289 PHE B O 1
ATOM 5277 N N . PRO B 1 290 ? 9.43 -26.359 -25.875 1 92.44 290 PRO B N 1
ATOM 5278 C CA . PRO B 1 290 ? 9.281 -25.812 -27.234 1 92.44 290 PRO B CA 1
ATOM 5279 C C . PRO B 1 290 ? 10.594 -25.812 -28.016 1 92.44 290 PRO B C 1
ATOM 5281 O O . PRO B 1 290 ? 11.609 -25.328 -27.516 1 92.44 290 PRO B O 1
ATOM 5284 N N . ASP B 1 291 ? 10.5 -26.188 -29.25 1 90.25 291 ASP B N 1
ATOM 5285 C CA . ASP B 1 291 ? 11.68 -26.266 -30.109 1 90.25 291 ASP B CA 1
ATOM 5286 C C . ASP B 1 291 ? 12.156 -24.875 -30.516 1 90.25 291 ASP B C 1
ATOM 5288 O O . ASP B 1 291 ? 13.328 -24.688 -30.859 1 90.25 291 ASP B O 1
ATOM 5292 N N . GLN B 1 292 ? 11.32 -23.984 -30.422 1 91.81 292 GLN B N 1
ATOM 5293 C CA . GLN B 1 292 ? 11.617 -22.625 -30.828 1 91.81 292 GLN B CA 1
ATOM 5294 C C . GLN B 1 292 ? 12.508 -21.922 -29.812 1 91.81 292 GLN B C 1
ATOM 5296 O O . GLN B 1 292 ? 13.086 -20.875 -30.109 1 91.81 292 GLN B O 1
ATOM 5301 N N . ILE B 1 293 ? 12.641 -22.5 -28.656 1 94.5 293 ILE B N 1
ATOM 5302 C CA . ILE B 1 293 ? 13.469 -21.891 -27.609 1 94.5 293 ILE B CA 1
ATOM 5303 C C . ILE B 1 293 ? 14.828 -22.578 -27.578 1 94.5 293 ILE B C 1
ATOM 5305 O O . ILE B 1 293 ? 14.914 -23.797 -27.391 1 94.5 293 ILE B O 1
ATOM 5309 N N . PHE B 1 294 ? 15.844 -21.797 -27.75 1 94.25 294 PHE B N 1
ATOM 5310 C CA . PHE B 1 294 ? 17.203 -22.328 -27.641 1 94.25 294 PHE B CA 1
ATOM 5311 C C . PHE B 1 294 ? 17.562 -22.578 -26.172 1 94.25 294 PHE B C 1
ATOM 5313 O O . PHE B 1 294 ? 17.391 -21.688 -25.328 1 94.25 294 PHE B O 1
ATOM 5320 N N . VAL B 1 295 ? 18.062 -23.766 -25.969 1 95.5 295 VAL B N 1
ATOM 5321 C CA . VAL B 1 295 ? 18.391 -24.188 -24.609 1 95.5 295 VAL B CA 1
ATOM 5322 C C . VAL B 1 295 ? 19.422 -23.25 -24.016 1 95.5 295 VAL B C 1
ATOM 5324 O O . VAL B 1 295 ? 19.328 -22.859 -22.844 1 95.5 295 VAL B O 1
ATOM 5327 N N . SER B 1 296 ? 20.391 -22.859 -24.781 1 95.81 296 SER B N 1
ATOM 5328 C CA . SER B 1 296 ? 21.453 -21.984 -24.297 1 95.81 296 SER B CA 1
ATOM 5329 C C . SER B 1 296 ? 20.906 -20.625 -23.875 1 95.81 296 SER B C 1
ATOM 5331 O O . SER B 1 296 ? 21.312 -20.078 -22.844 1 95.81 296 SER B O 1
ATOM 5333 N N . ASP B 1 297 ? 20 -20.172 -24.672 1 96.75 297 ASP B N 1
ATOM 5334 C CA . ASP B 1 297 ? 19.391 -18.875 -24.359 1 96.75 297 ASP B CA 1
ATOM 5335 C C . ASP B 1 297 ? 18.562 -18.953 -23.078 1 96.75 297 ASP B C 1
ATOM 5337 O O . ASP B 1 297 ? 18.578 -18.031 -22.266 1 96.75 297 ASP B O 1
ATOM 5341 N N . TYR B 1 298 ? 17.812 -20 -23 1 97 298 TYR B N 1
ATOM 5342 C CA . TYR B 1 298 ? 16.984 -20.203 -21.812 1 97 298 TYR B CA 1
ATOM 5343 C C . TYR B 1 298 ? 17.844 -20.297 -20.562 1 97 298 TYR B C 1
ATOM 5345 O O . TYR B 1 298 ? 17.531 -19.688 -19.531 1 97 298 TYR B O 1
ATOM 5353 N N . VAL B 1 299 ? 18.891 -21.031 -20.609 1 97.06 299 VAL B N 1
ATOM 5354 C CA . VAL B 1 299 ? 19.781 -21.234 -19.469 1 97.06 299 VAL B CA 1
ATOM 5355 C C . VAL B 1 299 ? 20.438 -19.906 -19.078 1 97.06 299 VAL B C 1
ATOM 5357 O O . VAL B 1 299 ? 20.594 -19.609 -17.891 1 97.06 299 VAL B O 1
ATOM 5360 N N . GLN B 1 300 ? 20.781 -19.156 -20.062 1 96.62 300 GLN B N 1
ATOM 5361 C CA . GLN B 1 300 ? 21.359 -17.844 -19.781 1 96.62 300 GLN B CA 1
ATOM 5362 C C . GLN B 1 300 ? 20.359 -16.969 -19.031 1 96.62 300 GLN B C 1
ATOM 5364 O O . GLN B 1 300 ? 20.719 -16.281 -18.078 1 96.62 300 GLN B O 1
ATOM 5369 N N . GLU B 1 301 ? 19.156 -16.938 -19.484 1 95.62 301 GLU B N 1
ATOM 5370 C CA . GLU B 1 301 ? 18.125 -16.172 -18.797 1 95.62 301 GLU B CA 1
ATOM 5371 C C . GLU B 1 301 ? 17.891 -16.688 -17.391 1 95.62 301 GLU B C 1
ATOM 5373 O O . GLU B 1 301 ? 17.578 -15.922 -16.469 1 95.62 301 GLU B O 1
ATOM 5378 N N . LEU B 1 302 ? 17.922 -17.969 -17.281 1 95.69 302 LEU B N 1
ATOM 5379 C CA . LEU B 1 302 ? 17.75 -18.578 -15.977 1 95.69 302 LEU B CA 1
ATOM 5380 C C . LEU B 1 302 ? 18.844 -18.125 -15.016 1 95.69 302 LEU B C 1
ATOM 5382 O O . LEU B 1 302 ? 18.578 -17.828 -13.852 1 95.69 302 LEU B O 1
ATOM 5386 N N . LEU B 1 303 ? 20.062 -18.031 -15.492 1 95.56 303 LEU B N 1
ATOM 5387 C CA . LEU B 1 303 ? 21.172 -17.531 -14.695 1 95.56 303 LEU B CA 1
ATOM 5388 C C . LEU B 1 303 ? 20.984 -16.062 -14.344 1 95.56 303 LEU B C 1
ATOM 5390 O O . LEU B 1 303 ? 21.266 -15.648 -13.211 1 95.56 303 LEU B O 1
ATOM 5394 N N . ASN B 1 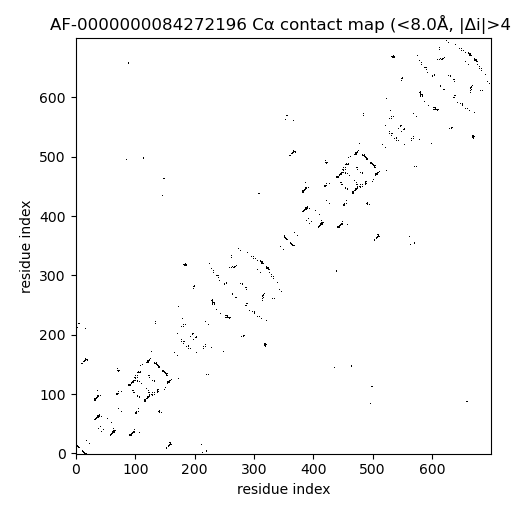304 ? 20.547 -15.336 -15.25 1 92.38 304 ASN B N 1
ATOM 5395 C CA . ASN B 1 304 ? 20.25 -13.938 -14.984 1 92.38 304 ASN B CA 1
ATOM 5396 C C . ASN B 1 304 ? 19.172 -13.781 -13.906 1 92.38 304 ASN B C 1
ATOM 5398 O O . ASN B 1 304 ? 19.281 -12.906 -13.047 1 92.38 304 ASN B O 1
ATOM 5402 N N . CYS B 1 305 ? 18.203 -14.586 -14 1 90.5 305 CYS B N 1
ATOM 5403 C CA . CYS B 1 305 ? 17.141 -14.555 -13 1 90.5 305 CYS B CA 1
ATOM 5404 C C . CYS B 1 305 ? 17.672 -14.906 -11.617 1 90.5 305 CYS B C 1
ATOM 5406 O O . CYS B 1 305 ? 17.281 -14.297 -10.617 1 90.5 305 CYS B O 1
ATOM 5408 N N . ALA B 1 306 ? 18.531 -15.875 -11.609 1 91.25 306 ALA B N 1
ATOM 5409 C CA . ALA B 1 306 ? 19.109 -16.281 -10.336 1 91.25 306 ALA B CA 1
ATOM 5410 C C . ALA B 1 306 ? 19.922 -15.148 -9.719 1 91.25 306 ALA B C 1
ATOM 5412 O O . ALA B 1 306 ? 19.969 -14.992 -8.5 1 91.25 306 ALA B O 1
ATOM 5413 N N . GLU B 1 307 ? 20.578 -14.453 -10.539 1 88 307 GLU B N 1
ATOM 5414 C CA . GLU B 1 307 ? 21.344 -13.305 -10.062 1 88 307 GLU B CA 1
ATOM 5415 C C . GLU B 1 307 ? 20.438 -12.219 -9.5 1 88 307 GLU B C 1
ATOM 5417 O O . GLU B 1 307 ? 20.781 -11.547 -8.531 1 88 307 GLU B O 1
ATOM 5422 N N . GLU B 1 308 ? 19.406 -12.125 -10.094 1 82.5 308 GLU B N 1
ATOM 5423 C CA . GLU B 1 308 ? 18.469 -11.055 -9.742 1 82.5 308 GLU B CA 1
ATOM 5424 C C . GLU B 1 308 ? 17.609 -11.445 -8.547 1 82.5 308 GLU B C 1
ATOM 5426 O O . GLU B 1 308 ? 17.344 -10.617 -7.668 1 82.5 308 GLU B O 1
ATOM 5431 N N . TYR B 1 309 ? 17.062 -12.664 -8.508 1 83 309 TYR B N 1
ATOM 5432 C CA . TYR B 1 309 ? 16.031 -13.047 -7.543 1 83 309 TYR B CA 1
ATOM 5433 C C . TYR B 1 309 ? 16.625 -13.945 -6.457 1 83 309 TYR B C 1
ATOM 5435 O O . TYR B 1 309 ? 16 -14.125 -5.402 1 83 309 TYR B O 1
ATOM 5443 N N . GLY B 1 310 ? 17.766 -14.461 -6.723 1 85.06 310 GLY B N 1
ATOM 5444 C CA . GLY B 1 310 ? 18.391 -15.289 -5.703 1 85.06 310 GLY B CA 1
ATOM 5445 C C . GLY B 1 310 ? 18.469 -16.75 -6.086 1 85.06 310 GLY B C 1
ATOM 5446 O O . GLY B 1 310 ? 18.578 -17.078 -7.27 1 85.06 310 GLY B O 1
ATOM 5447 N N . LYS B 1 311 ? 18.469 -17.547 -5 1 89.56 311 LYS B N 1
ATOM 5448 C CA . LYS B 1 311 ? 18.688 -18.984 -5.207 1 89.56 311 LYS B CA 1
ATOM 5449 C C . LYS B 1 311 ? 17.359 -19.734 -5.25 1 89.56 311 LYS B C 1
ATOM 5451 O O . LYS B 1 311 ? 16.312 -19.188 -4.906 1 89.56 311 LYS B O 1
ATOM 5456 N N . ALA B 1 312 ? 17.453 -20.938 -5.801 1 91.69 312 ALA B N 1
ATOM 5457 C CA . ALA B 1 312 ? 16.266 -21.797 -5.879 1 91.69 312 ALA B CA 1
ATOM 5458 C C . ALA B 1 312 ? 16.344 -22.938 -4.859 1 91.69 312 ALA B C 1
ATOM 5460 O O . ALA B 1 312 ? 17.422 -23.5 -4.625 1 91.69 312 ALA B O 1
ATOM 5461 N N . MET B 1 313 ? 15.25 -23.203 -4.359 1 93.25 313 MET B N 1
ATOM 5462 C CA . MET B 1 313 ? 15.172 -24.328 -3.418 1 93.25 313 MET B CA 1
ATOM 5463 C C . MET B 1 313 ? 15.344 -25.656 -4.137 1 93.25 313 MET B C 1
ATOM 5465 O O . MET B 1 313 ? 14.773 -25.859 -5.211 1 93.25 313 MET B O 1
ATOM 5469 N N . VAL B 1 314 ? 16.141 -26.516 -3.58 1 94.69 314 VAL B N 1
ATOM 5470 C CA . VAL B 1 314 ? 16.344 -27.844 -4.141 1 94.69 314 VAL B CA 1
ATOM 5471 C C . VAL B 1 314 ? 15.586 -28.875 -3.301 1 94.69 314 VAL B C 1
ATOM 5473 O O . VAL B 1 314 ? 15.57 -28.797 -2.07 1 94.69 314 VAL B O 1
ATOM 5476 N N . LEU B 1 315 ? 14.961 -29.766 -4.008 1 95.94 315 LEU B N 1
ATOM 5477 C CA . LEU B 1 315 ? 14.32 -30.875 -3.287 1 95.94 315 LEU B CA 1
ATOM 5478 C C . LEU B 1 315 ? 15.352 -31.906 -2.863 1 95.94 315 LEU B C 1
ATOM 5480 O O . LEU B 1 315 ? 16.188 -32.344 -3.67 1 95.94 315 LEU B O 1
ATOM 5484 N N . GLN B 1 316 ? 15.352 -32.25 -1.598 1 95.75 316 GLN B N 1
ATOM 5485 C CA . GLN B 1 316 ? 16.188 -33.344 -1.143 1 95.75 316 GLN B CA 1
ATOM 5486 C C . GLN B 1 316 ? 15.578 -34.688 -1.561 1 95.75 316 GLN B C 1
ATOM 5488 O O . GLN B 1 316 ? 16.312 -35.656 -1.802 1 95.75 316 GLN B O 1
ATOM 5493 N N . ASP B 1 317 ? 14.336 -34.688 -1.466 1 96.5 317 ASP B N 1
ATOM 5494 C CA . ASP B 1 317 ? 13.484 -35.781 -1.938 1 96.5 317 ASP B CA 1
ATOM 5495 C C . ASP B 1 317 ? 12.078 -35.281 -2.256 1 96.5 317 ASP B C 1
ATOM 5497 O O . ASP B 1 317 ? 11.75 -34.125 -1.974 1 96.5 317 ASP B O 1
ATOM 5501 N N . ILE B 1 318 ? 11.32 -36.188 -2.926 1 96.44 318 ILE B N 1
ATOM 5502 C CA . ILE B 1 318 ? 9.93 -35.781 -3.143 1 96.44 318 ILE B CA 1
ATOM 5503 C C . ILE B 1 318 ? 9.25 -35.531 -1.799 1 96.44 318 ILE B C 1
ATOM 5505 O O . ILE B 1 318 ? 9.3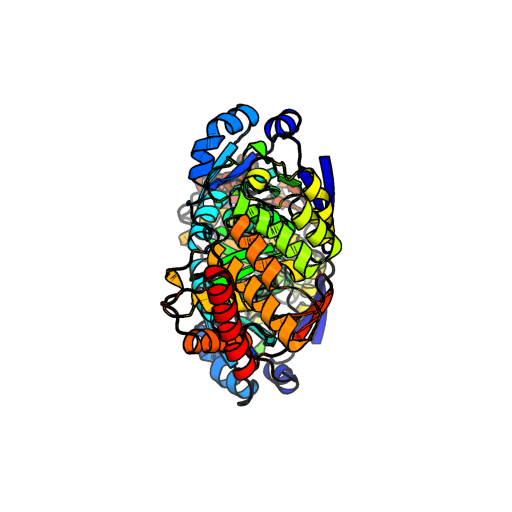28 -36.375 -0.894 1 96.44 318 ILE B O 1
ATOM 5509 N N . GLY B 1 319 ? 8.703 -34.406 -1.658 1 95.62 319 GLY B N 1
ATOM 5510 C CA . GLY B 1 319 ? 8 -34.031 -0.433 1 95.62 319 GLY B CA 1
ATOM 5511 C C . GLY B 1 319 ? 8.922 -33.5 0.648 1 95.62 319 GLY B C 1
ATOM 5512 O O . GLY B 1 319 ? 8.469 -33.188 1.756 1 95.62 319 GLY B O 1
ATOM 5513 N N . VAL B 1 320 ? 10.219 -33.406 0.318 1 96.06 320 VAL B N 1
ATOM 5514 C CA . VAL B 1 320 ? 11.188 -32.969 1.304 1 96.06 320 VAL B CA 1
ATOM 5515 C C . VAL B 1 320 ? 12.008 -31.812 0.724 1 96.06 320 VAL B C 1
ATOM 5517 O O . VAL B 1 320 ? 13.023 -32.031 0.054 1 96.06 320 VAL B O 1
ATOM 5520 N N . PRO B 1 321 ? 11.578 -30.641 1.066 1 95 321 PRO B N 1
ATOM 5521 C CA . PRO B 1 321 ? 12.328 -29.484 0.566 1 95 321 PRO B CA 1
ATOM 5522 C C . PRO B 1 321 ? 13.719 -29.375 1.183 1 95 321 PRO B C 1
ATOM 5524 O O . PRO B 1 321 ? 13.93 -29.812 2.32 1 95 321 PRO B O 1
ATOM 5527 N N . GLY B 1 322 ? 14.625 -28.875 0.393 1 93.38 322 GLY B N 1
ATOM 5528 C CA . GLY B 1 322 ? 15.984 -28.672 0.857 1 93.38 322 GLY B CA 1
ATOM 5529 C C . GLY B 1 322 ? 16.391 -27.203 0.914 1 93.38 322 GLY B C 1
ATOM 5530 O O . GLY B 1 322 ? 15.539 -26.328 1.091 1 93.38 322 GLY B O 1
ATOM 5531 N N . GLU B 1 323 ? 17.641 -26.953 0.961 1 91.5 323 GLU B N 1
ATOM 5532 C CA . GLU B 1 323 ? 18.172 -25.594 1.033 1 91.5 323 GLU B CA 1
ATOM 5533 C C . GLU B 1 323 ? 18.25 -24.953 -0.353 1 91.5 323 GLU B C 1
ATOM 5535 O O . GLU B 1 323 ? 18.125 -25.641 -1.365 1 91.5 323 GLU B O 1
ATOM 5540 N N . ALA B 1 324 ? 18.344 -23.703 -0.342 1 91.75 324 ALA B N 1
ATOM 5541 C CA . ALA B 1 324 ? 18.531 -22.984 -1.599 1 91.75 324 ALA B CA 1
ATOM 5542 C C . ALA B 1 324 ? 19.938 -23.156 -2.141 1 91.75 324 ALA B C 1
ATOM 5544 O O . ALA B 1 324 ? 20.906 -23.156 -1.377 1 91.75 324 ALA B O 1
ATOM 5545 N N . GLU B 1 325 ? 20.031 -23.422 -3.377 1 91.62 325 GLU B N 1
ATOM 5546 C CA . GLU B 1 325 ? 21.312 -23.672 -4.023 1 91.62 325 GLU B CA 1
ATOM 5547 C C . GLU B 1 325 ? 21.5 -22.766 -5.234 1 91.62 325 GLU B C 1
ATOM 5549 O O . GLU B 1 325 ? 20.531 -22.297 -5.832 1 91.62 325 GLU B O 1
ATOM 5554 N N . CYS B 1 326 ? 22.766 -22.594 -5.539 1 90.06 326 CYS B N 1
ATOM 5555 C CA . CYS B 1 326 ? 23.109 -21.797 -6.707 1 90.06 326 CYS B CA 1
ATOM 5556 C C . CYS B 1 326 ? 23.109 -22.641 -7.973 1 90.06 326 CYS B C 1
ATOM 5558 O O . CYS B 1 326 ? 23.328 -23.844 -7.914 1 90.06 326 CYS B O 1
ATOM 5560 N N . PHE B 1 327 ? 22.844 -21.953 -9.023 1 91.38 327 PHE B N 1
ATOM 5561 C CA . PHE B 1 327 ? 22.828 -22.625 -10.328 1 91.38 327 PHE B CA 1
ATOM 5562 C C . PHE B 1 327 ? 24.234 -22.703 -10.914 1 91.38 327 PHE B C 1
ATOM 5564 O O . PHE B 1 327 ? 25.031 -21.766 -10.758 1 91.38 327 PHE B O 1
ATOM 5571 N N . ASP B 1 328 ? 24.469 -23.766 -11.523 1 92.5 328 ASP B N 1
ATOM 5572 C CA . ASP B 1 328 ? 25.641 -23.922 -12.391 1 92.5 328 ASP B CA 1
ATOM 5573 C C . ASP B 1 328 ? 25.219 -24.047 -13.852 1 92.5 328 ASP B C 1
ATOM 5575 O O . ASP B 1 328 ? 24.312 -24.828 -14.18 1 92.5 328 ASP B O 1
ATOM 5579 N N . ALA B 1 329 ? 25.875 -23.328 -14.688 1 94.62 329 ALA B N 1
ATOM 5580 C CA . ALA B 1 329 ? 25.484 -23.25 -16.094 1 94.62 329 ALA B CA 1
ATOM 5581 C C . ALA B 1 329 ? 25.5 -24.641 -16.734 1 94.62 329 ALA B C 1
ATOM 5583 O O . ALA B 1 329 ? 24.578 -25 -17.453 1 94.62 329 ALA B O 1
ATOM 5584 N N . GLU B 1 330 ? 26.5 -25.312 -16.562 1 94.5 330 GLU B N 1
ATOM 5585 C CA . GLU B 1 330 ? 26.656 -26.641 -17.172 1 94.5 330 GLU B CA 1
ATOM 5586 C C . GLU B 1 330 ? 25.594 -27.609 -16.641 1 94.5 330 GLU B C 1
ATOM 5588 O O . GLU B 1 330 ? 25.047 -28.406 -17.406 1 94.5 330 GLU B O 1
ATOM 5593 N N . GLU B 1 331 ? 25.422 -27.562 -15.398 1 94.25 331 GLU B N 1
ATOM 5594 C CA . GLU B 1 331 ? 24.406 -28.406 -14.797 1 94.25 331 GLU B CA 1
ATOM 5595 C C . GLU B 1 331 ? 23.016 -28.125 -15.367 1 94.25 331 GLU B C 1
ATOM 5597 O O . GLU B 1 331 ? 22.234 -29.047 -15.617 1 94.25 331 GLU B O 1
ATOM 5602 N N . LEU B 1 332 ? 22.734 -26.891 -15.555 1 96.31 332 LEU B N 1
ATOM 5603 C CA . LEU B 1 332 ? 21.438 -26.5 -16.078 1 96.31 332 LEU B CA 1
ATOM 5604 C C . LEU B 1 332 ? 21.266 -26.938 -17.531 1 96.31 332 LEU B C 1
ATOM 5606 O O . LEU B 1 332 ? 20.188 -27.359 -17.922 1 96.31 332 LEU B O 1
ATOM 5610 N N . LEU B 1 333 ? 22.328 -26.766 -18.312 1 96.81 333 LEU B N 1
ATOM 5611 C CA . LEU B 1 333 ? 22.297 -27.219 -19.703 1 96.81 333 LEU B CA 1
ATOM 5612 C C . LEU B 1 333 ? 22.016 -28.719 -19.781 1 96.81 333 LEU B C 1
ATOM 5614 O O . LEU B 1 333 ? 21.188 -29.156 -20.578 1 96.81 333 LEU B O 1
ATOM 5618 N N . GLN B 1 334 ? 22.656 -29.391 -18.938 1 95.88 334 GLN B N 1
ATOM 5619 C CA . GLN B 1 334 ? 22.453 -30.844 -18.891 1 95.88 334 GLN B CA 1
ATOM 5620 C C . GLN B 1 334 ? 21.031 -31.172 -18.484 1 95.88 334 GLN B C 1
ATOM 5622 O O . GLN B 1 334 ? 20.438 -32.125 -19 1 95.88 334 GLN B O 1
ATOM 5627 N N . THR B 1 335 ? 20.547 -30.484 -17.547 1 97 335 THR B N 1
ATOM 5628 C CA . THR B 1 335 ? 19.188 -30.719 -17.047 1 97 335 THR B CA 1
ATOM 5629 C C . THR B 1 335 ? 18.172 -30.531 -18.172 1 97 335 THR B C 1
ATOM 5631 O O . THR B 1 335 ? 17.297 -31.391 -18.375 1 97 335 THR B O 1
ATOM 5634 N N . VAL B 1 336 ? 18.234 -29.484 -18.922 1 97.06 336 VAL B N 1
ATOM 5635 C CA . VAL B 1 336 ? 17.266 -29.188 -19.969 1 97.06 336 VAL B CA 1
ATOM 5636 C C . VAL B 1 336 ? 17.422 -30.188 -21.109 1 97.06 336 VAL B C 1
ATOM 5638 O O . VAL B 1 336 ? 16.438 -30.641 -21.688 1 97.06 336 VAL B O 1
ATOM 5641 N N . ASP B 1 337 ? 18.641 -30.484 -21.391 1 95.94 337 ASP B N 1
ATOM 5642 C CA . ASP B 1 337 ? 18.891 -31.453 -22.453 1 95.94 337 ASP B CA 1
ATOM 5643 C C . ASP B 1 337 ? 18.344 -32.844 -22.094 1 95.94 337 ASP B C 1
ATOM 5645 O O . ASP B 1 337 ? 17.75 -33.5 -22.922 1 95.94 337 ASP B O 1
ATOM 5649 N N . GLU B 1 338 ? 18.609 -33.188 -20.922 1 96 338 GLU B N 1
ATOM 5650 C CA . GLU B 1 338 ? 18.094 -34.469 -20.453 1 96 338 GLU B CA 1
ATOM 5651 C C . GLU B 1 338 ? 16.562 -34.5 -20.453 1 96 338 GLU B C 1
ATOM 5653 O O . GLU B 1 338 ? 15.953 -35.5 -20.766 1 96 338 GLU B O 1
ATOM 5658 N N . TYR B 1 339 ? 15.984 -33.438 -20.016 1 97.19 339 TYR B N 1
ATOM 5659 C CA . TYR B 1 339 ? 14.531 -33.344 -20.047 1 97.19 339 TYR B CA 1
ATOM 5660 C C . TYR B 1 339 ? 14 -33.531 -21.453 1 97.19 339 TYR B C 1
ATOM 5662 O O . TYR B 1 339 ? 13.062 -34.312 -21.656 1 97.19 339 TYR B O 1
ATOM 5670 N N . LYS B 1 340 ? 14.594 -32.875 -22.422 1 95.25 340 LYS B N 1
ATOM 5671 C CA . LYS B 1 340 ? 14.18 -33 -23.812 1 95.25 340 LYS B CA 1
ATOM 5672 C C . LYS B 1 340 ? 14.344 -34.438 -24.312 1 95.25 340 LYS B C 1
ATOM 5674 O O . LYS B 1 340 ? 13.469 -34.969 -25.016 1 95.25 340 LYS B O 1
ATOM 5679 N N . LYS B 1 341 ? 15.43 -34.969 -23.938 1 94.25 341 LYS B N 1
ATOM 5680 C CA . LYS B 1 341 ? 15.695 -36.344 -24.344 1 94.25 341 LYS B CA 1
ATOM 5681 C C . LYS B 1 341 ? 14.664 -37.312 -23.75 1 94.25 341 LYS B C 1
ATOM 5683 O O . LYS B 1 341 ? 14.219 -38.25 -24.422 1 94.25 341 LYS B O 1
ATOM 5688 N N . MET B 1 342 ? 14.352 -37.094 -22.5 1 94.81 342 MET B N 1
ATOM 5689 C CA . MET B 1 342 ? 13.367 -37.938 -21.828 1 94.81 342 MET B CA 1
ATOM 5690 C C . MET B 1 342 ? 12.016 -37.875 -22.516 1 94.81 342 MET B C 1
ATOM 5692 O O . MET B 1 342 ? 11.344 -38.875 -22.703 1 94.81 342 MET B O 1
ATOM 5696 N N . ILE B 1 343 ? 11.602 -36.719 -22.906 1 94.69 343 ILE B N 1
ATOM 5697 C CA . ILE B 1 343 ? 10.32 -36.531 -23.578 1 94.69 343 ILE B CA 1
ATOM 5698 C C . ILE B 1 343 ? 10.336 -37.219 -24.938 1 94.69 343 ILE B C 1
ATOM 5700 O O . ILE B 1 343 ? 9.352 -37.844 -25.328 1 94.69 343 ILE B O 1
ATOM 5704 N N . GLU B 1 344 ? 11.453 -37.062 -25.625 1 92.69 344 GLU B N 1
ATOM 5705 C CA . GLU B 1 344 ? 11.586 -37.719 -26.906 1 92.69 344 GLU B CA 1
ATOM 5706 C C . GLU B 1 344 ? 11.516 -39.219 -26.766 1 92.69 344 GLU B C 1
ATOM 5708 O O . GLU B 1 344 ? 10.906 -39.906 -27.594 1 92.69 344 GLU B O 1
ATOM 5713 N N . ASN B 1 345 ? 12.125 -39.719 -25.75 1 93.12 345 ASN B N 1
ATOM 5714 C CA . ASN B 1 345 ? 12.109 -41.125 -25.484 1 93.12 345 ASN B CA 1
ATOM 5715 C C . ASN B 1 345 ? 10.703 -41.625 -25.156 1 93.12 345 ASN B C 1
ATOM 5717 O O . ASN B 1 345 ? 10.32 -42.719 -25.562 1 93.12 345 ASN B O 1
ATOM 5721 N N . ILE B 1 346 ? 10 -40.906 -24.406 1 92.62 346 ILE B N 1
ATOM 5722 C CA . ILE B 1 346 ? 8.633 -41.281 -24.031 1 92.62 346 ILE B CA 1
ATOM 5723 C C . ILE B 1 346 ? 7.754 -41.312 -25.281 1 92.62 346 ILE B C 1
ATOM 5725 O O . ILE B 1 346 ? 6.941 -42.219 -25.453 1 92.62 346 ILE B O 1
ATOM 5729 N N . LYS B 1 347 ? 7.906 -40.375 -26.172 1 89.31 347 LYS B N 1
ATOM 5730 C CA . LYS B 1 347 ? 7.113 -40.281 -27.391 1 89.31 347 LYS B CA 1
ATOM 5731 C C . LYS B 1 347 ? 7.43 -41.469 -28.328 1 89.31 347 LYS B C 1
ATOM 5733 O O . LYS B 1 347 ? 6.559 -41.938 -29.062 1 89.31 347 LYS B O 1
ATOM 5738 N N . ARG B 1 348 ? 8.672 -41.906 -28.344 1 88.44 348 ARG B N 1
ATOM 5739 C CA . ARG B 1 348 ? 9.094 -43 -29.203 1 88.44 348 ARG B CA 1
ATOM 5740 C C . ARG B 1 348 ? 8.758 -44.344 -28.562 1 88.44 348 ARG B C 1
ATOM 5742 O O . ARG B 1 348 ? 8.938 -45.375 -29.188 1 88.44 348 ARG B O 1
ATOM 5749 N N . GLY B 1 349 ? 8.156 -44.312 -27.438 1 78.44 349 GLY B N 1
ATOM 5750 C CA . GLY B 1 349 ? 7.781 -45.562 -26.75 1 78.44 349 GLY B CA 1
ATOM 5751 C C . GLY B 1 349 ? 8.953 -46.25 -26.094 1 78.44 349 GLY B C 1
ATOM 5752 O O . GLY B 1 349 ? 8.961 -47.469 -25.969 1 78.44 349 GLY B O 1
ATOM 5753 N N . LEU B 1 350 ? 10.062 -45.469 -25.812 1 73.12 350 LEU B N 1
ATOM 5754 C CA . LEU B 1 350 ? 11.258 -46 -25.156 1 73.12 350 LEU B CA 1
ATOM 5755 C C . LEU B 1 350 ? 11.227 -45.75 -23.656 1 73.12 350 LEU B C 1
ATOM 5757 O O . LEU B 1 350 ? 10.664 -44.719 -23.219 1 73.12 350 LEU B O 1
#

Radius of gyration: 29.97 Å; Cα contacts (8 Å, |Δi|>4): 1233; chains: 2; bounding box: 65×95×61 Å